Protein AF-0000000080282689 (afdb_homodimer)

Solvent-accessible surface area (backbone atoms only — not comparable to full-atom values): 25185 Å² total; per-residue (Å²): 124,76,77,72,83,67,72,73,35,67,40,57,52,53,36,49,52,53,47,50,32,41,63,33,33,80,43,41,75,64,36,74,52,79,48,43,68,50,42,13,62,77,68,71,48,55,62,68,43,23,44,47,22,53,29,46,38,37,45,72,53,45,31,46,82,39,90,97,75,43,44,22,32,34,51,87,43,56,35,81,43,74,64,42,29,55,49,6,24,50,74,70,57,30,40,57,28,86,57,38,48,64,47,43,77,41,40,41,78,41,65,24,52,64,60,54,10,26,55,52,70,50,58,71,55,37,58,20,32,40,33,32,36,37,31,27,40,67,81,73,39,51,49,32,38,35,41,38,36,33,64,34,84,41,52,83,64,44,60,66,60,51,43,58,58,82,54,65,64,27,68,57,55,50,47,22,62,60,67,74,49,47,76,31,32,38,41,38,33,40,24,6,33,60,27,46,68,67,54,9,62,68,49,72,48,61,66,60,38,39,17,25,34,36,40,35,38,33,22,26,63,81,56,48,50,62,30,38,35,38,37,41,28,52,49,63,25,35,30,79,48,77,47,75,46,70,77,85,89,126,77,76,75,82,66,72,73,34,67,40,57,52,52,36,49,53,53,46,50,32,43,64,32,34,80,41,42,74,63,36,74,51,80,47,42,69,50,40,13,62,77,68,72,47,55,62,67,43,24,45,47,23,53,30,45,37,37,46,70,52,44,31,45,81,38,89,97,75,43,44,22,32,37,52,88,43,53,34,81,42,76,64,40,29,53,49,7,25,51,73,69,57,30,39,57,29,84,57,38,48,67,48,43,77,42,40,42,77,41,64,26,52,63,60,54,10,26,55,52,70,49,58,70,54,36,58,19,33,39,33,32,37,38,33,26,39,67,80,73,40,50,50,31,40,35,39,38,37,33,65,33,84,42,52,84,64,43,58,66,62,52,44,56,58,82,55,63,63,28,67,58,54,50,49,23,61,60,68,73,49,47,75,30,32,38,39,38,33,40,25,6,34,60,26,46,68,67,54,9,63,67,50,74,47,61,66,60,37,39,17,25,36,37,40,37,39,34,21,26,61,80,57,47,51,62,31,36,36,38,36,41,28,53,47,63,25,36,31,77,50,76,45,74,48,71,77,84,89

pLDDT: mean 91.21, std 11.18, range [23.47, 98.25]

Organism: Amycolatopsis orientalis (NCBI:txid31958)

Foldseek 3Di:
DPLPPPDDDPLVVVLVVVVLCDLLQVADFFADDDALVRCCVVVVHDSVSSVVSLVVCVVVVQWDQDPPPGIGGDCPQADRDPVSQVSNCVVPVFSDHPQKDKWWDFKDKFFDDPVRCVLQVHDHRAIKIKIKMWMAGNVRQTFKIKIKIAHPVCCVQQVCRHDRDDDGSDQLVSLCVSVVFAFDDKDKDKDKDWADPVRCVRRVHDGGAIWIWMWMFTATPVGGTSMIMIMIGHPSRDDDDDDDDRPPD/DPLPPPDDDPLVVVLVVVVLCDLLQVADFFADDDALVRCCVVVVHDSVSSVVSLVVCVVVVQWDQDPPPGIGGDCPQADRDPVSQVSNCVVPVFSDHPQKDKWWPFKDKFFDDPVRCVLQVHDHRAIKIKIKMWMAGNVRQTFKIKIKIAHPVCCVQQVCRHPRDDDGSDQLVSLCVSVVFAFDDKDKDKDKDWADPVRCVRRVHDGRAIWIWMWMFTATPVGGTSMIMIMIGHPSRDDDDDDDDRPPD

Structure (mmCIF, N/CA/C/O backbone):
data_AF-0000000080282689-model_v1
#
loop_
_entity.id
_entity.type
_entity.pdbx_description
1 polymer 'GntR family transcriptional regulator'
#
loop_
_atom_site.group_PDB
_atom_site.id
_atom_site.type_symbol
_atom_site.label_atom_id
_atom_site.label_alt_id
_atom_site.label_comp_id
_atom_site.label_asym_id
_atom_site.label_entity_id
_atom_site.label_seq_id
_atom_site.pdbx_PDB_ins_code
_atom_site.Cartn_x
_atom_site.Cartn_y
_atom_site.Cartn_z
_atom_site.occupancy
_atom_site.B_iso_or_equiv
_atom_site.auth_seq_id
_atom_site.auth_comp_id
_atom_site.auth_asym_id
_atom_site.auth_atom_id
_atom_site.pdbx_PDB_model_num
ATOM 1 N N . MET A 1 1 ? 4.629 5.648 -29.484 1 23.47 1 MET A N 1
ATOM 2 C CA . MET A 1 1 ? 3.189 5.426 -29.594 1 23.47 1 MET A CA 1
ATOM 3 C C . MET A 1 1 ? 2.508 5.594 -28.234 1 23.47 1 MET A C 1
ATOM 5 O O . MET A 1 1 ? 3.039 5.164 -27.219 1 23.47 1 MET A O 1
ATOM 9 N N . PRO A 1 2 ? 1.656 6.539 -28.031 1 28.55 2 PRO A N 1
ATOM 10 C CA . PRO A 1 2 ? 1.059 6.801 -26.719 1 28.55 2 PRO A CA 1
ATOM 11 C C . PRO A 1 2 ? 0.636 5.527 -26 1 28.55 2 PRO A C 1
ATOM 13 O O . PRO A 1 2 ? 0.332 4.52 -26.641 1 28.55 2 PRO A O 1
ATOM 16 N N . ALA A 1 3 ? 1.18 5.297 -24.953 1 36.88 3 ALA A N 1
ATOM 17 C CA . ALA A 1 3 ? 0.736 4.133 -24.188 1 36.88 3 ALA A CA 1
ATOM 18 C C . ALA A 1 3 ? -0.761 3.898 -24.375 1 36.88 3 ALA A C 1
ATOM 20 O O . ALA A 1 3 ? -1.563 4.82 -24.203 1 36.88 3 ALA A O 1
ATOM 21 N N . VAL A 1 4 ? -1.228 3.262 -25.266 1 37.06 4 VAL A N 1
ATOM 22 C CA . VAL A 1 4 ? -2.625 2.947 -25.547 1 37.06 4 VAL A CA 1
ATOM 23 C C . VAL A 1 4 ? -3.346 2.605 -24.234 1 37.06 4 VAL A C 1
ATOM 25 O O . VAL A 1 4 ? -2.928 1.701 -23.516 1 37.06 4 VAL A O 1
ATOM 28 N N . ASP A 1 5 ? -3.982 3.512 -23.531 1 50.78 5 ASP A N 1
ATOM 29 C CA . ASP A 1 5 ? -4.891 3.363 -22.391 1 50.78 5 ASP A CA 1
ATOM 30 C C . ASP A 1 5 ? -5.789 2.141 -22.578 1 50.78 5 ASP A C 1
ATOM 32 O O . ASP A 1 5 ? -6.828 2.217 -23.234 1 50.78 5 ASP A O 1
ATOM 36 N N . ARG A 1 6 ? -5.324 0.998 -22.797 1 60.44 6 ARG A N 1
ATOM 37 C CA . ARG A 1 6 ? -6.188 -0.169 -22.938 1 60.44 6 ARG A CA 1
ATOM 38 C C . ARG A 1 6 ? -7.105 -0.322 -21.734 1 60.44 6 ARG A C 1
ATOM 40 O O . ARG A 1 6 ? -6.672 -0.145 -20.594 1 60.44 6 ARG A O 1
ATOM 47 N N . PRO A 1 7 ? -8.375 -0.381 -22.078 1 74.19 7 PRO A N 1
ATOM 48 C CA . PRO A 1 7 ? -9.344 -0.569 -21 1 74.19 7 PRO A CA 1
ATOM 49 C C . PRO A 1 7 ? -9.055 -1.808 -20.141 1 74.19 7 PRO A C 1
ATOM 51 O O . PRO A 1 7 ? -8.523 -2.795 -20.656 1 74.19 7 PRO A O 1
ATOM 54 N N . GLU A 1 8 ? -9.125 -1.675 -18.906 1 84.88 8 GLU A N 1
ATOM 55 C CA . GLU A 1 8 ? -9.016 -2.801 -17.984 1 84.88 8 GLU A CA 1
ATOM 56 C C . GLU A 1 8 ? -9.93 -3.949 -18.406 1 84.88 8 GLU A C 1
ATOM 58 O O . GLU A 1 8 ? -11.055 -3.723 -18.859 1 84.88 8 GLU A O 1
ATOM 63 N N . PRO A 1 9 ? -9.484 -5.203 -18.375 1 90.81 9 PRO A N 1
ATOM 64 C CA . PRO A 1 9 ? -10.344 -6.355 -18.672 1 90.81 9 PRO A CA 1
ATOM 65 C C . PRO A 1 9 ? -11.68 -6.305 -17.938 1 90.81 9 PRO A C 1
ATOM 67 O O . PRO A 1 9 ? -11.742 -5.832 -16.797 1 90.81 9 PRO A O 1
ATOM 70 N N . PRO A 1 10 ? -12.711 -6.816 -18.578 1 91.38 10 PRO A N 1
ATOM 71 C CA . PRO A 1 10 ? -14.07 -6.691 -18.031 1 91.38 10 PRO A CA 1
ATOM 72 C C . PRO A 1 10 ? -14.188 -7.258 -16.625 1 91.38 10 PRO A C 1
ATOM 74 O O . PRO A 1 10 ? -14.828 -6.648 -15.766 1 91.38 10 PRO A O 1
ATOM 77 N N . TYR A 1 11 ? -13.648 -8.484 -16.359 1 93.38 11 TYR A N 1
ATOM 78 C CA . TYR A 1 11 ? -13.836 -9.07 -15.031 1 93.38 11 TYR A CA 1
ATOM 79 C C . TYR A 1 11 ? -13.203 -8.195 -13.953 1 93.38 11 TYR A C 1
ATOM 81 O O . TYR A 1 11 ? -13.695 -8.141 -12.82 1 93.38 11 TYR A O 1
ATOM 89 N N . LEU A 1 12 ? -12.156 -7.512 -14.281 1 93 12 LEU A N 1
ATOM 90 C CA . LEU A 1 12 ? -11.508 -6.621 -13.32 1 93 12 LEU A CA 1
ATOM 91 C C . LEU A 1 12 ? -12.359 -5.379 -13.078 1 93 12 LEU A C 1
ATOM 93 O O . LEU A 1 12 ? -12.414 -4.871 -11.953 1 93 12 LEU A O 1
ATOM 97 N N . GLN A 1 13 ? -12.953 -4.883 -14.078 1 93.56 13 GLN A N 1
ATOM 98 C CA . GLN A 1 13 ? -13.875 -3.76 -13.922 1 93.56 13 GLN A CA 1
ATOM 99 C C . GLN A 1 13 ? -15.039 -4.121 -13.008 1 93.56 13 GLN A C 1
ATOM 101 O O . GLN A 1 13 ? -15.398 -3.35 -12.117 1 93.56 13 GLN A O 1
ATOM 106 N N . ILE A 1 14 ? -15.578 -5.281 -13.258 1 96.19 14 ILE A N 1
ATOM 107 C CA . ILE A 1 14 ? -16.703 -5.738 -12.469 1 96.19 14 ILE A CA 1
ATOM 108 C C . ILE A 1 14 ? -16.266 -5.969 -11.023 1 96.19 14 ILE A C 1
ATOM 110 O O . ILE A 1 14 ? -16.922 -5.52 -10.086 1 96.19 14 ILE A O 1
ATOM 114 N N . ALA A 1 15 ? -15.125 -6.66 -10.844 1 95.56 15 ALA A N 1
ATOM 115 C CA . ALA A 1 15 ? -14.586 -6.891 -9.5 1 95.56 15 ALA A CA 1
ATOM 116 C C . ALA A 1 15 ? -14.344 -5.57 -8.773 1 95.56 15 ALA A C 1
ATOM 118 O O . ALA A 1 15 ? -14.633 -5.453 -7.582 1 95.56 15 ALA A O 1
ATOM 119 N N . GLY A 1 16 ? -13.828 -4.602 -9.508 1 93.5 16 GLY A N 1
ATOM 120 C CA . GLY A 1 16 ? -13.594 -3.281 -8.945 1 93.5 16 GLY A CA 1
ATOM 121 C C . GLY A 1 16 ? -14.867 -2.602 -8.477 1 93.5 16 GLY A C 1
ATOM 122 O O . GLY A 1 16 ? -14.891 -1.984 -7.41 1 93.5 16 GLY A O 1
ATOM 123 N N . SER A 1 17 ? -15.867 -2.717 -9.258 1 94.06 17 SER A N 1
ATOM 124 C CA . SER A 1 17 ? -17.156 -2.129 -8.898 1 94.06 17 SER A CA 1
ATOM 125 C C . SER A 1 17 ? -17.703 -2.756 -7.629 1 94.06 17 SER A C 1
ATOM 127 O O . SER A 1 17 ? -18.188 -2.047 -6.738 1 94.06 17 SER A O 1
ATOM 129 N N . ILE A 1 18 ? -17.641 -4.031 -7.523 1 95.88 18 ILE A N 1
ATOM 130 C CA . ILE A 1 18 ? -18.156 -4.73 -6.344 1 95.88 18 ILE A CA 1
ATOM 131 C C . ILE A 1 18 ? -17.281 -4.398 -5.133 1 95.88 18 ILE A C 1
ATOM 133 O O . ILE A 1 18 ? -17.797 -4.18 -4.035 1 95.88 18 ILE A O 1
ATOM 137 N N . ARG A 1 19 ? -16 -4.336 -5.316 1 94.81 19 ARG A N 1
ATOM 138 C CA . ARG A 1 19 ? -15.102 -3.934 -4.242 1 94.81 19 ARG A CA 1
ATOM 139 C C . ARG A 1 19 ? -15.461 -2.551 -3.711 1 94.81 19 ARG A C 1
ATOM 141 O O . ARG A 1 19 ? -15.5 -2.338 -2.498 1 94.81 19 ARG A O 1
ATOM 148 N N . ASP A 1 20 ? -15.719 -1.635 -4.648 1 92.88 20 ASP A N 1
ATOM 149 C CA . ASP A 1 20 ? -16.078 -0.279 -4.25 1 92.88 20 ASP A CA 1
ATOM 150 C C . ASP A 1 20 ? -17.359 -0.279 -3.402 1 92.88 20 ASP A C 1
ATOM 152 O O . ASP A 1 20 ? -17.469 0.483 -2.439 1 92.88 20 ASP A O 1
ATOM 156 N N . ASP A 1 21 ? -18.266 -1.149 -3.75 1 94.31 21 ASP A N 1
ATOM 157 C CA . ASP A 1 21 ? -19.5 -1.267 -2.975 1 94.31 21 ASP A CA 1
ATOM 158 C C . ASP A 1 21 ? -19.219 -1.819 -1.579 1 94.31 21 ASP A C 1
ATOM 160 O O . ASP A 1 21 ? -19.828 -1.399 -0.602 1 94.31 21 ASP A O 1
ATOM 164 N N . ILE A 1 22 ? -18.281 -2.68 -1.488 1 94.62 22 ILE A N 1
ATOM 165 C CA . ILE A 1 22 ? -17.938 -3.289 -0.208 1 94.62 22 ILE A CA 1
ATOM 166 C C . ILE A 1 22 ? -17.219 -2.273 0.67 1 94.62 22 ILE A C 1
ATOM 168 O O . ILE A 1 22 ? -17.594 -2.059 1.824 1 94.62 22 ILE A O 1
ATOM 172 N N . VAL A 1 23 ? -16.234 -1.553 0.123 1 91.88 23 VAL A N 1
ATOM 173 C CA . VAL A 1 23 ? -15.398 -0.657 0.92 1 91.88 23 VAL A CA 1
ATOM 174 C C . VAL A 1 23 ? -16.219 0.558 1.353 1 91.88 23 VAL A C 1
ATOM 176 O O . VAL A 1 23 ? -15.992 1.108 2.434 1 91.88 23 VAL A O 1
ATOM 179 N N . SER A 1 24 ? -17.203 0.934 0.515 1 90.44 24 SER A N 1
ATOM 180 C CA . SER A 1 24 ? -18.031 2.092 0.83 1 90.44 24 SER A CA 1
ATOM 181 C C . SER A 1 24 ? -19.125 1.733 1.833 1 90.44 24 SER A C 1
ATOM 183 O O . SER A 1 24 ? -19.75 2.619 2.41 1 90.44 24 SER A O 1
ATOM 185 N N . GLY A 1 25 ? -19.391 0.456 1.929 1 91.38 25 GLY A N 1
ATOM 186 C CA . GLY A 1 25 ? -20.422 -0.004 2.852 1 91.38 25 GLY A CA 1
ATOM 187 C C . GLY A 1 25 ? -21.781 -0.192 2.195 1 91.38 25 GLY A C 1
ATOM 188 O O . GLY A 1 25 ? -22.75 -0.55 2.861 1 91.38 25 GLY A O 1
ATOM 189 N N . ARG A 1 26 ? -21.922 0.06 0.976 1 93.38 26 ARG A N 1
ATOM 190 C CA . ARG A 1 26 ? -23.156 -0.264 0.269 1 93.38 26 ARG A CA 1
ATOM 191 C C . ARG A 1 26 ? -23.469 -1.757 0.351 1 93.38 26 ARG A C 1
ATOM 193 O O . ARG A 1 26 ? -24.625 -2.156 0.444 1 93.38 26 ARG A O 1
ATOM 200 N N . LEU A 1 27 ? -22.438 -2.58 0.226 1 94.81 27 LEU A N 1
ATOM 201 C CA . LEU A 1 27 ? -22.5 -3.992 0.583 1 94.81 27 LEU A CA 1
ATOM 202 C C . LEU A 1 27 ? -21.844 -4.238 1.939 1 94.81 27 LEU A C 1
ATOM 204 O O . LEU A 1 27 ? -20.672 -3.896 2.139 1 94.81 27 LEU A O 1
ATOM 208 N N . LYS A 1 28 ? -22.609 -4.805 2.855 1 92.44 28 LYS A N 1
ATOM 209 C CA . LYS A 1 28 ? -22.156 -4.957 4.234 1 92.44 28 LYS A CA 1
ATOM 210 C C . LYS A 1 28 ? -21.734 -6.391 4.52 1 92.44 28 LYS A C 1
ATOM 212 O O . LYS A 1 28 ? -22 -7.297 3.725 1 92.44 28 LYS A O 1
ATOM 217 N N . GLU A 1 29 ? -21.062 -6.523 5.703 1 92.69 29 GLU A N 1
ATOM 218 C CA . GLU A 1 29 ? -20.688 -7.855 6.164 1 92.69 29 GLU A CA 1
ATOM 219 C C . GLU A 1 29 ? -21.875 -8.812 6.102 1 92.69 29 GLU A C 1
ATOM 221 O O . GLU A 1 29 ? -22.953 -8.508 6.609 1 92.69 29 GLU A O 1
ATOM 226 N N . GLY A 1 30 ? -21.656 -9.906 5.402 1 94.31 30 GLY A N 1
ATOM 227 C CA . GLY A 1 30 ? -22.672 -10.945 5.367 1 94.31 30 GLY A CA 1
ATOM 228 C C . GLY A 1 30 ? -23.656 -10.781 4.223 1 94.31 30 GLY A C 1
ATOM 229 O O . GLY A 1 30 ? -24.391 -11.703 3.898 1 94.31 30 GLY A O 1
ATOM 230 N N . ASP A 1 31 ? -23.734 -9.625 3.574 1 96 31 ASP A N 1
ATOM 231 C CA . ASP A 1 31 ? -24.594 -9.438 2.408 1 96 31 ASP A CA 1
ATOM 232 C C . ASP A 1 31 ? -24.188 -10.383 1.274 1 96 31 ASP A C 1
ATOM 234 O O . ASP A 1 31 ? -23 -10.633 1.057 1 96 31 ASP A O 1
ATOM 238 N N . ALA A 1 32 ? -25.172 -10.844 0.539 1 96.75 32 ALA A N 1
ATOM 239 C CA . ALA A 1 32 ? -24.891 -11.633 -0.658 1 96.75 32 ALA A CA 1
ATOM 240 C C . ALA A 1 32 ? -24.422 -10.742 -1.804 1 96.75 32 ALA A C 1
ATOM 242 O O . ALA A 1 32 ? -24.953 -9.648 -2.01 1 96.75 32 ALA A O 1
ATOM 243 N N . VAL A 1 33 ? -23.391 -11.195 -2.463 1 97.25 33 VAL A N 1
ATOM 244 C CA . VAL A 1 33 ? -23.031 -10.539 -3.719 1 97.25 33 VAL A CA 1
ATOM 245 C C . VAL A 1 33 ? -23.672 -11.281 -4.887 1 97.25 33 VAL A C 1
ATOM 247 O O . VAL A 1 33 ? -24.109 -12.422 -4.738 1 97.25 33 VAL A O 1
ATOM 250 N N . PRO A 1 34 ? -23.797 -10.594 -6.07 1 96.44 34 PRO A N 1
ATOM 251 C CA . PRO A 1 34 ? -24.391 -11.289 -7.223 1 96.44 34 PRO A CA 1
ATOM 252 C C . PRO A 1 34 ? -23.672 -12.609 -7.539 1 96.44 34 PRO A C 1
ATOM 254 O O . PRO A 1 34 ? -22.453 -12.695 -7.445 1 96.44 34 PRO A O 1
ATOM 257 N N . SER A 1 35 ? -24.484 -13.602 -7.824 1 96.38 35 SER A N 1
ATOM 258 C CA . SER A 1 35 ? -23.938 -14.883 -8.258 1 96.38 35 SER A CA 1
ATOM 259 C C . SER A 1 35 ? -23.234 -14.758 -9.609 1 96.38 35 SER A C 1
ATOM 261 O O . SER A 1 35 ? -23.375 -13.742 -10.289 1 96.38 35 SER A O 1
ATOM 263 N N . ALA A 1 36 ? -22.453 -15.82 -9.93 1 96.69 36 ALA A N 1
ATOM 264 C CA . ALA A 1 36 ? -21.812 -15.828 -11.25 1 96.69 36 ALA A CA 1
ATOM 265 C C . ALA A 1 36 ? -22.844 -15.688 -12.359 1 96.69 36 ALA A C 1
ATOM 267 O O . ALA A 1 36 ? -22.641 -14.945 -13.32 1 96.69 36 ALA A O 1
ATOM 268 N N . ARG A 1 37 ? -24 -16.344 -12.234 1 96.94 37 ARG A N 1
ATOM 269 C CA . ARG A 1 37 ? -25.062 -16.266 -13.227 1 96.94 37 ARG A CA 1
ATOM 270 C C . ARG A 1 37 ? -25.625 -14.852 -13.312 1 96.94 37 ARG A C 1
ATOM 272 O O . ARG A 1 37 ? -25.859 -14.336 -14.406 1 96.94 37 ARG A O 1
ATOM 279 N N . GLU A 1 38 ? -25.844 -14.211 -12.203 1 97.5 38 GLU A N 1
ATOM 280 C CA . GLU A 1 38 ? -26.344 -12.844 -12.172 1 97.5 38 GLU A CA 1
ATOM 281 C C . GLU A 1 38 ? -25.328 -11.867 -12.766 1 97.5 38 GLU A C 1
ATOM 283 O O . GLU A 1 38 ? -25.703 -10.938 -13.484 1 97.5 38 GLU A O 1
ATOM 288 N N . ILE A 1 39 ? -24.031 -12.016 -12.422 1 97.62 39 ILE A N 1
ATOM 289 C CA . ILE A 1 39 ? -22.984 -11.164 -12.977 1 97.62 39 ILE A CA 1
ATOM 290 C C . ILE A 1 39 ? -22.969 -11.289 -14.5 1 97.62 39 ILE A C 1
ATOM 292 O O . ILE A 1 39 ? -22.938 -10.281 -15.211 1 97.62 39 ILE A O 1
ATOM 296 N N . ALA A 1 40 ? -23 -12.539 -14.938 1 97.75 40 ALA A N 1
ATOM 297 C CA . ALA A 1 40 ? -22.984 -12.773 -16.375 1 97.75 40 ALA A CA 1
ATOM 298 C C . ALA A 1 40 ? -24.141 -12.055 -17.062 1 97.75 40 ALA A C 1
ATOM 300 O O . ALA A 1 40 ? -23.969 -11.406 -18.094 1 97.75 40 ALA A O 1
ATOM 301 N N . ARG A 1 41 ? -25.281 -12.109 -16.484 1 97.5 41 ARG A N 1
ATOM 302 C CA . ARG A 1 41 ? -26.5 -11.508 -17.031 1 97.5 41 ARG A CA 1
ATOM 303 C C . ARG A 1 41 ? -26.438 -9.992 -16.938 1 97.5 41 ARG A C 1
ATOM 305 O O . ARG A 1 41 ? -26.656 -9.289 -17.938 1 97.5 41 ARG A O 1
ATOM 312 N N . ASN A 1 42 ? -26.141 -9.445 -15.773 1 96.5 42 ASN A N 1
ATOM 313 C CA . ASN A 1 42 ? -26.203 -8.016 -15.492 1 96.5 42 ASN A CA 1
ATOM 314 C C . ASN A 1 42 ? -25.156 -7.234 -16.281 1 96.5 42 ASN A C 1
ATOM 316 O O . ASN A 1 42 ? -25.375 -6.078 -16.641 1 96.5 42 ASN A O 1
ATOM 320 N N . TRP A 1 43 ? -24 -7.863 -16.516 1 96.06 43 TRP A N 1
ATOM 321 C CA . TRP A 1 43 ? -22.906 -7.148 -17.156 1 96.06 43 TRP A CA 1
ATOM 322 C C . TRP A 1 43 ? -22.672 -7.672 -18.578 1 96.06 43 TRP A C 1
ATOM 324 O O . TRP A 1 43 ? -21.75 -7.219 -19.266 1 96.06 43 TRP A O 1
ATOM 334 N N . ASN A 1 44 ? -23.406 -8.641 -19.016 1 96.5 44 ASN A N 1
ATOM 335 C CA . ASN A 1 44 ? -23.312 -9.219 -20.344 1 96.5 44 ASN A CA 1
ATOM 336 C C . ASN A 1 44 ? -21.906 -9.75 -20.641 1 96.5 44 ASN A C 1
ATOM 338 O O . ASN A 1 44 ? -21.297 -9.367 -21.641 1 96.5 44 ASN A O 1
ATOM 342 N N . VAL A 1 45 ? -21.469 -10.633 -19.766 1 96.94 45 VAL A N 1
ATOM 343 C CA . VAL A 1 45 ? -20.172 -11.281 -19.938 1 96.94 45 VAL A CA 1
ATOM 344 C C . VAL A 1 45 ? -20.344 -12.797 -19.875 1 96.94 45 VAL A C 1
ATOM 346 O O . VAL A 1 45 ? -21.391 -13.297 -19.469 1 96.94 45 VAL A O 1
ATOM 349 N N . ALA A 1 46 ? -19.344 -13.508 -20.391 1 96.94 46 ALA A N 1
ATOM 350 C CA . ALA A 1 46 ? -19.344 -14.969 -20.359 1 96.94 46 ALA A CA 1
ATOM 351 C C . ALA A 1 46 ? -19.297 -15.484 -18.922 1 96.94 46 ALA A C 1
ATOM 353 O O . ALA A 1 46 ? -18.812 -14.797 -18.031 1 96.94 46 ALA A O 1
ATOM 354 N N . MET A 1 47 ? -19.812 -16.766 -18.703 1 96.56 47 MET A N 1
ATOM 355 C CA . MET A 1 47 ? -19.812 -17.406 -17.391 1 96.56 47 MET A CA 1
ATOM 356 C C . MET A 1 47 ? -18.406 -17.5 -16.828 1 96.56 47 MET A C 1
ATOM 358 O O . MET A 1 47 ? -18.203 -17.297 -15.625 1 96.56 47 MET A O 1
ATOM 362 N N . ALA A 1 48 ? -17.469 -17.75 -17.641 1 94.19 48 ALA A N 1
ATOM 363 C CA . ALA A 1 48 ? -16.094 -17.859 -17.188 1 94.19 48 ALA A CA 1
ATOM 364 C C . ALA A 1 48 ? -15.578 -16.531 -16.641 1 94.19 48 ALA A C 1
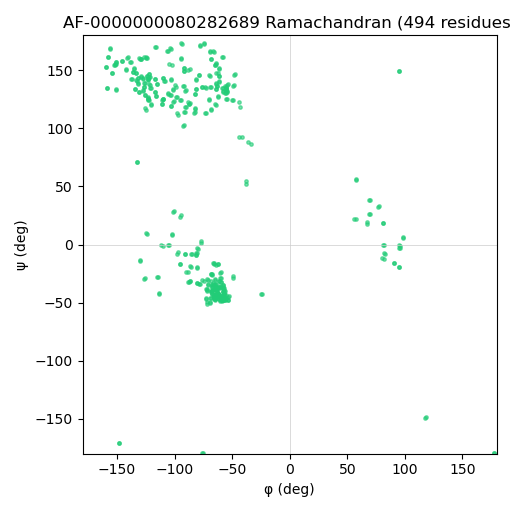ATOM 366 O O . ALA A 1 48 ? -14.844 -16.516 -15.648 1 94.19 48 ALA A O 1
ATOM 367 N N . THR A 1 49 ? -15.938 -15.484 -17.25 1 95.38 49 THR A N 1
ATOM 368 C CA . THR A 1 49 ? -15.594 -14.141 -16.797 1 95.38 49 THR A CA 1
ATOM 369 C C . THR A 1 49 ? -16.266 -13.828 -15.461 1 95.38 49 THR A C 1
ATOM 371 O O . THR A 1 49 ? -15.617 -13.312 -14.547 1 95.38 49 THR A O 1
ATOM 374 N N . ALA A 1 50 ? -17.484 -14.203 -15.391 1 97 50 ALA A N 1
ATOM 375 C CA . ALA A 1 50 ? -18.234 -13.984 -14.164 1 97 50 ALA A CA 1
ATOM 376 C C . ALA A 1 50 ? -17.625 -14.758 -13 1 97 50 ALA A C 1
ATOM 378 O O . ALA A 1 50 ? -17.5 -14.234 -11.891 1 97 50 ALA A O 1
ATOM 379 N N . MET A 1 51 ? -17.25 -15.961 -13.273 1 95.38 51 MET A N 1
ATOM 380 C CA . MET A 1 51 ? -16.625 -16.781 -12.25 1 95.38 51 MET A CA 1
ATOM 381 C C . MET A 1 51 ? -15.297 -16.188 -11.805 1 95.38 51 MET A C 1
ATOM 383 O O . MET A 1 51 ? -14.953 -16.219 -10.625 1 95.38 51 MET A O 1
ATOM 387 N N . LYS A 1 52 ? -14.578 -15.633 -12.719 1 95.06 52 LYS A N 1
ATOM 388 C CA . LYS A 1 52 ? -13.297 -15.008 -12.414 1 95.06 52 LYS A CA 1
ATOM 389 C C . LYS A 1 52 ? -13.477 -13.797 -11.5 1 95.06 52 LYS A C 1
ATOM 391 O O . LYS A 1 52 ? -12.633 -13.531 -10.648 1 95.06 52 LYS A O 1
ATOM 396 N N . VAL A 1 53 ? -14.57 -13.07 -11.648 1 96.94 53 VAL A N 1
ATOM 397 C CA . VAL A 1 53 ? -14.891 -11.945 -10.781 1 96.94 53 VAL A CA 1
ATOM 398 C C . VAL A 1 53 ? -14.953 -12.414 -9.328 1 96.94 53 VAL A C 1
ATOM 400 O O . VAL A 1 53 ? -14.297 -11.836 -8.461 1 96.94 53 VAL A O 1
ATOM 403 N N . LEU A 1 54 ? -15.641 -13.484 -9.148 1 96.31 54 LEU A N 1
ATOM 404 C CA . LEU A 1 54 ? -15.852 -13.977 -7.789 1 96.31 54 LEU A CA 1
ATOM 405 C C . LEU A 1 54 ? -14.562 -14.562 -7.219 1 96.31 54 LEU A C 1
ATOM 407 O O . LEU A 1 54 ? -14.25 -14.359 -6.043 1 96.31 54 LEU A O 1
ATOM 411 N N . SER A 1 55 ? -13.812 -15.281 -8.062 1 95 55 SER A N 1
ATOM 412 C CA . SER A 1 55 ? -12.539 -15.828 -7.602 1 95 55 SER A CA 1
ATOM 413 C C . SER A 1 55 ? -11.57 -14.719 -7.211 1 95 55 SER A C 1
ATOM 415 O O . SER A 1 55 ? -10.836 -14.852 -6.23 1 95 55 SER A O 1
ATOM 417 N N . THR A 1 56 ? -11.609 -13.648 -7.953 1 94.75 56 THR A N 1
ATOM 418 C CA . THR A 1 56 ? -10.758 -12.508 -7.66 1 94.75 56 THR A CA 1
ATOM 419 C C . THR A 1 56 ? -11.125 -11.883 -6.316 1 94.75 56 THR A C 1
ATOM 421 O O . THR A 1 56 ? -10.25 -11.641 -5.48 1 94.75 56 THR A O 1
ATOM 424 N N . LEU A 1 57 ? -12.352 -11.68 -6.086 1 96.31 57 LEU A N 1
ATOM 425 C CA . LEU A 1 57 ? -12.812 -11.078 -4.836 1 96.31 57 LEU A CA 1
ATOM 426 C C . LEU A 1 57 ? -12.523 -11.992 -3.654 1 96.31 57 LEU A C 1
ATOM 428 O O . LEU A 1 57 ? -12.195 -11.523 -2.562 1 96.31 57 LEU A O 1
ATOM 432 N N . ARG A 1 58 ? -12.609 -13.305 -3.857 1 95.44 58 ARG A N 1
ATOM 433 C CA . ARG A 1 58 ? -12.258 -14.266 -2.814 1 95.44 58 ARG A CA 1
ATOM 434 C C . ARG A 1 58 ? -10.773 -14.195 -2.484 1 95.44 58 ARG A C 1
ATOM 436 O O . ARG A 1 58 ? -10.391 -14.203 -1.312 1 95.44 58 ARG A O 1
ATOM 443 N N . ALA A 1 59 ? -9.969 -14.141 -3.521 1 93.44 59 ALA A N 1
ATOM 444 C CA . ALA A 1 59 ? -8.523 -14.055 -3.334 1 93.44 59 ALA A CA 1
ATOM 445 C C . ALA A 1 59 ? -8.148 -12.797 -2.549 1 93.44 59 ALA A C 1
ATOM 447 O O . ALA A 1 59 ? -7.184 -12.812 -1.781 1 93.44 59 ALA A O 1
ATOM 448 N N . GLU A 1 60 ? -8.914 -11.766 -2.734 1 93.12 60 GLU A N 1
ATOM 449 C CA . GLU A 1 60 ? -8.672 -10.508 -2.037 1 93.12 60 GLU A CA 1
ATOM 450 C C . GLU A 1 60 ? -9.242 -10.547 -0.622 1 93.12 60 GLU A C 1
ATOM 452 O O . GLU A 1 60 ? -9.031 -9.617 0.161 1 93.12 60 GLU A O 1
ATOM 457 N N . GLY A 1 61 ? -10.008 -11.594 -0.313 1 93.62 61 GLY A N 1
ATOM 458 C CA . GLY A 1 61 ? -10.539 -11.773 1.027 1 93.62 61 GLY A CA 1
ATOM 459 C C . GLY A 1 61 ? -11.781 -10.953 1.291 1 93.62 61 GLY A C 1
ATOM 460 O O . GLY A 1 61 ? -12.125 -10.68 2.445 1 93.62 61 GLY A O 1
ATOM 461 N N . LEU A 1 62 ? -12.445 -10.5 0.281 1 95.94 62 LEU A N 1
ATOM 462 C CA . LEU A 1 62 ? -13.57 -9.586 0.437 1 95.94 62 LEU A CA 1
ATOM 463 C C . LEU A 1 62 ? -14.891 -10.344 0.449 1 95.94 62 LEU A C 1
ATOM 465 O O . LEU A 1 62 ? -15.93 -9.789 0.829 1 95.94 62 LEU A O 1
ATOM 469 N N . VAL A 1 63 ? -14.836 -11.617 -0.039 1 97.19 63 VAL A N 1
ATOM 470 C CA . VAL A 1 63 ? -16.031 -12.445 -0.054 1 97.19 63 VAL A CA 1
ATOM 471 C C . VAL A 1 63 ? -15.672 -13.883 0.308 1 97.19 63 VAL A C 1
ATOM 473 O O . VAL A 1 63 ? -14.5 -14.258 0.286 1 97.19 63 VAL A O 1
ATOM 476 N N . ARG A 1 64 ? -16.609 -14.617 0.701 1 95.94 64 ARG A N 1
ATOM 477 C CA . ARG A 1 64 ? -16.453 -16.047 0.972 1 95.94 64 ARG A CA 1
ATOM 478 C C . ARG A 1 64 ? -17.688 -16.812 0.523 1 95.94 64 ARG A C 1
ATOM 480 O O . ARG A 1 64 ? -18.797 -16.297 0.534 1 95.94 64 ARG A O 1
ATOM 487 N N . ALA A 1 65 ? -17.438 -18.031 0.167 1 93.81 65 ALA A N 1
ATOM 488 C CA . ALA A 1 65 ? -18.531 -18.922 -0.198 1 93.81 65 ALA A CA 1
ATOM 489 C C . ALA A 1 65 ? -19.188 -19.516 1.043 1 93.81 65 ALA A C 1
ATOM 491 O O . ALA A 1 65 ? -18.5 -19.938 1.975 1 93.81 65 ALA A O 1
ATOM 492 N N . VAL A 1 66 ? -20.516 -19.5 1.056 1 94 66 VAL A N 1
ATOM 493 C CA . VAL A 1 66 ? -21.281 -20.125 2.127 1 94 66 VAL A CA 1
ATOM 494 C C . VAL A 1 66 ? -22.25 -21.156 1.54 1 94 66 VAL A C 1
ATOM 496 O O . VAL A 1 66 ? -23.078 -20.812 0.699 1 94 66 VAL A O 1
ATOM 499 N N . ARG A 1 67 ? -22.125 -22.328 2.061 1 91.38 67 ARG A N 1
ATOM 500 C CA . ARG A 1 67 ? -22.969 -23.406 1.556 1 91.38 67 ARG A CA 1
ATOM 501 C C . ARG A 1 67 ? -24.438 -23.047 1.696 1 91.38 67 ARG A C 1
ATOM 503 O O . ARG A 1 67 ? -24.891 -22.625 2.764 1 91.38 67 ARG A O 1
ATOM 510 N N . GLY A 1 68 ? -25.172 -23.234 0.676 1 90.81 68 GLY A N 1
ATOM 511 C CA . GLY A 1 68 ? -26.609 -23.031 0.69 1 90.81 68 GLY A CA 1
ATOM 512 C C . GLY A 1 68 ? -27 -21.578 0.551 1 90.81 68 GLY A C 1
ATOM 513 O O . GLY A 1 68 ? -28.188 -21.266 0.412 1 90.81 68 GLY A O 1
ATOM 514 N N . VAL A 1 69 ? -26.109 -20.672 0.66 1 89.81 69 VAL A N 1
ATOM 515 C CA . VAL A 1 69 ? -26.438 -19.25 0.602 1 89.81 69 VAL A CA 1
ATOM 516 C C . VAL A 1 69 ? -25.828 -18.625 -0.651 1 89.81 69 VAL A C 1
ATOM 518 O O . VAL A 1 69 ? -26.484 -17.891 -1.38 1 89.81 69 VAL A O 1
ATOM 521 N N . GLY A 1 70 ? -24.609 -18.969 -0.971 1 94.12 70 GLY A N 1
ATOM 522 C CA . GLY A 1 70 ? -23.859 -18.359 -2.062 1 94.12 70 GLY A CA 1
ATOM 523 C C . GLY A 1 70 ? -22.594 -17.656 -1.604 1 94.12 70 GLY A C 1
ATOM 524 O O . GLY A 1 70 ? -21.922 -18.109 -0.683 1 94.12 70 GLY A O 1
ATOM 525 N N . THR A 1 71 ? -22.234 -16.594 -2.334 1 96.44 71 THR A N 1
ATOM 526 C CA . THR A 1 71 ? -21.047 -15.82 -1.979 1 96.44 71 THR A CA 1
ATOM 527 C C . THR A 1 71 ? -21.438 -14.578 -1.194 1 96.44 71 THR A C 1
ATOM 529 O O . THR A 1 71 ? -22.312 -13.82 -1.617 1 96.44 71 THR A O 1
ATOM 532 N N . VAL A 1 72 ? -20.828 -14.391 -0.04 1 97.94 72 VAL A N 1
ATOM 533 C CA . VAL A 1 72 ? -21.234 -13.281 0.814 1 97.94 72 VAL A CA 1
ATOM 534 C C . VAL A 1 72 ? -20.016 -12.406 1.129 1 97.94 72 VAL A C 1
ATOM 536 O O . VAL A 1 72 ? -18.875 -12.867 1.052 1 97.94 72 VAL A O 1
ATOM 539 N N . VAL A 1 73 ? -20.281 -11.188 1.542 1 97.44 73 VAL A N 1
ATOM 540 C CA . VAL A 1 73 ? -19.25 -10.195 1.851 1 97.44 73 VAL A CA 1
ATOM 541 C C . VAL A 1 73 ? -18.562 -10.547 3.166 1 97.44 73 VAL A C 1
ATOM 543 O O . VAL A 1 73 ? -19.219 -10.953 4.129 1 97.44 73 VAL A O 1
ATOM 546 N N . GLN A 1 74 ? -17.281 -10.438 3.121 1 93.88 74 GLN A N 1
ATOM 547 C CA . GLN A 1 74 ? -16.438 -10.562 4.309 1 93.88 74 GLN A CA 1
ATOM 548 C C . GLN A 1 74 ? -15.547 -9.336 4.484 1 93.88 74 GLN A C 1
ATOM 550 O O . GLN A 1 74 ? -14.68 -9.07 3.65 1 93.88 74 GLN A O 1
ATOM 555 N N . THR A 1 75 ? -15.75 -8.578 5.594 1 88.69 75 THR A N 1
ATOM 556 C CA . THR A 1 75 ? -14.992 -7.336 5.758 1 88.69 75 THR A CA 1
ATOM 557 C C . THR A 1 75 ? -14.219 -7.344 7.07 1 88.69 75 THR A C 1
ATOM 559 O O . THR A 1 75 ? -13.625 -6.332 7.453 1 88.69 75 THR A O 1
ATOM 562 N N . ARG A 1 76 ? -14.188 -8.469 7.734 1 85.06 76 ARG A N 1
ATOM 563 C CA . ARG A 1 76 ? -13.562 -8.516 9.055 1 85.06 76 ARG A CA 1
ATOM 564 C C . ARG A 1 76 ? -12.062 -8.242 8.961 1 85.06 76 ARG A C 1
ATOM 566 O O . ARG A 1 76 ? -11.477 -7.66 9.883 1 85.06 76 ARG A O 1
ATOM 573 N N . ALA A 1 77 ? -11.484 -8.594 7.879 1 88.88 77 ALA A N 1
ATOM 574 C CA . ALA A 1 77 ? -10.039 -8.438 7.73 1 88.88 77 ALA A CA 1
ATOM 575 C C . ALA A 1 77 ? -9.695 -7.227 6.871 1 88.88 77 ALA A C 1
ATOM 577 O O . ALA A 1 77 ? -8.539 -7.008 6.523 1 88.88 77 ALA A O 1
ATOM 578 N N . LEU A 1 78 ? -10.703 -6.488 6.582 1 90.38 78 LEU A N 1
ATOM 579 C CA . LEU A 1 78 ? -10.5 -5.336 5.711 1 90.38 78 LEU A CA 1
ATOM 580 C C . LEU A 1 78 ? -10.086 -4.113 6.52 1 90.38 78 LEU A C 1
ATOM 582 O O . LEU A 1 78 ? -10.789 -3.705 7.445 1 90.38 78 LEU A O 1
ATOM 586 N N . HIS A 1 79 ? -8.945 -3.598 6.207 1 91.69 79 HIS A N 1
ATOM 587 C CA . HIS A 1 79 ? -8.562 -2.273 6.684 1 91.69 79 HIS A CA 1
ATOM 588 C C . HIS A 1 79 ? -8.836 -1.207 5.629 1 91.69 79 HIS A C 1
ATOM 590 O O . HIS A 1 79 ? -8.188 -1.185 4.578 1 91.69 79 HIS A O 1
ATOM 596 N N . ARG A 1 80 ? -9.75 -0.396 5.906 1 89.75 80 ARG A N 1
ATOM 597 C CA . ARG A 1 80 ? -10.086 0.671 4.973 1 89.75 80 ARG A CA 1
ATOM 598 C C . ARG A 1 80 ? -9.008 1.752 4.961 1 89.75 80 ARG A C 1
ATOM 600 O O . ARG A 1 80 ? -8.828 2.467 5.949 1 89.75 80 ARG A O 1
ATOM 607 N N . SER A 1 81 ? -8.344 1.844 3.85 1 86.94 81 SER A N 1
ATOM 608 C CA . SER A 1 81 ? -7.266 2.809 3.664 1 86.94 81 SER A CA 1
ATOM 609 C C . SER A 1 81 ? -7.809 4.219 3.479 1 86.94 81 SER A C 1
ATOM 611 O O . SER A 1 81 ? -9.023 4.418 3.402 1 86.94 81 SER A O 1
ATOM 613 N N . ALA A 1 82 ? -6.887 5.18 3.459 1 82.12 82 ALA A N 1
ATOM 614 C CA . ALA A 1 82 ? -7.258 6.559 3.146 1 82.12 82 ALA A CA 1
ATOM 615 C C . ALA A 1 82 ? -7.914 6.648 1.771 1 82.12 82 ALA A C 1
ATOM 617 O O . ALA A 1 82 ? -8.875 7.398 1.585 1 82.12 82 ALA A O 1
ATOM 618 N N . GLN A 1 83 ? -7.43 5.863 0.911 1 81.38 83 GLN A N 1
ATOM 619 C CA . GLN A 1 83 ? -8.016 5.824 -0.425 1 81.38 83 GLN A CA 1
ATOM 620 C C . GLN A 1 83 ? -9.445 5.289 -0.382 1 81.38 83 GLN A C 1
ATOM 622 O O . GLN A 1 83 ? -10.336 5.812 -1.061 1 81.38 83 GLN A O 1
ATOM 627 N N . ASP A 1 84 ? -9.625 4.262 0.34 1 88.31 84 ASP A N 1
ATOM 628 C CA . ASP A 1 84 ? -10.961 3.686 0.46 1 88.31 84 ASP A CA 1
ATOM 629 C C . ASP A 1 84 ? -11.953 4.715 0.997 1 88.31 84 ASP A C 1
ATOM 631 O O . ASP A 1 84 ? -13.125 4.723 0.601 1 88.31 84 ASP A O 1
ATOM 635 N N . ARG A 1 85 ? -11.477 5.535 1.854 1 85.88 85 ARG A N 1
ATOM 636 C CA . ARG A 1 85 ? -12.336 6.582 2.404 1 85.88 85 ARG A CA 1
ATOM 637 C C . ARG A 1 85 ? -12.727 7.594 1.333 1 85.88 85 ARG A C 1
ATOM 639 O O . ARG A 1 85 ? -13.859 8.078 1.312 1 85.88 85 ARG A O 1
ATOM 646 N N . THR A 1 86 ? -11.797 7.883 0.521 1 82.94 86 THR A N 1
ATOM 647 C CA . THR A 1 86 ? -12.102 8.773 -0.592 1 82.94 86 THR A CA 1
ATOM 648 C C . THR A 1 86 ? -13.141 8.148 -1.515 1 82.94 86 THR A C 1
ATOM 650 O O . THR A 1 86 ? -14.047 8.836 -1.99 1 82.94 86 THR A O 1
ATOM 653 N N . ILE A 1 87 ? -13.047 6.867 -1.731 1 83.31 87 ILE A N 1
ATOM 654 C CA . ILE A 1 87 ? -14.016 6.137 -2.537 1 83.31 87 ILE A CA 1
ATOM 655 C C . ILE A 1 87 ? -15.391 6.176 -1.861 1 83.31 87 ILE A C 1
ATOM 657 O O . ILE A 1 87 ? -16.406 6.391 -2.521 1 83.31 87 ILE A O 1
ATOM 661 N N . SER A 1 88 ? -15.359 5.953 -0.584 1 87.44 88 SER A N 1
ATOM 662 C CA . SER A 1 88 ? -16.609 5.965 0.17 1 87.44 88 SER A CA 1
ATOM 663 C C . SER A 1 88 ? -17.328 7.305 0.042 1 87.44 88 SER A C 1
ATOM 665 O O . SER A 1 88 ? -18.531 7.352 -0.189 1 87.44 88 SER A O 1
ATOM 667 N N . ILE A 1 89 ? -16.625 8.344 0.15 1 84.88 89 ILE A N 1
ATOM 668 C CA . ILE A 1 89 ? -17.188 9.688 0.022 1 84.88 89 ILE A CA 1
ATOM 669 C C . ILE A 1 89 ? -17.797 9.852 -1.367 1 84.88 89 ILE A C 1
ATOM 671 O O . ILE A 1 89 ? -18.922 10.336 -1.501 1 84.88 89 ILE A O 1
ATOM 675 N N . ALA A 1 90 ? -17.047 9.477 -2.307 1 80.56 90 ALA A N 1
ATOM 676 C CA . ALA A 1 90 ? -17.531 9.617 -3.682 1 80.56 90 ALA A CA 1
ATOM 677 C C . ALA A 1 90 ? -18.781 8.797 -3.914 1 80.56 90 ALA A C 1
ATOM 679 O O . ALA A 1 90 ? -19.688 9.227 -4.633 1 80.56 90 ALA A O 1
ATOM 680 N N . ARG A 1 91 ? -18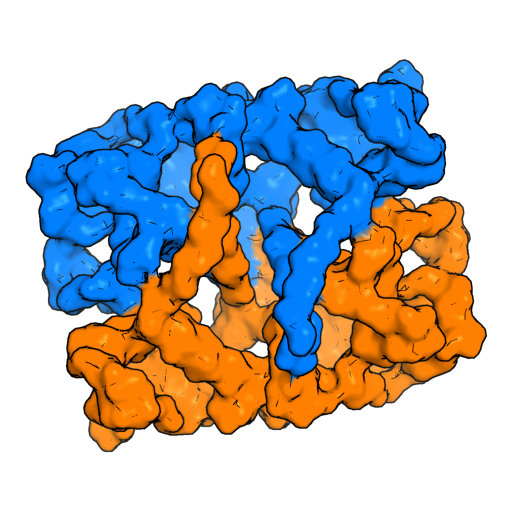.828 7.641 -3.271 1 83.31 91 ARG A N 1
ATOM 681 C CA . ARG A 1 91 ? -19.906 6.684 -3.543 1 83.31 91 ARG A CA 1
ATOM 682 C C . ARG A 1 91 ? -21.125 6.969 -2.678 1 83.31 91 ARG A C 1
ATOM 684 O O . ARG A 1 91 ? -22.266 6.762 -3.111 1 83.31 91 ARG A O 1
ATOM 691 N N . THR A 1 92 ? -20.922 7.473 -1.496 1 86.25 92 THR A N 1
ATOM 692 C CA . THR A 1 92 ? -22.016 7.492 -0.545 1 86.25 92 THR A CA 1
ATOM 693 C C . THR A 1 92 ? -22.188 8.883 0.068 1 86.25 92 THR A C 1
ATOM 695 O O . THR A 1 92 ? -23.172 9.156 0.742 1 86.25 92 THR A O 1
ATOM 698 N N . GLY A 1 93 ? -21.234 9.719 -0.105 1 83.06 93 GLY A N 1
ATOM 699 C CA . GLY A 1 93 ? -21.234 11.008 0.562 1 83.06 93 GLY A CA 1
ATOM 700 C C . GLY A 1 93 ? -20.734 10.945 1.995 1 83.06 93 GLY A C 1
ATOM 701 O O . GLY A 1 93 ? -20.688 11.961 2.688 1 83.06 93 GLY A O 1
ATOM 702 N N . LYS A 1 94 ? -20.391 9.703 2.412 1 86.31 94 LYS A N 1
ATOM 703 C CA . LYS A 1 94 ? -19.922 9.5 3.783 1 86.31 94 LYS A CA 1
ATOM 704 C C . LYS A 1 94 ? -18.531 8.906 3.811 1 86.31 94 LYS A C 1
ATOM 706 O O . LYS A 1 94 ? -18.203 8.031 3.004 1 86.31 94 LYS A O 1
ATOM 711 N N . VAL A 1 95 ? -17.781 9.336 4.77 1 87.38 95 VAL A N 1
ATOM 712 C CA . VAL A 1 95 ? -16.406 8.891 4.855 1 87.38 95 VAL A CA 1
ATOM 713 C C . VAL A 1 95 ? -16.359 7.484 5.453 1 87.38 95 VAL A C 1
ATOM 715 O O . VAL A 1 95 ? -15.5 6.676 5.082 1 87.38 95 VAL A O 1
ATOM 718 N N . TYR A 1 96 ? -17.281 7.172 6.387 1 88.25 96 TYR A N 1
ATOM 719 C CA . TYR A 1 96 ? -17.281 5.875 7.055 1 88.25 96 TYR A CA 1
ATOM 720 C C . TYR A 1 96 ? -18.469 5.039 6.621 1 88.25 96 TYR A C 1
ATOM 722 O O . TYR A 1 96 ? -19.578 5.57 6.438 1 88.25 96 TYR A O 1
ATOM 730 N N . PRO A 1 97 ? -18.234 3.711 6.504 1 86.38 97 PRO A N 1
ATOM 731 C CA . PRO A 1 97 ? -19.375 2.834 6.25 1 86.38 97 PRO A CA 1
ATOM 732 C C . PRO A 1 97 ? -20.312 2.729 7.445 1 86.38 97 PRO A C 1
ATOM 734 O O . PRO A 1 97 ? -19.969 3.15 8.555 1 86.38 97 PRO A O 1
ATOM 737 N N . PRO A 1 98 ? -21.547 2.162 7.18 1 84 98 PRO A N 1
ATOM 738 C CA . PRO A 1 98 ? -22.484 2.016 8.289 1 84 98 PRO A CA 1
ATOM 739 C C . PRO A 1 98 ? -21.891 1.248 9.469 1 84 98 PRO A C 1
ATOM 741 O O . PRO A 1 98 ? -21.219 0.233 9.273 1 84 98 PRO A O 1
ATOM 744 N N . GLY A 1 99 ? -22.078 1.823 10.617 1 86 99 GLY A N 1
ATOM 745 C CA . GLY A 1 99 ? -21.609 1.169 11.828 1 86 99 GLY A CA 1
ATOM 746 C C . GLY A 1 99 ? -20.234 1.636 12.273 1 86 99 GLY A C 1
ATOM 747 O O . GLY A 1 99 ? -19.844 1.433 13.422 1 86 99 GLY A O 1
ATOM 748 N N . HIS A 1 100 ? -19.516 2.219 11.375 1 88.75 100 HIS A N 1
ATOM 749 C CA . HIS A 1 100 ? -18.219 2.766 11.742 1 88.75 100 HIS A CA 1
ATOM 750 C C . HIS A 1 100 ? -18.328 4.23 12.148 1 88.75 100 HIS A C 1
ATOM 752 O O . HIS A 1 100 ? -19.203 4.949 11.664 1 88.75 100 HIS A O 1
ATOM 758 N N . TYR A 1 101 ? -17.469 4.594 13.016 1 89.25 101 TYR A N 1
ATOM 759 C CA . TYR A 1 101 ? -17.422 6 13.406 1 89.25 101 TYR A CA 1
ATOM 760 C C . TYR A 1 101 ? -16.047 6.367 13.945 1 89.25 101 TYR A C 1
ATOM 762 O O . TYR A 1 101 ? -15.203 5.496 14.148 1 89.25 101 TYR A O 1
ATOM 770 N N . ALA A 1 102 ? -15.898 7.625 14.07 1 92.5 102 ALA A N 1
ATOM 771 C CA . ALA A 1 102 ? -14.625 8.125 14.586 1 92.5 102 ALA A CA 1
ATOM 772 C C . ALA A 1 102 ? -14.836 9.047 15.789 1 92.5 102 ALA A C 1
ATOM 774 O O . ALA A 1 102 ? -15.812 9.789 15.836 1 92.5 102 ALA A O 1
ATOM 775 N N . LYS A 1 103 ? -14.031 8.898 16.719 1 94.38 103 LYS A N 1
ATOM 776 C CA . LYS A 1 103 ? -13.93 9.867 17.797 1 94.38 103 LYS A CA 1
ATOM 777 C C . LYS A 1 103 ? -12.711 10.758 17.641 1 94.38 103 LYS A C 1
ATOM 779 O O . LYS A 1 103 ? -11.578 10.266 17.578 1 94.38 103 LYS A O 1
ATOM 784 N N . ILE A 1 104 ? -12.953 12.031 17.516 1 96.44 104 ILE A N 1
ATOM 785 C CA . ILE A 1 104 ? -11.867 13 17.531 1 96.44 104 ILE A CA 1
ATOM 786 C C . ILE A 1 104 ? -11.477 13.312 18.984 1 96.44 104 ILE A C 1
ATOM 788 O O . ILE A 1 104 ? -12.234 13.969 19.703 1 96.44 104 ILE A O 1
ATOM 792 N N . ARG A 1 105 ? -10.32 12.938 19.312 1 96.81 105 ARG A N 1
ATOM 793 C CA . ARG A 1 105 ? -9.898 12.992 20.703 1 96.81 105 ARG A CA 1
ATOM 794 C C . ARG A 1 105 ? -9.289 14.352 21.047 1 96.81 105 ARG A C 1
ATOM 796 O O . ARG A 1 105 ? -9.336 14.789 22.188 1 96.81 105 ARG A O 1
ATOM 803 N N . GLU A 1 106 ? -8.68 14.906 20.109 1 96.44 106 GLU A N 1
ATOM 804 C CA . GLU A 1 106 ? -7.973 16.172 20.297 1 96.44 106 GLU A CA 1
ATOM 805 C C . GLU A 1 106 ? -7.875 16.938 18.969 1 96.44 106 GLU A C 1
ATOM 807 O O . GLU A 1 106 ? -7.797 16.328 17.906 1 96.44 106 GLU A O 1
ATOM 812 N N . ALA A 1 107 ? -7.895 18.234 19.078 1 96.81 107 ALA A N 1
ATOM 813 C CA . ALA A 1 107 ? -7.648 19.141 17.953 1 96.81 107 ALA A CA 1
ATOM 814 C C . ALA A 1 107 ? -7.039 20.453 18.422 1 96.81 107 ALA A C 1
ATOM 816 O O . ALA A 1 107 ? -7.496 21.031 19.422 1 96.81 107 ALA A O 1
ATOM 817 N N . GLY A 1 108 ? -6 20.875 17.75 1 96.25 108 GLY A N 1
ATOM 818 C CA . GLY A 1 108 ? -5.402 22.141 18.156 1 96.25 108 GLY A CA 1
ATOM 819 C C . GLY A 1 108 ? -4.172 22.5 17.344 1 96.25 108 GLY A C 1
ATOM 820 O O . GLY A 1 108 ? -3.779 21.766 16.438 1 96.25 108 GLY A O 1
ATOM 821 N N . LEU A 1 109 ? -3.607 23.625 17.703 1 96.5 109 LEU A N 1
ATOM 822 C CA . LEU A 1 109 ? -2.416 24.156 17.047 1 96.5 109 LEU A CA 1
ATOM 823 C C . LEU A 1 109 ? -1.161 23.828 17.844 1 96.5 109 LEU A C 1
ATOM 825 O O . LEU A 1 109 ? -1.147 23.969 19.078 1 96.5 109 LEU A O 1
ATOM 829 N N . LEU A 1 110 ? -0.146 23.406 17.141 1 96.56 110 LEU A N 1
ATOM 830 C CA . LEU A 1 110 ? 1.149 23.156 17.766 1 96.56 110 LEU A CA 1
ATOM 831 C C . LEU A 1 110 ? 2.283 23.375 16.766 1 96.56 110 LEU A C 1
ATOM 833 O O . LEU A 1 110 ? 2.061 23.359 15.562 1 96.56 110 LEU A O 1
ATOM 837 N N . PRO A 1 111 ? 3.5 23.688 17.312 1 97.56 111 PRO A N 1
ATOM 838 C CA . PRO A 1 111 ? 4.637 23.719 16.391 1 97.56 111 PRO A CA 1
ATOM 839 C C . PRO A 1 111 ? 4.855 22.391 15.672 1 97.56 111 PRO A C 1
ATOM 841 O O . PRO A 1 111 ? 4.82 21.328 16.297 1 97.56 111 PRO A O 1
ATOM 844 N N . ALA A 1 112 ? 5.082 22.453 14.367 1 96.94 112 ALA A N 1
ATOM 845 C CA . ALA A 1 112 ? 5.254 21.234 13.57 1 96.94 112 ALA A CA 1
ATOM 846 C C . ALA A 1 112 ? 6.574 20.547 13.891 1 96.94 112 ALA A C 1
ATOM 848 O O . ALA A 1 112 ? 7.645 21.156 13.781 1 96.94 112 ALA A O 1
ATOM 849 N N . PRO A 1 113 ? 6.516 19.234 14.281 1 95.56 113 PRO A N 1
ATOM 850 C CA . PRO A 1 113 ? 7.766 18.469 14.297 1 95.56 113 PRO A CA 1
ATOM 851 C C . PRO A 1 113 ? 8.453 18.438 12.938 1 95.56 113 PRO A C 1
ATOM 853 O O . PRO A 1 113 ? 7.812 18.656 11.906 1 95.56 113 PRO A O 1
ATOM 856 N N . ASP A 1 114 ? 9.734 18.109 12.922 1 93.75 114 ASP A N 1
ATOM 857 C CA . ASP A 1 114 ? 10.531 18.172 11.703 1 93.75 114 ASP A CA 1
ATOM 858 C C . ASP A 1 114 ? 9.914 17.328 10.594 1 93.75 114 ASP A C 1
ATOM 860 O O . ASP A 1 114 ? 9.75 17.797 9.469 1 93.75 114 ASP A O 1
ATOM 864 N N . ARG A 1 115 ? 9.562 16.172 10.891 1 93.25 115 ARG A N 1
ATOM 865 C CA . ARG A 1 115 ? 9.008 15.266 9.891 1 93.25 115 ARG A CA 1
ATOM 866 C C . ARG A 1 115 ? 7.691 15.805 9.336 1 93.25 115 ARG A C 1
ATOM 868 O O . ARG A 1 115 ? 7.43 15.703 8.133 1 93.25 115 ARG A O 1
ATOM 875 N N . VAL A 1 116 ? 6.902 16.344 10.203 1 97.19 116 VAL A N 1
ATOM 876 C CA . VAL A 1 116 ? 5.613 16.906 9.812 1 97.19 116 VAL A CA 1
ATOM 877 C C . VAL A 1 116 ? 5.828 18.141 8.938 1 97.19 116 VAL A C 1
ATOM 879 O O . VAL A 1 116 ? 5.152 18.312 7.922 1 97.19 116 VAL A O 1
ATOM 882 N N . ALA A 1 117 ? 6.789 18.969 9.352 1 97.12 117 ALA A N 1
ATOM 883 C CA . ALA A 1 117 ? 7.105 20.156 8.562 1 97.12 117 ALA A CA 1
ATOM 884 C C . ALA A 1 117 ? 7.539 19.781 7.148 1 97.12 117 ALA A C 1
ATOM 886 O O . ALA A 1 117 ? 7.055 20.359 6.168 1 97.12 117 ALA A O 1
ATOM 887 N N . ASP A 1 118 ? 8.398 18.766 7.062 1 95.62 118 ASP A N 1
ATOM 888 C CA . ASP A 1 118 ? 8.836 18.266 5.762 1 95.62 118 ASP A CA 1
ATOM 889 C C . ASP A 1 118 ? 7.656 17.719 4.953 1 95.62 118 ASP A C 1
ATOM 891 O O . ASP A 1 118 ? 7.527 18.016 3.764 1 95.62 118 ASP A O 1
ATOM 895 N N . ALA A 1 119 ? 6.777 16.984 5.602 1 96.94 119 ALA A N 1
ATOM 896 C CA . ALA A 1 119 ? 5.66 16.344 4.926 1 96.94 119 ALA A CA 1
ATOM 897 C C . ALA A 1 119 ? 4.656 17.359 4.41 1 96.94 119 ALA A C 1
ATOM 899 O O . ALA A 1 119 ? 4.086 17.188 3.328 1 96.94 119 ALA A O 1
ATOM 900 N N . LEU A 1 120 ? 4.465 18.406 5.16 1 97.12 120 LEU A N 1
ATOM 901 C CA . LEU A 1 120 ? 3.5 19.438 4.793 1 97.12 120 LEU A CA 1
ATOM 902 C C . LEU A 1 120 ? 4.129 20.469 3.855 1 97.12 120 LEU A C 1
ATOM 904 O O . LEU A 1 120 ? 3.42 21.219 3.191 1 97.12 120 LEU A O 1
ATOM 908 N N . GLY A 1 121 ? 5.461 20.516 3.836 1 93.94 121 GLY A N 1
ATOM 909 C CA . GLY A 1 121 ? 6.152 21.531 3.053 1 93.94 121 GLY A CA 1
ATOM 910 C C . GLY A 1 121 ? 6.152 22.891 3.711 1 93.94 121 GLY A C 1
ATOM 911 O O . GLY A 1 121 ? 6.023 23.922 3.035 1 93.94 121 GLY A O 1
ATOM 912 N N . ILE A 1 122 ? 6.188 22.938 5.02 1 94.62 122 ILE A N 1
ATOM 913 C CA . ILE A 1 122 ? 6.23 24.188 5.762 1 94.62 122 ILE A CA 1
ATOM 914 C C . ILE A 1 122 ? 7.535 24.266 6.555 1 94.62 122 ILE A C 1
ATOM 916 O O . ILE A 1 122 ? 8.305 23.312 6.598 1 94.62 122 ILE A O 1
ATOM 920 N N . GLU A 1 123 ? 7.781 25.438 7.094 1 93.31 123 GLU A N 1
ATOM 921 C CA . GLU A 1 123 ? 9.008 25.641 7.855 1 93.31 123 GLU A CA 1
ATOM 922 C C . GLU A 1 123 ? 8.977 24.859 9.172 1 93.31 123 GLU A C 1
ATOM 924 O O . GLU A 1 123 ? 7.926 24.734 9.797 1 93.31 123 GLU A O 1
ATOM 929 N N . GLU A 1 124 ? 10.172 24.391 9.523 1 91.75 124 GLU A N 1
ATOM 930 C CA . GLU A 1 124 ? 10.281 23.75 10.828 1 91.75 124 GLU A CA 1
ATOM 931 C C . GLU A 1 124 ? 9.797 24.672 11.945 1 91.75 124 GLU A C 1
ATOM 933 O O . GLU A 1 124 ? 10.141 25.859 11.969 1 91.75 124 GLU A O 1
ATOM 938 N N . GLY A 1 125 ? 9.023 24.141 12.773 1 94.25 125 GLY A N 1
ATOM 939 C CA . GLY A 1 125 ? 8.539 24.906 13.914 1 94.25 125 GLY A CA 1
ATOM 940 C C . GLY A 1 125 ? 7.355 25.797 13.57 1 94.25 125 GLY A C 1
ATOM 941 O O . GLY A 1 125 ? 6.746 26.391 14.461 1 94.25 125 GLY A O 1
ATOM 942 N N . ALA A 1 126 ? 6.984 25.922 12.336 1 96.56 126 ALA A N 1
ATOM 943 C CA . ALA A 1 126 ? 5.781 26.656 11.969 1 96.56 126 ALA A CA 1
ATOM 944 C C . ALA A 1 126 ? 4.539 26.016 12.578 1 96.56 126 ALA A C 1
ATOM 946 O O . ALA A 1 126 ? 4.527 24.828 12.883 1 96.56 126 ALA A O 1
ATOM 947 N N . PRO A 1 127 ? 3.527 26.828 12.836 1 97.5 127 PRO A N 1
ATOM 948 C CA . PRO A 1 127 ? 2.303 26.25 13.398 1 97.5 127 PRO A CA 1
ATOM 949 C C . PRO A 1 127 ? 1.638 25.25 12.453 1 97.5 127 PRO A C 1
ATOM 951 O O . PRO A 1 127 ? 1.6 25.469 11.242 1 97.5 127 PRO A O 1
ATOM 954 N N . ALA A 1 128 ? 1.218 24.141 13.016 1 98.25 128 ALA A N 1
ATOM 955 C CA . ALA A 1 128 ? 0.426 23.125 12.32 1 98.25 128 ALA A CA 1
ATOM 956 C C . ALA A 1 128 ? -0.783 22.703 13.156 1 98.25 128 ALA A C 1
ATOM 958 O O . ALA A 1 128 ? -0.716 22.688 14.383 1 98.25 128 ALA A O 1
ATOM 959 N N . ILE A 1 129 ? -1.907 22.438 12.477 1 98 129 ILE A N 1
ATOM 960 C CA . ILE A 1 129 ? -3.092 21.891 13.141 1 98 129 ILE A CA 1
ATOM 961 C C . ILE A 1 129 ? -2.955 20.375 13.289 1 98 129 ILE A C 1
ATOM 963 O O . ILE A 1 129 ? -2.639 19.672 12.32 1 98 129 ILE A O 1
ATOM 967 N N .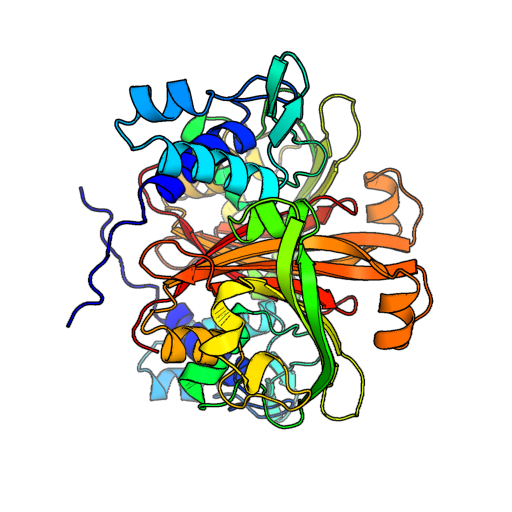 ARG A 1 130 ? -3.176 19.891 14.484 1 98.06 130 ARG A N 1
ATOM 968 C CA . ARG A 1 130 ? -3.148 18.453 14.75 1 98.06 130 ARG A CA 1
ATOM 969 C C . ARG A 1 130 ? -4.523 17.953 15.188 1 98.06 130 ARG A C 1
ATOM 971 O O . ARG A 1 130 ? -5.156 18.531 16.062 1 98.06 130 ARG A O 1
ATOM 978 N N . ARG A 1 131 ? -5.027 16.938 14.555 1 97.38 131 ARG A N 1
ATOM 979 C CA . ARG A 1 131 ? -6.254 16.234 14.922 1 97.38 131 ARG A CA 1
ATOM 980 C C . ARG A 1 131 ? -5.984 14.758 15.195 1 97.38 131 ARG A C 1
ATOM 982 O O . ARG A 1 131 ? -5.434 14.055 14.352 1 97.38 131 ARG A O 1
ATOM 989 N N . ARG A 1 132 ? -6.301 14.32 16.391 1 97.31 132 ARG A N 1
ATOM 990 C CA . ARG A 1 132 ? -6.148 12.914 16.766 1 97.31 132 ARG A CA 1
ATOM 991 C C . ARG A 1 132 ? -7.488 12.188 16.734 1 97.31 132 ARG A C 1
ATOM 993 O O . ARG A 1 132 ? -8.492 12.719 17.219 1 97.31 132 ARG A O 1
ATOM 1000 N N . ARG A 1 133 ? -7.441 11.094 16.156 1 96.06 133 ARG A N 1
ATOM 1001 C CA . ARG A 1 133 ? -8.695 10.383 15.914 1 96.06 133 ARG A CA 1
ATOM 1002 C C . ARG A 1 133 ? -8.539 8.898 16.203 1 96.06 133 ARG A C 1
ATOM 1004 O O . ARG A 1 133 ? -7.477 8.32 15.969 1 96.06 133 ARG A O 1
ATOM 1011 N N . THR A 1 134 ? -9.57 8.258 16.766 1 96.38 134 THR A N 1
ATOM 1012 C CA . THR A 1 134 ? -9.719 6.809 16.812 1 96.38 134 THR A CA 1
ATOM 1013 C C . THR A 1 134 ? -10.961 6.367 16.047 1 96.38 134 THR A C 1
ATOM 1015 O O . THR A 1 134 ? -12.031 6.973 16.188 1 96.38 134 THR A O 1
ATOM 1018 N N . THR A 1 135 ? -10.805 5.43 15.234 1 93.62 135 THR A N 1
ATOM 1019 C CA . THR A 1 135 ? -11.922 4.91 14.453 1 93.62 135 THR A CA 1
ATOM 1020 C C . THR A 1 135 ? -12.406 3.582 15.023 1 93.62 135 THR A C 1
ATOM 1022 O O . THR A 1 135 ? -11.602 2.738 15.43 1 93.62 135 THR A O 1
ATOM 1025 N N . TYR A 1 136 ? -13.688 3.467 14.977 1 92.75 136 TYR A N 1
ATOM 1026 C CA . TYR A 1 136 ? -14.344 2.297 15.547 1 92.75 136 TYR A CA 1
ATOM 1027 C C . TYR A 1 136 ? -15.211 1.594 14.508 1 92.75 136 TYR A C 1
ATOM 1029 O O . TYR A 1 136 ? -15.805 2.244 13.641 1 92.75 136 TYR A O 1
ATOM 1037 N N . ALA A 1 137 ? -15.219 0.302 14.656 1 85.38 137 ALA A N 1
ATOM 1038 C CA . ALA A 1 137 ? -16.188 -0.502 13.906 1 85.38 137 ALA A CA 1
ATOM 1039 C C . ALA A 1 137 ? -17.438 -0.755 14.734 1 85.38 137 ALA A C 1
ATOM 1041 O O . ALA A 1 137 ? -17.562 -0.265 15.859 1 85.38 137 ALA A O 1
ATOM 1042 N N . GLY A 1 138 ? -18.5 -1.345 14.203 1 75 138 GLY A N 1
ATOM 1043 C CA . GLY A 1 138 ? -19.844 -1.499 14.758 1 75 138 GLY A CA 1
ATOM 1044 C C . GLY A 1 138 ? -19.844 -2.035 16.172 1 75 138 GLY A C 1
ATOM 1045 O O . GLY A 1 138 ? -20.703 -1.685 16.984 1 75 138 GLY A O 1
ATOM 1046 N N . ASP A 1 139 ? -19.047 -2.727 16.641 1 76.44 139 ASP A N 1
ATOM 1047 C CA . ASP A 1 139 ? -19.094 -3.297 17.984 1 76.44 139 ASP A CA 1
ATOM 1048 C C . ASP A 1 139 ? -18.203 -2.518 18.953 1 76.44 139 ASP A C 1
ATOM 1050 O O . ASP A 1 139 ? -17.625 -3.098 19.875 1 76.44 139 ASP A O 1
ATOM 1054 N N . GLU A 1 140 ? -18.047 -1.258 18.672 1 84.44 140 GLU A N 1
ATOM 1055 C CA . GLU A 1 140 ? -17.25 -0.347 19.484 1 84.44 140 GLU A CA 1
ATOM 1056 C C . GLU A 1 140 ? -15.828 -0.854 19.656 1 84.44 140 GLU A C 1
ATOM 1058 O O . GLU A 1 140 ? -15.227 -0.7 20.719 1 84.44 140 GLU A O 1
ATOM 1063 N N . GLN A 1 141 ? -15.5 -1.598 18.844 1 88.56 141 GLN A N 1
ATOM 1064 C CA . GLN A 1 141 ? -14.109 -2.041 18.812 1 88.56 141 GLN A CA 1
ATOM 1065 C C . GLN A 1 141 ? -13.242 -1.088 18 1 88.56 141 GLN A C 1
ATOM 1067 O O . GLN A 1 141 ? -13.531 -0.81 16.844 1 88.56 141 GLN A O 1
ATOM 1072 N N . PRO A 1 142 ? -12.188 -0.548 18.703 1 94.44 142 PRO A N 1
ATOM 1073 C CA . PRO A 1 142 ? -11.289 0.306 17.906 1 94.44 142 PRO A CA 1
ATOM 1074 C C . PRO A 1 142 ? -10.57 -0.455 16.797 1 94.44 142 PRO A C 1
ATOM 1076 O O . PRO A 1 142 ? -10.188 -1.611 16.984 1 94.44 142 PRO A O 1
ATOM 1079 N N . VAL A 1 143 ? -10.484 0.181 15.695 1 92 143 VAL A N 1
ATOM 1080 C CA . VAL A 1 143 ? -9.852 -0.502 14.57 1 92 143 VAL A CA 1
ATOM 1081 C C . VAL A 1 143 ? -8.57 0.227 14.18 1 92 143 VAL A C 1
ATOM 1083 O O . VAL A 1 143 ? -7.645 -0.382 13.641 1 92 143 VAL A O 1
ATOM 1086 N N . SER A 1 144 ? -8.531 1.525 14.438 1 95.69 144 SER A N 1
ATOM 1087 C CA . SER A 1 144 ? -7.34 2.295 14.102 1 95.69 144 SER A CA 1
ATOM 1088 C C . SER A 1 144 ? -7.281 3.6 14.891 1 95.69 144 SER A C 1
ATOM 1090 O O . SER A 1 144 ? -8.305 4.086 15.367 1 95.69 144 SER A O 1
ATOM 1092 N N . THR A 1 145 ? -6.121 4.066 15.109 1 97.38 145 THR A N 1
ATOM 1093 C CA . THR A 1 145 ? -5.863 5.402 15.633 1 97.38 145 THR A CA 1
ATOM 1094 C C . THR A 1 145 ? -4.988 6.203 14.672 1 97.38 145 THR A C 1
ATOM 1096 O O . THR A 1 145 ? -4.148 5.637 13.969 1 97.38 145 THR A O 1
ATOM 1099 N N . SER A 1 146 ? -5.254 7.5 14.648 1 96.75 146 SER A N 1
ATOM 1100 C CA . SER A 1 146 ? -4.547 8.297 13.648 1 96.75 146 SER A CA 1
ATOM 1101 C C . SER A 1 146 ? -4.352 9.727 14.125 1 96.75 146 SER A C 1
ATOM 1103 O O . SER A 1 146 ? -5.039 10.188 15.039 1 96.75 146 SER A O 1
ATOM 1105 N N . VAL A 1 147 ? -3.369 10.352 13.547 1 97.12 147 VAL A N 1
ATOM 1106 C CA . VAL A 1 147 ? -3.107 11.781 13.68 1 97.12 147 VAL A CA 1
ATOM 1107 C C . VAL A 1 147 ? -3.082 12.43 12.297 1 97.12 147 VAL A C 1
ATOM 1109 O O . VAL A 1 147 ? -2.4 11.945 11.391 1 97.12 147 VAL A O 1
ATOM 1112 N N . SER A 1 148 ? -3.852 13.438 12.125 1 97.06 148 SER A N 1
ATOM 1113 C CA . SER A 1 148 ? -3.84 14.25 10.914 1 97.06 148 SER A CA 1
ATOM 1114 C C . SER A 1 148 ? -3.219 15.617 11.18 1 97.06 148 SER A C 1
ATOM 1116 O O . SER A 1 148 ? -3.473 16.234 12.219 1 97.06 148 SER A O 1
ATOM 1118 N N . TRP A 1 149 ? -2.451 16.062 10.219 1 98.06 149 TRP A N 1
ATOM 1119 C CA . TRP A 1 149 ? -1.768 17.344 10.305 1 98.06 149 TRP A CA 1
ATOM 1120 C C . TRP A 1 149 ? -2.143 18.25 9.133 1 98.06 149 TRP A C 1
ATOM 1122 O O . TRP A 1 149 ? -2.244 17.781 7.996 1 98.06 149 TRP A O 1
ATOM 1132 N N . PHE A 1 150 ? -2.287 19.5 9.406 1 98.06 150 PHE A N 1
ATOM 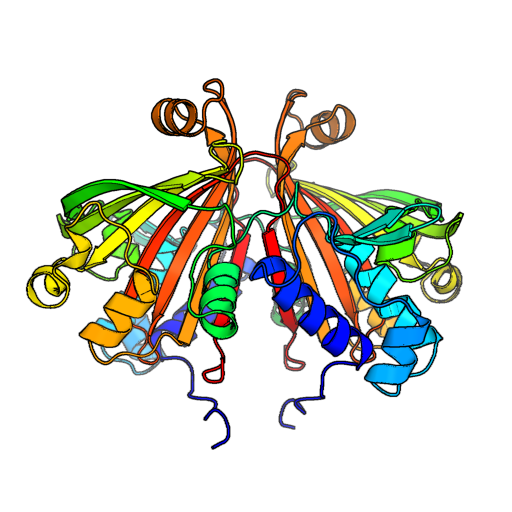1133 C CA . PHE A 1 150 ? -2.596 20.531 8.414 1 98.06 150 PHE A CA 1
ATOM 1134 C C . PHE A 1 150 ? -1.722 21.766 8.633 1 98.06 150 PHE A C 1
ATOM 1136 O O . PHE A 1 150 ? -1.294 22.047 9.75 1 98.06 150 PHE A O 1
ATOM 1143 N N . ASP A 1 151 ? -1.488 22.453 7.492 1 97.38 151 ASP A N 1
ATOM 1144 C CA . ASP A 1 151 ? -0.819 23.75 7.613 1 97.38 151 ASP A CA 1
ATOM 1145 C C . ASP A 1 151 ? -1.578 24.672 8.562 1 97.38 151 ASP A C 1
ATOM 1147 O O . ASP A 1 151 ? -2.785 24.875 8.406 1 97.38 151 ASP A O 1
ATOM 1151 N N . GLY A 1 152 ? -0.863 25.25 9.484 1 97.06 152 GLY A N 1
ATOM 1152 C CA . GLY A 1 152 ? -1.483 26.172 10.422 1 97.06 152 GLY A CA 1
ATOM 1153 C C . GLY A 1 152 ? -2.129 27.375 9.75 1 97.06 152 GLY A C 1
ATOM 1154 O O . GLY A 1 152 ? -3.045 27.984 10.312 1 97.06 152 GLY A O 1
ATOM 1155 N N . ALA A 1 153 ? -1.694 27.688 8.633 1 95.25 153 ALA A N 1
ATOM 1156 C CA . ALA A 1 153 ? -2.236 28.812 7.875 1 95.25 153 ALA A CA 1
ATOM 1157 C C . ALA A 1 153 ? -3.705 28.594 7.531 1 95.25 153 ALA A C 1
ATOM 1159 O O . ALA A 1 153 ? -4.418 29.531 7.172 1 95.25 153 ALA A O 1
ATOM 1160 N N . LEU A 1 154 ? -4.188 27.344 7.637 1 94.56 154 LEU A N 1
ATOM 1161 C CA . LEU A 1 154 ? -5.566 27 7.32 1 94.56 154 LEU A CA 1
ATOM 1162 C C . LEU A 1 154 ? -6.492 27.344 8.484 1 94.56 154 LEU A C 1
ATOM 1164 O O . LEU A 1 154 ? -7.719 27.266 8.352 1 94.56 154 LEU A O 1
ATOM 1168 N N . ALA A 1 155 ? -5.941 27.734 9.586 1 92.62 155 ALA A N 1
ATOM 1169 C CA . ALA A 1 155 ? -6.703 27.906 10.82 1 92.62 155 ALA A CA 1
ATOM 1170 C C . ALA A 1 155 ? -7.91 28.812 10.602 1 92.62 155 ALA A C 1
ATOM 1172 O O . ALA A 1 155 ? -9.023 28.484 11.031 1 92.62 155 ALA A O 1
ATOM 117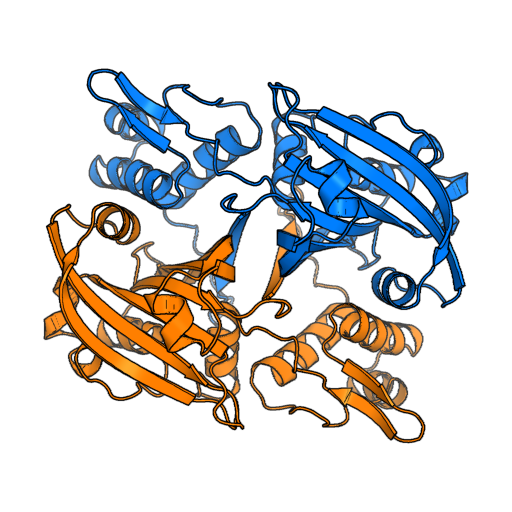3 N N . ALA A 1 156 ? -7.707 29.875 9.914 1 92.56 156 ALA A N 1
ATOM 1174 C CA . ALA A 1 156 ? -8.781 30.844 9.719 1 92.56 156 ALA A CA 1
ATOM 1175 C C . ALA A 1 156 ? -9.781 30.344 8.68 1 92.56 156 ALA A C 1
ATOM 1177 O O . ALA A 1 156 ? -10.984 30.594 8.797 1 92.56 156 ALA A O 1
ATOM 1178 N N . LYS A 1 157 ? -9.367 29.594 7.754 1 94.25 157 LYS A N 1
ATOM 1179 C CA . LYS A 1 157 ? -10.188 29.203 6.617 1 94.25 157 LYS A CA 1
ATOM 1180 C C . LYS A 1 157 ? -10.953 27.906 6.922 1 94.25 157 LYS A C 1
ATOM 1182 O O . LYS A 1 157 ? -11.969 27.625 6.281 1 94.25 157 LYS A O 1
ATOM 1187 N N . ALA A 1 158 ? -10.469 27.141 7.824 1 95.12 158 ALA A N 1
ATOM 1188 C CA . ALA A 1 158 ? -11.055 25.828 8.094 1 95.12 158 ALA A CA 1
ATOM 1189 C C . ALA A 1 158 ? -11.25 25.625 9.586 1 95.12 158 ALA A C 1
ATOM 1191 O O . ALA A 1 158 ? -10.641 24.734 10.18 1 95.12 158 ALA A O 1
ATOM 1192 N N . PRO A 1 159 ? -12.18 26.312 10.18 1 94.62 159 PRO A N 1
ATOM 1193 C CA . PRO A 1 159 ? -12.328 26.312 11.633 1 94.62 159 PRO A CA 1
ATOM 1194 C C . PRO A 1 159 ? -12.789 24.953 12.172 1 94.62 159 PRO A C 1
ATOM 1196 O O . PRO A 1 159 ? -12.523 24.625 13.328 1 94.62 159 PRO A O 1
ATOM 1199 N N . LEU A 1 160 ? -13.461 24.141 11.391 1 95.06 160 LEU A N 1
ATOM 1200 C CA . LEU A 1 160 ? -13.969 22.859 11.867 1 95.06 160 LEU A CA 1
ATOM 1201 C C . LEU A 1 160 ? -12.812 21.922 12.203 1 95.06 160 LEU A C 1
ATOM 1203 O O . LEU A 1 160 ? -13.008 20.906 12.883 1 95.06 160 LEU A O 1
ATOM 1207 N N . LEU A 1 161 ? -11.617 22.203 11.727 1 95.75 161 LEU A N 1
ATOM 1208 C CA . LEU A 1 161 ? -10.445 21.391 12.031 1 95.75 161 LEU A CA 1
ATOM 1209 C C . LEU A 1 161 ? -10.117 21.438 13.523 1 95.75 161 LEU A C 1
ATOM 1211 O O . LEU A 1 161 ? -9.375 20.594 14.031 1 95.75 161 LEU A O 1
ATOM 1215 N N . PHE A 1 162 ? -10.672 22.438 14.188 1 94.44 162 PHE A N 1
ATOM 1216 C CA . PHE A 1 162 ? -10.352 22.625 15.594 1 94.44 162 PHE A CA 1
ATOM 1217 C C . PHE A 1 162 ? -11.422 21.984 16.484 1 94.44 162 PHE A C 1
ATOM 1219 O O . PHE A 1 162 ? -11.273 21.922 17.703 1 94.44 162 PHE A O 1
ATOM 1226 N N . GLU A 1 163 ? -12.438 21.531 15.922 1 93 163 GLU A N 1
ATOM 1227 C CA . GLU A 1 163 ? -13.523 20.906 16.672 1 93 163 GLU A CA 1
ATOM 1228 C C . GLU A 1 163 ? -13.273 19.422 16.859 1 93 163 GLU A C 1
ATOM 1230 O O . GLU A 1 163 ? -12.648 18.781 16 1 93 163 GLU A O 1
ATOM 1235 N N . THR A 1 164 ? -13.766 18.906 17.922 1 93 164 THR A N 1
ATOM 1236 C CA . THR A 1 164 ? -13.648 17.484 18.188 1 93 164 THR A CA 1
ATOM 1237 C C . THR A 1 164 ? -14.891 16.734 17.703 1 93 164 THR A C 1
ATOM 1239 O O . THR A 1 164 ? -15.32 15.766 18.328 1 93 164 THR A O 1
ATOM 1242 N N . GLU A 1 165 ? -15.516 17.344 16.734 1 90.69 165 GLU A N 1
ATOM 1243 C CA . GLU A 1 165 ? -16.641 16.688 16.078 1 90.69 165 GLU A CA 1
ATOM 1244 C C . GLU A 1 165 ? -16.25 16.172 14.695 1 90.69 165 GLU A C 1
ATOM 1246 O O . GLU A 1 165 ? -15.336 16.703 14.062 1 90.69 165 GLU A O 1
ATOM 1251 N N . ARG A 1 166 ? -16.969 15.234 14.352 1 86.94 166 ARG A N 1
ATOM 1252 C CA . ARG A 1 166 ? -16.719 14.633 13.047 1 86.94 166 ARG A CA 1
ATOM 1253 C C . ARG A 1 166 ? -17.094 15.594 11.922 1 86.94 166 ARG A C 1
ATOM 1255 O O . ARG A 1 166 ? -18.125 16.266 11.992 1 86.94 166 ARG A O 1
ATOM 1262 N N . ILE A 1 167 ? -16.25 15.672 10.977 1 89 167 ILE A N 1
ATOM 1263 C CA . ILE A 1 167 ? -16.562 16.344 9.719 1 89 167 ILE A CA 1
ATOM 1264 C C . ILE A 1 167 ? -17.109 15.328 8.719 1 89 167 ILE A C 1
ATOM 1266 O O . ILE A 1 167 ? -16.375 14.461 8.242 1 89 167 ILE A O 1
ATOM 1270 N N . VAL A 1 168 ? -18.281 15.406 8.344 1 82.44 168 VAL A N 1
ATOM 1271 C CA . VAL A 1 168 ? -19.078 14.383 7.664 1 82.44 168 VAL A CA 1
ATOM 1272 C C . VAL A 1 168 ? -18.422 14.023 6.328 1 82.44 168 VAL A C 1
ATOM 1274 O O . VAL A 1 168 ? -18.312 12.844 5.977 1 82.44 168 VAL A O 1
ATOM 1277 N N . GLU A 1 169 ? -18.031 15.016 5.555 1 86.19 169 GLU A N 1
ATOM 1278 C CA . GLU A 1 169 ? -17.484 14.766 4.23 1 86.19 169 GLU A CA 1
ATOM 1279 C C . GLU A 1 169 ? -16.016 14.344 4.312 1 86.19 169 GLU A C 1
ATOM 1281 O O . GLU A 1 169 ? -15.406 13.984 3.305 1 86.19 169 GLU A O 1
ATOM 1286 N N . GLY A 1 170 ? -15.43 14.336 5.535 1 88.88 170 GLY A N 1
ATOM 1287 C CA . GLY A 1 170 ? -14.023 14.023 5.723 1 88.88 170 GLY A CA 1
ATOM 1288 C C . GLY A 1 170 ? -13.133 15.25 5.77 1 88.88 170 GLY A C 1
ATOM 1289 O O . GLY A 1 170 ? -13.422 16.25 5.117 1 88.88 170 GLY A O 1
ATOM 1290 N N . THR A 1 171 ? -12.094 15.219 6.461 1 91.56 171 THR A N 1
ATOM 1291 C CA . THR A 1 171 ? -11.25 16.375 6.738 1 91.56 171 THR A CA 1
ATOM 1292 C C . THR A 1 171 ? -10.555 16.859 5.465 1 91.56 171 THR A C 1
ATOM 1294 O O . THR A 1 171 ? -10.477 18.062 5.219 1 91.56 171 THR A O 1
ATOM 1297 N N . VAL A 1 172 ? -10.109 15.938 4.637 1 91.12 172 VAL A N 1
ATOM 1298 C CA . VAL A 1 172 ? -9.367 16.328 3.445 1 91.12 172 VAL A CA 1
ATOM 1299 C C . VAL A 1 172 ? -10.297 17.031 2.463 1 91.12 172 VAL A C 1
ATOM 1301 O O . VAL A 1 172 ? -9.93 18.062 1.877 1 91.12 172 VAL A O 1
ATOM 1304 N N . LYS A 1 173 ? -11.438 16.469 2.252 1 90.31 173 LYS A N 1
ATOM 1305 C CA . LYS A 1 173 ? -12.406 17.109 1.373 1 90.31 173 LYS A CA 1
ATOM 1306 C C . LYS A 1 173 ? -12.836 18.469 1.919 1 90.31 173 LYS A C 1
ATOM 1308 O O . LYS A 1 173 ? -12.992 19.422 1.16 1 90.31 173 LYS A O 1
ATOM 1313 N N . TYR A 1 174 ? -13.094 18.531 3.186 1 93.38 174 TYR A N 1
ATOM 1314 C CA . TYR A 1 174 ? -13.43 19.797 3.83 1 93.38 174 TYR A CA 1
ATOM 1315 C C . TYR A 1 174 ? -12.375 20.859 3.545 1 93.38 174 TYR A C 1
ATOM 1317 O O . TYR A 1 174 ? -12.695 21.969 3.121 1 93.38 174 TYR A O 1
ATOM 1325 N N . VAL A 1 175 ? -11.086 20.469 3.721 1 95.62 175 VAL A N 1
ATOM 1326 C CA . VAL A 1 175 ? -9.977 21.406 3.504 1 95.62 175 VAL A CA 1
ATOM 1327 C C . VAL A 1 175 ? -9.922 21.797 2.031 1 95.62 175 VAL A C 1
ATOM 1329 O O . VAL A 1 175 ? -9.75 22.984 1.709 1 95.62 175 VAL A O 1
ATOM 1332 N N . ALA A 1 176 ? -10.031 20.812 1.152 1 93.5 176 ALA A N 1
ATOM 1333 C CA . ALA A 1 176 ? -10.023 21.094 -0.281 1 93.5 176 ALA A CA 1
ATOM 1334 C C . ALA A 1 176 ? -11.109 22.094 -0.648 1 93.5 176 ALA A C 1
ATOM 1336 O O . ALA A 1 176 ? -10.844 23.094 -1.319 1 93.5 176 ALA A O 1
ATOM 1337 N N . ASP A 1 177 ? -12.281 21.906 -0.155 1 93 177 ASP A N 1
ATOM 1338 C CA . ASP A 1 177 ? -13.414 22.766 -0.446 1 93 177 ASP A CA 1
ATOM 1339 C C . ASP A 1 177 ? -13.188 24.188 0.103 1 93 177 ASP A C 1
ATOM 1341 O O . ASP A 1 177 ? -13.422 25.172 -0.596 1 93 177 ASP A O 1
ATOM 1345 N N . ARG A 1 178 ? -12.734 24.266 1.293 1 95.62 178 ARG A N 1
ATOM 1346 C CA . ARG A 1 178 ? -12.562 25.547 1.974 1 95.62 178 ARG A CA 1
ATOM 1347 C C . ARG A 1 178 ? -11.461 26.375 1.316 1 95.62 178 ARG A C 1
ATOM 1349 O O . ARG A 1 178 ? -11.453 27.609 1.424 1 95.62 178 ARG A O 1
ATOM 1356 N N . THR A 1 179 ? -10.562 25.719 0.689 1 95.5 179 THR A N 1
ATOM 1357 C CA . THR A 1 179 ? -9.422 26.422 0.129 1 95.5 179 THR A CA 1
ATOM 1358 C C . THR A 1 179 ? -9.531 26.531 -1.389 1 95.5 179 THR A C 1
ATOM 1360 O O . THR A 1 179 ? -8.633 27.047 -2.053 1 95.5 179 THR A O 1
ATOM 1363 N N . GLY A 1 180 ? -10.586 25.984 -1.947 1 94.69 180 GLY A N 1
ATOM 1364 C CA . GLY A 1 180 ? -10.781 26.016 -3.389 1 94.69 180 GLY A CA 1
ATOM 1365 C C . GLY A 1 180 ? -9.805 25.141 -4.141 1 94.69 180 GLY A C 1
ATOM 1366 O O . GLY A 1 180 ? -9.445 25.438 -5.285 1 94.69 180 GLY A O 1
ATOM 1367 N N . ARG A 1 181 ? -9.312 24.125 -3.521 1 93.31 181 ARG A N 1
ATOM 1368 C CA . ARG A 1 181 ? -8.375 23.188 -4.137 1 93.31 181 ARG A CA 1
ATOM 1369 C C . ARG A 1 181 ? -9.062 21.859 -4.453 1 93.31 181 ARG A C 1
ATOM 1371 O O . ARG A 1 181 ? -10.211 21.641 -4.062 1 93.31 181 ARG A O 1
ATOM 1378 N N . VAL A 1 182 ? -8.375 21.078 -5.258 1 90.62 182 VAL A N 1
ATOM 1379 C CA . VAL A 1 182 ? -8.906 19.781 -5.652 1 90.62 182 VAL A CA 1
ATOM 1380 C C . VAL A 1 182 ? -7.918 18.672 -5.266 1 90.62 182 VAL A C 1
ATOM 1382 O O . VAL A 1 182 ? -6.73 18.766 -5.586 1 90.62 182 VAL A O 1
ATOM 1385 N N . LEU A 1 183 ? -8.453 17.703 -4.484 1 90.94 183 LEU A N 1
ATOM 1386 C CA . LEU A 1 183 ? -7.641 16.531 -4.199 1 90.94 183 LEU A CA 1
ATOM 1387 C C . LEU A 1 183 ? -7.312 15.773 -5.484 1 90.94 183 LEU A C 1
ATOM 1389 O O . LEU A 1 183 ? -8.219 15.406 -6.238 1 90.94 183 LEU A O 1
ATOM 1393 N N . SER A 1 184 ? -6.062 15.469 -5.773 1 89.94 184 SER A N 1
ATOM 1394 C CA . SER A 1 184 ? -5.684 14.922 -7.07 1 89.94 184 SER A CA 1
ATOM 1395 C C . SER A 1 184 ? -4.891 13.625 -6.91 1 89.94 184 SER A C 1
ATOM 1397 O O . SER A 1 184 ? -4.91 12.766 -7.793 1 89.94 184 SER A O 1
ATOM 1399 N N . SER A 1 185 ? -4.152 13.461 -5.824 1 89.56 185 SER A N 1
ATOM 1400 C CA . SER A 1 185 ? -3.334 12.266 -5.652 1 89.56 185 SER A CA 1
ATOM 1401 C C . SER A 1 185 ? -3.014 12.023 -4.18 1 89.56 185 SER A C 1
ATOM 1403 O O . SER A 1 185 ? -3.217 12.906 -3.342 1 89.56 185 SER A O 1
ATOM 1405 N N . THR A 1 186 ? -2.643 10.891 -3.873 1 90.56 186 THR A N 1
ATOM 1406 C CA . THR A 1 186 ? -2.209 10.5 -2.535 1 90.56 186 THR A CA 1
ATOM 1407 C C . THR A 1 186 ? -0.892 9.734 -2.596 1 90.56 186 THR A C 1
ATOM 1409 O O . THR A 1 186 ? -0.681 8.922 -3.498 1 90.56 186 THR A O 1
ATOM 1412 N N . ARG A 1 187 ? -0.011 10 -1.693 1 92.25 187 ARG A N 1
ATOM 1413 C CA . ARG A 1 187 ? 1.213 9.242 -1.45 1 92.25 187 ARG A CA 1
ATOM 1414 C C . ARG A 1 187 ? 1.138 8.492 -0.125 1 92.25 187 ARG A C 1
ATOM 1416 O O . ARG A 1 187 ? 0.883 9.094 0.921 1 92.25 187 ARG A O 1
ATOM 1423 N N . THR A 1 188 ? 1.359 7.227 -0.262 1 93.56 188 THR A N 1
ATOM 1424 C CA . THR A 1 188 ? 1.103 6.375 0.894 1 93.56 188 THR A CA 1
ATOM 1425 C C . THR A 1 188 ? 2.322 5.52 1.216 1 93.56 188 THR A C 1
ATOM 1427 O O . THR A 1 188 ? 3 5.031 0.311 1 93.56 188 THR A O 1
ATOM 1430 N N . GLN A 1 189 ? 2.572 5.332 2.498 1 95.69 189 GLN A N 1
ATOM 1431 C CA . GLN A 1 189 ? 3.584 4.41 3.002 1 95.69 189 GLN A CA 1
ATOM 1432 C C . GLN A 1 189 ? 2.998 3.477 4.059 1 95.69 189 GLN A C 1
ATOM 1434 O O . GLN A 1 189 ? 2.156 3.887 4.859 1 95.69 189 GLN A O 1
ATOM 1439 N N . HIS A 1 190 ? 3.48 2.24 4.062 1 96.69 190 HIS A N 1
ATOM 1440 C CA . HIS A 1 190 ? 3.09 1.285 5.09 1 96.69 190 HIS A CA 1
ATOM 1441 C C . HIS A 1 190 ? 4.305 0.548 5.648 1 96.69 190 HIS A C 1
ATOM 1443 O O . HIS A 1 190 ? 5.262 0.279 4.922 1 96.69 190 HIS A O 1
ATOM 1449 N N . ALA A 1 191 ? 4.273 0.213 6.852 1 97.31 191 ALA A N 1
ATOM 1450 C CA . ALA A 1 191 ? 5.242 -0.641 7.535 1 97.31 191 ALA A CA 1
ATOM 1451 C C . ALA A 1 191 ? 4.594 -1.381 8.703 1 97.31 191 ALA A C 1
ATOM 1453 O O . ALA A 1 191 ? 3.549 -0.963 9.203 1 97.31 191 ALA A O 1
ATOM 1454 N N . ALA A 1 192 ? 5.199 -2.486 9 1 97.56 192 ALA A N 1
ATOM 1455 C CA . ALA A 1 192 ? 4.859 -3.098 10.281 1 97.56 192 ALA A CA 1
ATOM 1456 C C . ALA A 1 192 ? 5.629 -2.443 11.43 1 97.56 192 ALA A C 1
ATOM 1458 O O . ALA A 1 192 ? 6.781 -2.039 11.258 1 97.56 192 ALA A O 1
ATOM 1459 N N . GLY A 1 193 ? 4.988 -2.301 12.492 1 96.88 193 GLY A N 1
ATOM 1460 C CA . GLY A 1 193 ? 5.605 -1.79 13.703 1 96.88 193 GLY A CA 1
ATOM 1461 C C . GLY A 1 193 ? 5 -2.367 14.969 1 96.88 193 GLY A C 1
ATOM 1462 O O . GLY A 1 193 ? 4.316 -3.391 14.93 1 96.88 193 GLY A O 1
ATOM 1463 N N . LEU A 1 194 ? 5.422 -1.77 16.062 1 96.81 194 LEU A N 1
ATOM 1464 C CA . LEU A 1 194 ? 4.898 -2.158 17.375 1 96.81 194 LEU A CA 1
ATOM 1465 C C . LEU A 1 194 ? 4.117 -1.013 18 1 96.81 194 LEU A C 1
ATOM 1467 O O . LEU A 1 194 ? 4.523 0.147 17.922 1 96.81 194 LEU A O 1
ATOM 1471 N N . ALA A 1 195 ? 2.98 -1.399 18.594 1 97.12 195 ALA A N 1
ATOM 1472 C CA . ALA A 1 195 ? 2.182 -0.392 19.297 1 97.12 195 ALA A CA 1
ATOM 1473 C C . ALA A 1 195 ? 2.939 0.184 20.484 1 97.12 195 ALA A C 1
ATOM 1475 O O . ALA A 1 195 ? 3.336 -0.552 21.391 1 97.12 195 ALA A O 1
ATOM 1476 N N . ASP A 1 196 ? 3.158 1.489 20.453 1 96.69 196 ASP A N 1
ATOM 1477 C CA . ASP A 1 196 ? 3.668 2.137 21.656 1 96.69 196 ASP A CA 1
ATOM 1478 C C . ASP A 1 196 ? 2.566 2.297 22.703 1 96.69 196 ASP A C 1
ATOM 1480 O O . ASP A 1 196 ? 1.438 1.847 22.5 1 96.69 196 ASP A O 1
ATOM 1484 N N . ALA A 1 197 ? 2.887 2.854 23.797 1 97.5 197 ALA A N 1
ATOM 1485 C CA . ALA A 1 197 ? 1.945 2.949 24.906 1 97.5 197 ALA A CA 1
ATOM 1486 C C . ALA A 1 197 ? 0.67 3.676 24.484 1 97.5 197 ALA A C 1
ATOM 1488 O O . ALA A 1 197 ? -0.437 3.238 24.812 1 97.5 197 ALA A O 1
ATOM 1489 N N . GLU A 1 198 ? 0.815 4.73 23.75 1 96.44 198 GLU A N 1
ATOM 1490 C CA . GLU A 1 198 ? -0.338 5.527 23.344 1 96.44 198 GLU A CA 1
ATOM 1491 C C . GLU A 1 198 ? -1.214 4.766 22.344 1 96.44 198 GLU A C 1
ATOM 1493 O O . GLU A 1 198 ? -2.43 4.676 22.531 1 96.44 198 GLU A O 1
ATOM 1498 N N . ASP A 1 199 ? -0.609 4.23 21.328 1 96.62 199 ASP A N 1
ATOM 1499 C CA . ASP A 1 199 ? -1.354 3.441 20.359 1 96.62 199 ASP A CA 1
ATOM 1500 C C . ASP A 1 199 ? -2.059 2.262 21.016 1 96.62 199 ASP A C 1
ATOM 1502 O O . ASP A 1 199 ? -3.223 1.981 20.734 1 96.62 199 ASP A O 1
ATOM 1506 N N . ALA A 1 200 ? -1.305 1.6 21.891 1 97.5 200 ALA A N 1
ATOM 1507 C CA . ALA A 1 200 ? -1.832 0.424 22.578 1 97.5 200 ALA A CA 1
ATOM 1508 C C . ALA A 1 200 ? -3.078 0.775 23.391 1 97.5 200 ALA A C 1
ATOM 1510 O O . ALA A 1 200 ? -4.078 0.055 23.344 1 97.5 200 ALA A O 1
ATOM 1511 N N . ALA A 1 201 ? -3.008 1.844 24.094 1 97.31 201 ALA A N 1
ATOM 1512 C CA . ALA A 1 201 ? -4.141 2.287 24.906 1 97.31 201 ALA A CA 1
ATOM 1513 C C . ALA A 1 201 ? -5.352 2.598 24.031 1 97.31 201 ALA A C 1
ATOM 1515 O O . ALA A 1 201 ? -6.469 2.178 24.328 1 97.31 201 ALA A O 1
ATOM 1516 N N . GLU A 1 202 ? -5.141 3.252 22.906 1 96.81 202 GLU A N 1
ATOM 1517 C CA . GLU A 1 202 ? -6.23 3.666 22.016 1 96.81 202 GLU A CA 1
ATOM 1518 C C . GLU A 1 202 ? -6.852 2.467 21.312 1 96.81 202 GLU A C 1
ATOM 1520 O O . GLU A 1 202 ? -8.055 2.445 21.062 1 96.81 202 GLU A O 1
ATOM 1525 N N . LEU A 1 203 ? -6.035 1.506 21 1 96.62 203 LEU A N 1
ATOM 1526 C CA . LEU A 1 203 ? -6.504 0.361 20.234 1 96.62 203 LEU A CA 1
ATOM 1527 C C . LEU A 1 203 ? -6.992 -0.753 21.156 1 96.62 203 LEU A C 1
ATOM 1529 O O . LEU A 1 203 ? -7.555 -1.746 20.688 1 96.62 203 LEU A O 1
ATOM 1533 N N . GLY A 1 204 ? -6.789 -0.616 22.422 1 95.38 204 GLY A N 1
ATOM 1534 C CA . GLY A 1 204 ? -7.215 -1.628 23.375 1 95.38 204 GLY A CA 1
ATOM 1535 C C . GLY A 1 204 ? -6.41 -2.91 23.281 1 95.38 204 GLY A C 1
ATOM 1536 O O . GLY A 1 204 ? -6.969 -4.008 23.359 1 95.38 204 GLY A O 1
ATOM 1537 N N . VAL A 1 205 ? -5.133 -2.779 23.047 1 95.75 205 VAL A N 1
ATOM 1538 C CA . VAL A 1 205 ? -4.254 -3.938 22.922 1 95.75 205 VAL A CA 1
ATOM 1539 C C . VAL A 1 205 ? -3.018 -3.744 23.797 1 95.75 205 VAL A C 1
ATOM 1541 O O . VAL A 1 205 ? -2.734 -2.631 24.25 1 95.75 205 VAL A O 1
ATOM 1544 N N . PRO A 1 206 ? -2.291 -4.801 24.141 1 96.44 206 PRO A N 1
ATOM 1545 C CA . PRO A 1 206 ? -1.057 -4.652 24.922 1 96.44 206 PRO A CA 1
ATOM 1546 C C . PRO A 1 206 ? 0.019 -3.867 24.172 1 96.44 206 PRO A C 1
ATOM 1548 O O . PRO A 1 206 ? 0.098 -3.943 22.938 1 96.44 206 PRO A O 1
ATOM 1551 N N . GLU A 1 207 ? 0.802 -3.15 24.938 1 96.56 207 GLU A N 1
ATOM 1552 C CA . GLU A 1 207 ? 1.983 -2.521 24.344 1 96.56 207 GLU A CA 1
ATOM 1553 C C . GLU A 1 207 ? 2.879 -3.553 23.672 1 96.56 207 GLU A C 1
ATOM 1555 O O . GLU A 1 207 ? 3.092 -4.645 24.203 1 96.56 207 GLU A O 1
ATOM 1560 N N . GLY A 1 208 ? 3.354 -3.195 22.484 1 95.06 208 GLY A N 1
ATOM 1561 C CA . GLY A 1 208 ? 4.207 -4.121 21.766 1 95.06 208 GLY A CA 1
ATOM 1562 C C . GLY A 1 208 ? 3.447 -4.973 20.766 1 95.06 208 GLY A C 1
ATOM 1563 O O . GLY A 1 208 ? 4.051 -5.742 20.016 1 95.06 208 GLY A O 1
ATOM 1564 N N . THR A 1 209 ? 2.16 -4.82 20.719 1 96.12 209 THR A N 1
ATOM 1565 C CA . THR A 1 209 ? 1.359 -5.512 19.719 1 96.12 209 THR A CA 1
ATOM 1566 C C . THR A 1 209 ? 1.775 -5.09 18.312 1 96.12 209 THR A C 1
ATOM 1568 O O . THR A 1 209 ? 2.051 -3.916 18.062 1 96.12 209 THR A O 1
ATOM 1571 N N . ALA A 1 210 ? 1.787 -6.113 17.422 1 96.94 210 ALA A N 1
ATOM 1572 C CA . ALA A 1 210 ? 2.057 -5.793 16.016 1 96.94 210 ALA A CA 1
ATOM 1573 C C . ALA A 1 210 ? 0.951 -4.918 15.438 1 96.94 210 ALA A C 1
ATOM 1575 O O . ALA A 1 210 ? -0.234 -5.172 15.656 1 96.94 210 ALA A O 1
ATOM 1576 N N . ILE A 1 211 ? 1.395 -3.857 14.727 1 97.88 211 ILE A N 1
ATOM 1577 C CA . ILE A 1 211 ? 0.422 -2.965 14.102 1 97.88 211 ILE A CA 1
ATOM 1578 C C . ILE A 1 211 ? 0.89 -2.588 12.703 1 97.88 211 ILE A C 1
ATOM 1580 O O . ILE A 1 211 ? 2.072 -2.719 12.375 1 97.88 211 ILE A O 1
ATOM 1584 N N . LEU A 1 212 ? -0.044 -2.209 11.906 1 98.06 212 LEU A N 1
ATOM 1585 C CA . LEU A 1 212 ? 0.264 -1.623 10.609 1 98.06 212 LEU A CA 1
ATOM 1586 C C . LEU A 1 212 ? 0.383 -0.106 10.711 1 98.06 212 LEU A C 1
ATOM 1588 O O . LEU A 1 212 ? -0.579 0.573 11.078 1 98.06 212 LEU A O 1
ATOM 1592 N N . LEU A 1 213 ? 1.548 0.377 10.398 1 97.62 213 LEU A N 1
ATOM 1593 C CA . LEU A 1 213 ? 1.78 1.816 10.352 1 97.62 213 LEU A CA 1
ATOM 1594 C C . LEU A 1 213 ? 1.539 2.361 8.945 1 97.62 213 LEU A C 1
ATOM 1596 O O . LEU A 1 213 ? 1.914 1.729 7.957 1 97.62 213 LEU A O 1
ATOM 1600 N N . SER A 1 214 ? 0.855 3.482 8.906 1 97.06 214 SER A N 1
ATOM 1601 C CA . SER A 1 214 ? 0.601 4.141 7.633 1 97.06 214 SER A CA 1
ATOM 1602 C C . SER A 1 214 ? 0.909 5.629 7.703 1 97.06 214 SER A C 1
ATOM 1604 O O . SER A 1 214 ? 0.668 6.27 8.727 1 97.06 214 SER A O 1
ATOM 1606 N N . ARG A 1 215 ? 1.479 6.164 6.664 1 96.94 215 ARG A N 1
ATOM 1607 C CA . ARG A 1 215 ? 1.669 7.59 6.426 1 96.94 215 ARG A CA 1
ATOM 1608 C C . ARG A 1 215 ? 1.099 8 5.074 1 96.94 215 ARG A C 1
ATOM 1610 O O . ARG A 1 215 ? 1.381 7.363 4.055 1 96.94 215 ARG A O 1
ATOM 1617 N N . ASN A 1 216 ? 0.279 9.023 5.094 1 96.06 216 ASN A N 1
ATOM 1618 C CA . ASN A 1 216 ? -0.391 9.453 3.873 1 96.06 216 ASN A CA 1
ATOM 1619 C C . ASN A 1 216 ? -0.251 10.961 3.656 1 96.06 216 ASN A C 1
ATOM 1621 O O . ASN A 1 216 ? -0.436 11.742 4.59 1 96.06 216 ASN A O 1
ATOM 1625 N N . ARG A 1 217 ? 0.134 11.344 2.486 1 96 217 ARG A N 1
ATOM 1626 C CA . ARG A 1 217 ? 0.045 12.727 2.041 1 96 217 ARG A CA 1
ATOM 1627 C C . ARG A 1 217 ? -1.011 12.891 0.952 1 96 217 ARG A C 1
ATOM 1629 O O . ARG A 1 217 ? -0.956 12.211 -0.077 1 96 217 ARG A O 1
ATOM 1636 N N . PHE A 1 218 ? -1.967 13.719 1.236 1 94.81 218 PHE A N 1
ATOM 1637 C CA . PHE A 1 218 ? -2.996 14.062 0.262 1 94.81 218 PHE A CA 1
ATOM 1638 C C . PHE A 1 218 ? -2.633 15.344 -0.484 1 94.81 218 PHE A C 1
ATOM 1640 O O . PHE A 1 218 ? -2.459 16.391 0.13 1 94.81 218 PHE A O 1
ATOM 1647 N N . LEU A 1 219 ? -2.605 15.227 -1.792 1 94.88 219 LEU A N 1
ATOM 1648 C CA . LEU A 1 219 ? -2.059 16.328 -2.564 1 94.88 219 LEU A CA 1
ATOM 1649 C C . LEU A 1 219 ? -3.123 16.938 -3.477 1 94.88 219 LEU A C 1
ATOM 1651 O O . LEU A 1 219 ? -3.926 16.203 -4.066 1 94.88 219 LEU A O 1
ATOM 1655 N N . SER A 1 220 ? -3.068 18.281 -3.604 1 94.69 220 SER A N 1
ATOM 1656 C CA . SER A 1 220 ? -3.914 18.984 -4.559 1 94.69 220 SER A CA 1
ATOM 1657 C C . SER A 1 220 ? -3.369 18.859 -5.977 1 94.69 220 SER A C 1
ATOM 1659 O O . SER A 1 220 ? -2.258 18.375 -6.18 1 94.69 220 SER A O 1
ATOM 1661 N N . ALA A 1 221 ? -4.133 19.312 -6.914 1 91.12 221 ALA A N 1
ATOM 1662 C CA . ALA A 1 221 ? -3.729 19.312 -8.312 1 91.12 221 ALA A CA 1
ATOM 1663 C C . ALA A 1 221 ? -2.473 20.156 -8.523 1 91.12 221 ALA A C 1
ATOM 1665 O O . ALA A 1 221 ? -1.671 19.875 -9.414 1 91.12 221 ALA A O 1
ATOM 1666 N N . GLU A 1 222 ? -2.297 21.156 -7.676 1 91.38 222 GLU A N 1
ATOM 1667 C CA . GLU A 1 222 ? -1.142 22.047 -7.766 1 91.38 222 GLU A CA 1
ATOM 1668 C C . GLU A 1 222 ? 0.057 21.469 -7.02 1 91.38 222 GLU A C 1
ATOM 1670 O O . GLU A 1 222 ? 1.162 22.016 -7.094 1 91.38 222 GLU A O 1
ATOM 1675 N N . GLY A 1 223 ? -0.181 20.422 -6.312 1 92 223 GLY A N 1
ATOM 1676 C CA . GLY A 1 223 ? 0.919 19.734 -5.641 1 92 223 GLY A CA 1
ATOM 1677 C C . GLY A 1 223 ? 1.043 20.125 -4.176 1 92 223 GLY A C 1
ATOM 1678 O O . GLY A 1 223 ? 1.984 19.703 -3.5 1 92 223 GLY A O 1
ATOM 1679 N N . ASP A 1 224 ? 0.142 20.875 -3.684 1 94.06 224 ASP A N 1
ATOM 1680 C CA . ASP A 1 224 ? 0.157 21.219 -2.266 1 94.06 224 ASP A CA 1
ATOM 1681 C C . ASP A 1 224 ? -0.396 20.078 -1.414 1 94.06 224 ASP A C 1
ATOM 1683 O O . ASP A 1 224 ? -1.33 19.391 -1.825 1 94.06 224 ASP A O 1
ATOM 1687 N N . VAL A 1 225 ? 0.212 19.969 -0.221 1 96.69 225 VAL A N 1
ATOM 1688 C CA . VAL A 1 225 ? -0.289 18.953 0.696 1 96.69 225 VAL A CA 1
ATOM 1689 C C . VAL A 1 225 ? -1.513 19.484 1.439 1 96.69 225 VAL A C 1
ATOM 1691 O O . VAL A 1 225 ? -1.42 20.469 2.18 1 96.69 225 VAL A O 1
ATOM 1694 N N . LEU A 1 226 ? -2.648 18.859 1.25 1 96.38 226 LEU A N 1
ATOM 1695 C CA . LEU A 1 226 ? -3.895 19.219 1.916 1 96.38 226 LEU A CA 1
ATOM 1696 C C . LEU A 1 226 ? -3.945 18.641 3.326 1 96.38 226 LEU A C 1
ATOM 1698 O O . LEU A 1 226 ? -4.504 19.266 4.234 1 96.38 226 LEU A O 1
ATOM 1702 N N . GLU A 1 227 ? -3.381 17.547 3.488 1 96.88 227 GLU A N 1
ATOM 1703 C CA . GLU A 1 227 ? -3.352 16.797 4.742 1 96.88 227 GLU A CA 1
ATOM 1704 C C . GLU A 1 227 ? -2.186 15.812 4.77 1 96.88 227 GLU A C 1
ATOM 1706 O O . GLU A 1 227 ? -1.895 15.164 3.768 1 96.88 227 GLU A O 1
ATOM 1711 N N . TYR A 1 228 ? -1.508 15.805 5.867 1 97.56 228 TYR A N 1
ATOM 1712 C CA . TYR A 1 228 ? -0.59 14.719 6.184 1 97.56 228 TYR A CA 1
ATOM 1713 C C . TYR A 1 228 ? -1.125 13.867 7.332 1 97.56 228 TYR A C 1
ATOM 1715 O O . TYR A 1 228 ? -1.462 14.398 8.391 1 97.56 228 TYR A O 1
ATOM 1723 N N . GLY A 1 229 ? -1.229 12.57 7.086 1 96.94 229 GLY A N 1
ATOM 1724 C CA . GLY A 1 229 ? -1.792 11.68 8.094 1 96.94 229 GLY A CA 1
ATOM 1725 C C . GLY A 1 229 ? -0.859 10.547 8.477 1 96.94 229 GLY A C 1
ATOM 1726 O O . GLY A 1 229 ? -0.154 10 7.625 1 96.94 229 GLY A O 1
ATOM 1727 N N . GLU A 1 230 ? -0.874 10.203 9.742 1 97 230 GLU A N 1
ATOM 1728 C CA . GLU A 1 230 ? -0.251 9 10.289 1 97 230 GLU A CA 1
ATOM 1729 C C . GLU A 1 230 ? -1.274 8.125 11.008 1 97 230 GLU A C 1
ATOM 1731 O O . GLU A 1 230 ? -2.162 8.633 11.695 1 97 230 GLU A O 1
ATOM 1736 N N . SER A 1 231 ? -1.178 6.863 10.797 1 97.06 231 SER A N 1
ATOM 1737 C CA . SER A 1 231 ? -2.158 6.004 11.453 1 97.06 231 SER A CA 1
ATOM 1738 C C . SER A 1 231 ? -1.544 4.664 11.844 1 97.06 231 SER A C 1
ATOM 1740 O O . SER A 1 231 ? -0.477 4.297 11.352 1 97.06 231 SER A O 1
ATOM 1742 N N . ALA A 1 232 ? -2.154 4.031 12.789 1 97.38 232 ALA A N 1
ATOM 1743 C CA . ALA A 1 232 ? -1.868 2.682 13.266 1 97.38 232 ALA A CA 1
ATOM 1744 C C . ALA A 1 232 ? -3.133 1.825 13.273 1 97.38 232 ALA A C 1
ATOM 1746 O O . ALA A 1 232 ? -4.188 2.27 13.734 1 97.38 232 ALA A O 1
ATOM 1747 N N . ALA A 1 233 ? -3.02 0.674 12.758 1 96.44 233 ALA A N 1
ATOM 1748 C CA . ALA A 1 233 ? -4.172 -0.22 12.695 1 96.44 233 ALA A CA 1
ATOM 1749 C C . ALA A 1 233 ? -3.828 -1.6 13.25 1 96.44 233 ALA A C 1
ATOM 1751 O O . ALA A 1 233 ? -2.656 -1.982 13.297 1 96.44 233 ALA A O 1
ATOM 1752 N N . LEU A 1 234 ? -4.852 -2.312 13.625 1 94 234 LEU A N 1
ATOM 1753 C CA . LEU A 1 234 ? -4.711 -3.639 14.219 1 94 234 LEU A CA 1
ATOM 1754 C C . LEU A 1 234 ? -4.117 -4.621 13.211 1 94 234 LEU A C 1
ATOM 1756 O O . LEU A 1 234 ? -4.227 -4.418 12 1 94 234 LEU A O 1
ATOM 1760 N N . PRO A 1 235 ? -3.459 -5.68 13.75 1 93.25 235 PRO A N 1
ATOM 1761 C CA . PRO A 1 235 ? -2.869 -6.668 12.844 1 93.25 235 PRO A CA 1
ATOM 1762 C C . PRO A 1 235 ? -3.922 -7.477 12.086 1 93.25 235 PRO A C 1
ATOM 1764 O O . PRO A 1 235 ? -5.082 -7.523 12.5 1 93.25 235 PRO A O 1
ATOM 1767 N N . ASN A 1 236 ? -3.551 -8.07 10.992 1 90.94 236 ASN A N 1
ATOM 1768 C CA . ASN A 1 236 ? -4.336 -8.977 10.156 1 90.94 236 ASN A CA 1
ATOM 1769 C C . ASN A 1 236 ? -5.5 -8.242 9.492 1 90.94 236 ASN A C 1
ATOM 1771 O O . ASN A 1 236 ? -6.523 -8.852 9.18 1 90.94 236 ASN A O 1
ATOM 1775 N N . HIS A 1 237 ? -5.449 -6.973 9.406 1 93.31 237 HIS A N 1
ATOM 1776 C CA . HIS A 1 237 ? -6.332 -6.172 8.57 1 93.31 237 HIS A CA 1
ATOM 1777 C C . HIS A 1 237 ? -5.613 -5.688 7.316 1 93.31 237 HIS A C 1
ATOM 1779 O O . HIS A 1 237 ? -4.551 -5.066 7.406 1 93.31 237 HIS A O 1
ATOM 1785 N N . TRP A 1 238 ? -6.211 -5.918 6.238 1 95.56 238 TRP A N 1
ATOM 1786 C CA . TRP A 1 238 ? -5.484 -5.773 4.98 1 95.56 238 TRP A CA 1
ATOM 1787 C C . TRP A 1 238 ? -5.914 -4.508 4.246 1 95.56 238 TRP A C 1
ATOM 1789 O O . TRP A 1 238 ? -7.113 -4.25 4.086 1 95.56 238 TRP A O 1
ATOM 1799 N N . VAL A 1 239 ? -4.883 -3.764 3.865 1 94.19 239 VAL A N 1
ATOM 1800 C CA . VAL A 1 239 ? -5.125 -2.676 2.922 1 94.19 239 VAL A CA 1
ATOM 1801 C C . VAL A 1 239 ? -4.926 -3.178 1.493 1 94.19 239 VAL A C 1
ATOM 1803 O O . VAL A 1 239 ? -4.16 -4.117 1.26 1 94.19 239 VAL A O 1
ATOM 1806 N N . PHE A 1 240 ? -5.633 -2.541 0.57 1 90.62 240 PHE A N 1
ATOM 1807 C CA . PHE A 1 240 ? -5.594 -2.951 -0.829 1 90.62 240 PHE A CA 1
ATOM 1808 C C . PHE A 1 240 ? -5.254 -1.77 -1.729 1 90.62 240 PHE A C 1
ATOM 1810 O O . PHE A 1 240 ? -5.758 -0.663 -1.529 1 90.62 240 PHE A O 1
ATOM 1817 N N . TYR A 1 241 ? -4.336 -2.055 -2.672 1 86.81 241 TYR A N 1
ATOM 1818 C CA . TYR A 1 241 ? -3.98 -1.054 -3.672 1 86.81 241 TYR A CA 1
ATOM 1819 C C . TYR A 1 241 ? -3.889 -1.678 -5.059 1 86.81 241 TYR A C 1
ATOM 1821 O O . TYR A 1 241 ? -3.553 -2.857 -5.195 1 86.81 241 TYR A O 1
ATOM 1829 N N . GLU A 1 242 ? -4.203 -0.898 -6.031 1 83.69 242 GLU A N 1
ATOM 1830 C CA . GLU A 1 242 ? -4.02 -1.249 -7.438 1 83.69 242 GLU A CA 1
ATOM 1831 C C . GLU A 1 242 ? -3.107 -0.249 -8.141 1 83.69 242 GLU A C 1
ATOM 1833 O O . GLU A 1 242 ? -3.248 0.962 -7.961 1 83.69 242 GLU A O 1
ATOM 1838 N N . TYR A 1 243 ? -2.172 -0.783 -8.906 1 78.12 243 TYR A N 1
ATOM 1839 C CA . TYR A 1 243 ? -1.251 0.071 -9.648 1 78.12 243 TYR A CA 1
ATOM 1840 C C . TYR A 1 243 ? -1.103 -0.407 -11.086 1 78.12 243 TYR A C 1
ATOM 1842 O O . TYR A 1 243 ? -0.929 -1.603 -11.336 1 78.12 243 TYR A O 1
ATOM 1850 N N . ASN A 1 244 ? -1.19 0.574 -11.961 1 77.69 244 ASN A N 1
ATOM 1851 C CA . ASN A 1 244 ? -0.952 0.276 -13.367 1 77.69 244 ASN A CA 1
ATOM 1852 C C . ASN A 1 244 ? 0.519 0.451 -13.734 1 77.69 244 ASN A C 1
ATOM 1854 O O . ASN A 1 244 ? 1.176 1.379 -13.266 1 77.69 244 ASN A O 1
ATOM 1858 N N . ILE A 1 245 ? 1.041 -0.535 -14.43 1 74.25 245 ILE A N 1
ATOM 1859 C CA . ILE A 1 245 ? 2.418 -0.468 -14.898 1 74.25 245 ILE A CA 1
ATOM 1860 C C . ILE A 1 245 ? 2.451 0.122 -16.312 1 74.25 245 ILE A C 1
ATOM 1862 O O . ILE A 1 245 ? 1.812 -0.403 -17.219 1 74.25 245 ILE A O 1
ATOM 1866 N N . GLU A 1 246 ? 2.803 1.385 -16.453 1 60.94 246 GLU A N 1
ATOM 1867 C CA . GLU A 1 246 ? 2.854 2.031 -17.75 1 60.94 246 GLU A CA 1
ATOM 1868 C C . GLU A 1 246 ? 3.98 1.463 -18.609 1 60.94 246 GLU A C 1
ATOM 1870 O O . GLU A 1 246 ? 5.031 1.079 -18.094 1 60.94 246 GLU A O 1
ATOM 1875 N N . ASP A 1 247 ? 3.711 0.78 -19.812 1 53 247 ASP A N 1
ATOM 1876 C CA . ASP A 1 247 ? 4.574 0.169 -20.812 1 53 247 ASP A CA 1
ATOM 1877 C C . ASP A 1 247 ? 5.965 0.806 -20.797 1 53 247 ASP A C 1
ATOM 1879 O O . ASP A 1 247 ? 6.953 0.156 -21.141 1 53 247 ASP A O 1
ATOM 1883 N N . GLY A 1 248 ? 6.168 2.148 -20.688 1 43.97 248 GLY A N 1
ATOM 1884 C CA . GLY A 1 248 ? 7.418 2.691 -21.188 1 43.97 248 GLY A CA 1
ATOM 1885 C C . GLY A 1 248 ? 8.594 2.449 -20.266 1 43.97 248 GLY A C 1
ATOM 1886 O O . GLY A 1 248 ? 9.641 3.078 -20.406 1 43.97 248 GLY A O 1
ATOM 1887 N N . ALA A 1 249 ? 8.461 1.739 -19.141 1 35.41 249 ALA A N 1
ATOM 1888 C CA . ALA A 1 249 ? 9.82 1.623 -18.594 1 35.41 249 ALA A CA 1
ATOM 1889 C C . ALA A 1 249 ? 10.625 0.58 -19.359 1 35.41 249 ALA A C 1
ATOM 1891 O O . ALA A 1 249 ? 10.062 -0.392 -19.875 1 35.41 249 ALA A O 1
ATOM 1892 N N . MET B 1 1 ? -16.484 15.664 -19.203 1 23.61 1 MET B N 1
ATOM 1893 C CA . MET B 1 1 ? -15.219 16.203 -19.688 1 23.61 1 MET B CA 1
ATOM 1894 C C . MET B 1 1 ? -14.062 15.281 -19.312 1 23.61 1 MET B C 1
ATOM 1896 O O . MET B 1 1 ? -14.023 14.75 -18.203 1 23.61 1 MET B O 1
ATOM 1900 N N . PRO B 1 2 ? -13.383 14.695 -20.266 1 28.69 2 PRO B N 1
ATOM 1901 C CA . PRO B 1 2 ? -12.344 13.703 -19.969 1 28.69 2 PRO B CA 1
ATOM 1902 C C . PRO B 1 2 ? -11.438 14.141 -18.812 1 28.69 2 PRO B C 1
ATOM 1904 O O . PRO B 1 2 ? -11.258 15.336 -18.578 1 28.69 2 PRO B O 1
ATOM 1907 N N . ALA B 1 3 ? -11.375 13.406 -17.891 1 37.72 3 ALA B N 1
ATOM 1908 C CA . ALA B 1 3 ? -10.43 13.727 -16.828 1 37.72 3 ALA B CA 1
ATOM 1909 C C . ALA B 1 3 ? -9.164 14.352 -17.391 1 37.72 3 ALA B C 1
ATOM 1911 O O . ALA B 1 3 ? -8.523 13.789 -18.281 1 37.72 3 ALA B O 1
ATOM 1912 N N . VAL B 1 4 ? -9.008 15.562 -17.594 1 37.41 4 VAL B N 1
ATOM 1913 C CA . VAL B 1 4 ? -7.832 16.266 -18.109 1 37.41 4 VAL B CA 1
ATOM 1914 C C . VAL B 1 4 ? -6.578 15.719 -17.422 1 37.41 4 VAL B C 1
ATOM 1916 O O . VAL B 1 4 ? -6.473 15.75 -16.188 1 37.41 4 VAL B O 1
ATOM 1919 N N . ASP B 1 5 ? -5.883 14.734 -17.938 1 50.75 5 ASP B N 1
ATOM 1920 C CA . ASP B 1 5 ? -4.574 14.211 -17.562 1 50.75 5 ASP B CA 1
ATOM 1921 C C . ASP B 1 5 ? -3.621 15.336 -17.156 1 50.75 5 ASP B C 1
ATOM 1923 O O . ASP B 1 5 ? -2.969 15.938 -18.016 1 50.75 5 ASP B O 1
ATOM 1927 N N . ARG B 1 6 ? -3.922 16.188 -16.312 1 60.69 6 ARG B N 1
ATOM 1928 C CA . ARG B 1 6 ? -2.992 17.25 -15.93 1 60.69 6 ARG B CA 1
ATOM 1929 C C . ARG B 1 6 ? -1.659 16.672 -15.469 1 60.69 6 ARG B C 1
ATOM 1931 O O . ARG B 1 6 ? -1.628 15.664 -14.75 1 60.69 6 ARG B O 1
ATOM 1938 N N . PRO B 1 7 ? -0.653 17.172 -16.125 1 74.38 7 PRO B N 1
ATOM 1939 C CA . PRO B 1 7 ? 0.686 16.719 -15.75 1 74.38 7 PRO B CA 1
ATOM 1940 C C . PRO B 1 7 ? 0.981 16.922 -14.266 1 74.38 7 PRO B C 1
ATOM 1942 O O . PRO B 1 7 ? 0.474 17.859 -13.656 1 74.38 7 PRO B O 1
ATOM 1945 N N . GLU B 1 8 ? 1.509 15.977 -13.664 1 84.88 8 GLU B N 1
ATOM 1946 C CA . GLU B 1 8 ? 1.979 16.078 -12.281 1 84.88 8 GLU B CA 1
ATOM 1947 C C . GLU B 1 8 ? 2.83 17.328 -12.078 1 84.88 8 GLU B C 1
ATOM 1949 O O . GLU B 1 8 ? 3.627 17.688 -12.945 1 84.88 8 GLU B O 1
ATOM 1954 N N . PRO B 1 9 ? 2.674 18.078 -10.992 1 90.88 9 PRO B N 1
ATOM 1955 C CA . PRO B 1 9 ? 3.527 19.234 -10.688 1 90.88 9 PRO B CA 1
ATOM 1956 C C . PRO B 1 9 ? 5.016 18.922 -10.828 1 90.88 9 PRO B C 1
ATOM 1958 O O . PRO B 1 9 ? 5.441 17.797 -10.523 1 90.88 9 PRO B O 1
ATOM 1961 N N . PRO B 1 10 ? 5.793 19.891 -11.25 1 91.38 10 PRO B N 1
ATOM 1962 C CA . PRO B 1 10 ? 7.203 19.656 -11.562 1 91.38 10 PRO B CA 1
ATOM 1963 C C . PRO B 1 10 ? 7.973 19.062 -10.383 1 91.38 10 PRO B C 1
ATOM 1965 O O . PRO B 1 10 ? 8.781 18.156 -10.57 1 91.38 10 PRO B O 1
ATOM 1968 N N . TYR B 1 11 ? 7.82 19.609 -9.141 1 93.44 11 TYR B N 1
ATOM 1969 C CA . TYR B 1 11 ? 8.617 19.109 -8.031 1 93.44 11 TYR B CA 1
ATOM 1970 C C . TYR B 1 11 ? 8.328 17.641 -7.773 1 93.44 11 TYR B C 1
ATOM 1972 O O . TYR B 1 11 ? 9.211 16.891 -7.352 1 93.44 11 TYR B O 1
ATOM 1980 N N . LEU B 1 12 ? 7.133 17.219 -8.031 1 93 12 LEU B N 1
ATOM 1981 C CA . LEU B 1 12 ? 6.77 15.828 -7.844 1 93 12 LEU B CA 1
ATOM 1982 C C . LEU B 1 12 ? 7.406 14.953 -8.922 1 93 12 LEU B C 1
ATOM 1984 O O . LEU B 1 12 ? 7.812 13.82 -8.648 1 93 12 LEU B O 1
ATOM 1988 N N . GLN B 1 13 ? 7.453 15.438 -10.094 1 93.56 13 GLN B N 1
ATOM 1989 C CA . GLN B 1 13 ? 8.141 14.727 -11.164 1 93.56 13 GLN B CA 1
ATOM 1990 C C . GLN B 1 13 ? 9.617 14.523 -10.836 1 93.56 13 GLN B C 1
ATOM 1992 O O . GLN B 1 13 ? 10.156 13.43 -11.008 1 93.56 13 GLN B O 1
ATOM 1997 N N . ILE B 1 14 ? 10.211 15.586 -10.383 1 96.25 14 ILE B N 1
ATOM 1998 C CA . ILE B 1 14 ? 11.625 15.539 -10.039 1 96.25 14 ILE B CA 1
ATOM 1999 C C . ILE B 1 14 ? 11.844 14.594 -8.859 1 96.25 14 ILE B C 1
ATOM 2001 O O . ILE B 1 14 ? 12.727 13.742 -8.891 1 96.25 14 ILE B O 1
ATOM 2005 N N . ALA B 1 15 ? 11.008 14.727 -7.809 1 95.56 15 ALA B N 1
ATOM 2006 C CA . ALA B 1 15 ? 11.102 13.844 -6.652 1 95.56 15 ALA B CA 1
ATOM 2007 C C . ALA B 1 15 ? 10.938 12.383 -7.066 1 95.56 15 ALA B C 1
ATOM 2009 O O . ALA B 1 15 ? 11.648 11.508 -6.57 1 95.56 15 ALA B O 1
ATOM 2010 N N . GLY B 1 16 ? 10.008 12.164 -7.973 1 93.5 16 GLY B N 1
ATOM 2011 C CA . GLY B 1 16 ? 9.789 10.82 -8.492 1 93.5 16 GLY B CA 1
ATOM 2012 C C . GLY B 1 16 ? 11 10.25 -9.203 1 93.5 16 GLY B C 1
ATOM 2013 O O . GLY B 1 16 ? 11.336 9.078 -9.031 1 93.5 16 GLY B O 1
ATOM 2014 N N . SER B 1 17 ? 11.602 11.062 -9.984 1 94.12 17 SER B N 1
ATOM 2015 C CA . SER B 1 17 ? 12.797 10.633 -10.703 1 94.12 17 SER B CA 1
ATOM 2016 C C . SER B 1 17 ? 13.922 10.258 -9.742 1 94.12 17 SER B C 1
ATOM 2018 O O . SER B 1 17 ? 14.57 9.227 -9.914 1 94.12 17 SER B O 1
ATOM 2020 N N . ILE B 1 18 ? 14.125 11.039 -8.742 1 96 18 ILE B N 1
ATOM 2021 C CA . ILE B 1 18 ? 15.172 10.773 -7.766 1 96 18 ILE B CA 1
ATOM 2022 C C . ILE B 1 18 ? 14.812 9.531 -6.949 1 96 18 ILE B C 1
ATOM 2024 O O . ILE B 1 18 ? 15.68 8.695 -6.672 1 96 18 ILE B O 1
ATOM 2028 N N . ARG B 1 19 ? 13.578 9.391 -6.59 1 94.94 19 ARG B N 1
ATOM 2029 C CA . ARG B 1 19 ? 13.117 8.195 -5.887 1 94.94 19 ARG B CA 1
ATOM 2030 C C . ARG B 1 19 ? 13.406 6.938 -6.695 1 94.94 19 ARG B C 1
ATOM 2032 O O . ARG B 1 19 ? 13.891 5.941 -6.156 1 94.94 19 ARG B O 1
ATOM 2039 N N . ASP B 1 20 ? 13.109 7.031 -8 1 93 20 ASP B N 1
ATOM 2040 C CA . ASP B 1 20 ? 13.352 5.883 -8.875 1 93 20 ASP B CA 1
ATOM 2041 C C . ASP B 1 20 ? 14.836 5.508 -8.883 1 93 20 ASP B C 1
ATOM 2043 O O . ASP B 1 20 ? 15.18 4.324 -8.906 1 93 20 ASP B O 1
ATOM 2047 N N . ASP B 1 21 ? 15.664 6.512 -8.836 1 94.5 21 ASP B N 1
ATOM 2048 C CA . ASP B 1 21 ? 17.109 6.258 -8.789 1 94.5 21 ASP B CA 1
ATOM 2049 C C . ASP B 1 21 ? 17.5 5.594 -7.469 1 94.5 21 ASP B C 1
ATOM 2051 O O . ASP B 1 21 ? 18.375 4.723 -7.445 1 94.5 21 ASP B O 1
ATOM 2055 N N . ILE B 1 22 ? 16.844 5.957 -6.434 1 94.81 22 ILE B N 1
ATOM 2056 C CA . ILE B 1 22 ? 17.156 5.406 -5.117 1 94.81 22 ILE B CA 1
ATOM 2057 C C . ILE B 1 22 ? 16.672 3.959 -5.035 1 94.81 22 ILE B C 1
ATOM 2059 O O . ILE B 1 22 ? 17.438 3.061 -4.668 1 94.81 22 ILE B O 1
ATOM 2063 N N . VAL B 1 23 ? 15.445 3.682 -5.477 1 92.12 23 VAL B N 1
ATOM 2064 C CA . VAL B 1 23 ? 14.852 2.357 -5.312 1 92.12 23 VAL B CA 1
ATOM 2065 C C . VAL B 1 23 ? 15.539 1.365 -6.246 1 92.12 23 VAL B C 1
ATOM 2067 O O . VAL B 1 23 ? 15.672 0.184 -5.918 1 92.12 23 VAL B O 1
ATOM 2070 N N . SER B 1 24 ? 16.031 1.874 -7.387 1 90.56 24 SER B N 1
ATOM 2071 C CA . SER B 1 24 ? 16.688 1.006 -8.352 1 90.56 24 SER B CA 1
ATOM 2072 C C . SER B 1 24 ? 18.141 0.731 -7.945 1 90.56 24 SER B C 1
ATOM 2074 O O . SER B 1 24 ? 18.781 -0.17 -8.492 1 90.56 24 SER B O 1
ATOM 2076 N N . GLY B 1 25 ? 18.656 1.584 -7.102 1 91.44 25 GLY B N 1
ATOM 2077 C CA . GLY B 1 25 ? 20.016 1.424 -6.645 1 91.44 25 GLY B CA 1
ATOM 2078 C C . GLY B 1 25 ? 21.016 2.258 -7.434 1 91.44 25 GLY B C 1
ATOM 2079 O O . GLY B 1 25 ? 22.219 2.201 -7.18 1 91.44 25 GLY B O 1
ATOM 2080 N N . ARG B 1 26 ? 20.625 2.977 -8.391 1 93.56 26 ARG B N 1
ATOM 2081 C CA . ARG B 1 26 ? 21.516 3.916 -9.062 1 93.56 26 ARG B CA 1
ATOM 2082 C C . ARG B 1 26 ? 22.078 4.926 -8.078 1 93.56 26 ARG B C 1
ATOM 2084 O O . ARG B 1 26 ? 23.234 5.34 -8.211 1 93.56 26 ARG B O 1
ATOM 2091 N N . LEU B 1 27 ? 21.25 5.398 -7.168 1 94.94 27 LEU B N 1
ATOM 2092 C CA . LEU B 1 27 ? 21.703 6.117 -5.98 1 94.94 27 LEU B CA 1
ATOM 2093 C C . LEU B 1 27 ? 21.703 5.207 -4.758 1 94.94 27 LEU B C 1
ATOM 2095 O O . LEU B 1 27 ? 20.672 4.625 -4.418 1 94.94 27 LEU B O 1
ATOM 2099 N N . LYS B 1 28 ? 22.859 5.086 -4.121 1 92.44 28 LYS B N 1
ATOM 2100 C CA . LYS B 1 28 ? 23.016 4.129 -3.029 1 92.44 28 LYS B CA 1
ATOM 2101 C C . LYS B 1 28 ? 23 4.836 -1.676 1 92.44 28 LYS B C 1
ATOM 2103 O O . LYS B 1 28 ? 23.094 6.062 -1.608 1 92.44 28 LYS B O 1
ATOM 2108 N N . GLU B 1 29 ? 22.906 3.967 -0.622 1 92.75 29 GLU B N 1
ATOM 2109 C CA . GLU B 1 29 ? 22.984 4.484 0.74 1 92.75 29 GLU B CA 1
ATOM 2110 C C . GLU B 1 29 ? 24.188 5.395 0.912 1 92.75 29 GLU B C 1
ATOM 2112 O O . GLU B 1 29 ? 25.312 5.02 0.562 1 92.75 29 GLU B O 1
ATOM 2117 N N . GLY B 1 30 ? 23.906 6.594 1.364 1 94.31 30 GLY B N 1
ATOM 2118 C CA . GLY B 1 30 ? 25 7.512 1.673 1 94.31 30 GLY B CA 1
ATOM 2119 C C . GLY B 1 30 ? 25.391 8.383 0.498 1 94.31 30 GLY B C 1
ATOM 2120 O O . GLY B 1 30 ? 26.094 9.383 0.669 1 94.31 30 GLY B O 1
ATOM 2121 N N . ASP B 1 31 ? 25 8.078 -0.73 1 96.06 31 ASP B N 1
ATOM 2122 C CA . ASP B 1 31 ? 25.281 8.93 -1.883 1 96.06 31 ASP B CA 1
ATOM 2123 C C . ASP B 1 31 ? 24.641 10.305 -1.72 1 96.06 31 ASP B C 1
ATOM 2125 O O . ASP B 1 31 ? 23.516 10.414 -1.205 1 96.06 31 ASP B O 1
ATOM 2129 N N . ALA B 1 32 ? 25.312 11.312 -2.207 1 96.75 32 ALA B N 1
ATOM 2130 C CA . ALA B 1 32 ? 24.719 12.648 -2.232 1 96.75 32 ALA B CA 1
ATOM 2131 C C . ALA B 1 32 ? 23.688 12.766 -3.348 1 96.75 32 ALA B C 1
ATOM 2133 O O . ALA B 1 32 ? 23.906 12.266 -4.453 1 96.75 32 ALA B O 1
ATOM 2134 N N . VAL B 1 33 ? 22.578 13.359 -3 1 97.25 33 VAL B N 1
ATOM 2135 C CA . VAL B 1 33 ? 21.641 13.742 -4.051 1 97.25 33 VAL B CA 1
ATOM 2136 C C . VAL B 1 33 ? 21.875 15.195 -4.461 1 97.25 33 VAL B C 1
ATOM 2138 O O . VAL B 1 33 ? 22.547 15.945 -3.744 1 97.25 33 VAL B O 1
ATOM 2141 N N . PRO B 1 34 ? 21.406 15.586 -5.695 1 96.5 34 PRO B N 1
ATOM 2142 C CA . PRO B 1 34 ? 21.609 16.984 -6.105 1 96.5 34 PRO B CA 1
ATOM 2143 C C . PRO B 1 34 ? 21.078 17.969 -5.074 1 96.5 34 PRO B C 1
ATOM 2145 O O . PRO B 1 34 ? 20.031 17.75 -4.469 1 96.5 34 PRO B O 1
ATOM 2148 N N . SER B 1 35 ? 21.859 19 -4.855 1 96.38 35 SER B N 1
ATOM 2149 C CA . SER B 1 35 ? 21.422 20.078 -3.975 1 96.38 35 SER B CA 1
ATOM 2150 C C . SER B 1 35 ? 20.234 20.828 -4.574 1 96.38 35 SER B C 1
ATOM 2152 O O . SER B 1 35 ? 19.922 20.641 -5.746 1 96.38 35 SER B O 1
ATOM 2154 N N . ALA B 1 36 ? 19.594 21.641 -3.703 1 96.75 36 ALA B N 1
ATOM 2155 C CA . ALA B 1 36 ? 18.5 22.453 -4.207 1 96.75 36 ALA B CA 1
ATOM 2156 C C . ALA B 1 36 ? 18.953 23.344 -5.367 1 96.75 36 ALA B C 1
ATOM 2158 O O . ALA B 1 36 ? 18.25 23.469 -6.367 1 96.75 36 ALA B O 1
ATOM 2159 N N . ARG B 1 37 ? 20.156 23.906 -5.277 1 97 37 ARG B N 1
ATOM 2160 C CA . ARG B 1 37 ? 20.719 24.75 -6.336 1 97 37 ARG B CA 1
ATOM 2161 C C . ARG B 1 37 ? 20.938 23.938 -7.613 1 97 37 ARG B C 1
ATOM 2163 O O . ARG B 1 37 ? 20.609 24.406 -8.711 1 97 37 ARG B O 1
ATOM 2170 N N . GLU B 1 38 ? 21.453 22.766 -7.492 1 97.5 38 GLU B N 1
ATOM 2171 C CA . GLU B 1 38 ? 21.672 21.891 -8.641 1 97.5 38 GLU B CA 1
ATOM 2172 C C . GLU B 1 38 ? 20.359 21.469 -9.281 1 97.5 38 GLU B C 1
ATOM 2174 O O . GLU B 1 38 ? 20.25 21.422 -10.508 1 97.5 38 GLU B O 1
ATOM 2179 N N . ILE B 1 39 ? 19.344 21.094 -8.469 1 97.62 39 ILE B N 1
ATOM 2180 C CA . ILE B 1 39 ? 18.031 20.719 -8.984 1 97.62 39 ILE B CA 1
ATOM 2181 C C . ILE B 1 39 ? 17.438 21.875 -9.773 1 97.62 39 ILE B C 1
ATOM 2183 O O . ILE B 1 39 ? 16.953 21.688 -10.891 1 97.62 39 ILE B O 1
ATOM 2187 N N . ALA B 1 40 ? 17.5 23.047 -9.148 1 97.81 40 ALA B N 1
ATOM 2188 C CA . ALA B 1 40 ? 16.969 24.234 -9.812 1 97.81 40 ALA B CA 1
ATOM 2189 C C . ALA B 1 40 ? 17.609 24.422 -11.18 1 97.81 40 ALA B C 1
ATOM 2191 O O . ALA B 1 40 ? 16.922 24.688 -12.172 1 97.81 40 ALA B O 1
ATOM 2192 N N . ARG B 1 41 ? 18.891 24.25 -11.258 1 97.56 41 ARG B N 1
ATOM 2193 C CA . ARG B 1 41 ? 19.656 24.453 -12.484 1 97.56 41 ARG B CA 1
ATOM 2194 C C . ARG B 1 41 ? 19.375 23.328 -13.492 1 97.56 41 ARG B C 1
ATOM 2196 O O . ARG B 1 41 ? 19.047 23.609 -14.648 1 97.56 41 ARG B O 1
ATOM 2203 N N . ASN B 1 42 ? 19.453 22.078 -13.078 1 96.56 42 ASN B N 1
ATOM 2204 C CA . ASN B 1 42 ? 19.375 20.922 -13.953 1 96.56 42 ASN B CA 1
ATOM 2205 C C . ASN B 1 42 ? 17.969 20.766 -14.547 1 96.56 42 ASN B C 1
ATOM 2207 O O . ASN B 1 42 ? 17.828 20.266 -15.664 1 96.56 42 ASN B O 1
ATOM 2211 N N . TRP B 1 43 ? 16.969 21.172 -13.789 1 96.12 43 TRP B N 1
ATOM 2212 C CA . TRP B 1 43 ? 15.594 20.938 -14.234 1 96.12 43 TRP B CA 1
ATOM 2213 C C . TRP B 1 43 ? 14.906 22.266 -14.586 1 96.12 43 TRP B C 1
ATOM 2215 O O . TRP B 1 43 ? 13.727 22.281 -14.953 1 96.12 43 TRP B O 1
ATOM 2225 N N . ASN B 1 44 ? 15.57 23.359 -14.445 1 96.56 44 ASN B N 1
ATOM 2226 C CA . ASN B 1 44 ? 15.062 24.688 -14.781 1 96.56 44 ASN B CA 1
ATOM 2227 C C . ASN B 1 44 ? 13.781 25 -14.023 1 96.56 44 ASN B C 1
ATOM 2229 O O . ASN B 1 44 ? 12.758 25.344 -14.625 1 96.56 44 ASN B O 1
ATOM 2233 N N . VAL B 1 45 ? 13.883 24.891 -12.719 1 97 45 VAL B N 1
ATOM 2234 C CA . VAL B 1 45 ? 12.766 25.219 -11.836 1 97 45 VAL B CA 1
ATOM 2235 C C . VAL B 1 45 ? 13.203 26.25 -10.797 1 97 45 VAL B C 1
ATOM 2237 O O . VAL B 1 45 ? 14.398 26.484 -10.617 1 97 45 VAL B O 1
ATOM 2240 N N . ALA B 1 46 ? 12.219 26.922 -10.195 1 97 46 ALA B N 1
ATOM 2241 C CA . ALA B 1 46 ? 12.5 27.891 -9.148 1 97 46 ALA B CA 1
ATOM 2242 C C . ALA B 1 46 ? 13.117 27.219 -7.922 1 97 46 ALA B C 1
ATOM 2244 O O . ALA B 1 46 ? 12.922 26.016 -7.703 1 97 46 ALA B O 1
ATOM 2245 N N . MET B 1 47 ? 13.883 28.031 -7.09 1 96.62 47 MET B N 1
ATOM 2246 C CA . MET B 1 47 ? 14.531 27.547 -5.871 1 96.62 47 MET B CA 1
ATOM 2247 C C . MET B 1 47 ? 13.5 26.953 -4.914 1 96.62 47 MET B C 1
ATOM 2249 O O . MET B 1 47 ? 13.758 25.922 -4.281 1 96.62 47 MET B O 1
ATOM 2253 N N . ALA B 1 48 ? 12.383 27.531 -4.855 1 94.25 48 ALA B N 1
ATOM 2254 C CA . ALA B 1 48 ? 11.336 27.047 -3.965 1 94.25 48 ALA B CA 1
ATOM 2255 C C . ALA B 1 48 ? 10.859 25.656 -4.379 1 94.25 48 ALA B C 1
ATOM 2257 O O . ALA B 1 48 ? 10.594 24.812 -3.529 1 94.25 48 ALA B O 1
ATOM 2258 N N . THR B 1 49 ? 10.758 25.438 -5.617 1 95.44 49 THR B N 1
ATOM 2259 C CA . THR B 1 49 ? 10.391 24.141 -6.168 1 95.44 49 THR B CA 1
ATOM 2260 C C . THR B 1 49 ? 11.469 23.094 -5.867 1 95.44 49 THR B C 1
ATOM 2262 O O . THR B 1 49 ? 11.164 21.984 -5.445 1 95.44 49 THR B O 1
ATOM 2265 N N . ALA B 1 50 ? 12.672 23.531 -6.059 1 97.06 50 ALA B N 1
ATOM 2266 C CA . ALA B 1 50 ? 13.805 22.641 -5.793 1 97.06 50 ALA B CA 1
ATOM 2267 C C . ALA B 1 50 ? 13.852 22.234 -4.32 1 97.06 50 ALA B C 1
ATOM 2269 O O . ALA B 1 50 ? 14.086 21.078 -3.998 1 97.06 50 ALA B O 1
ATOM 2270 N N . MET B 1 51 ? 13.602 23.172 -3.479 1 95.44 51 MET B N 1
ATOM 2271 C CA . MET B 1 51 ? 13.586 22.906 -2.045 1 95.44 51 MET B CA 1
ATOM 2272 C C . MET B 1 51 ? 12.461 21.938 -1.687 1 95.44 51 MET B C 1
ATOM 2274 O O . MET B 1 51 ? 12.625 21.062 -0.833 1 95.44 51 MET B O 1
ATOM 2278 N N . LYS B 1 52 ? 11.359 22.094 -2.318 1 95.12 52 LYS B N 1
ATOM 2279 C CA . LYS B 1 52 ? 10.219 21.219 -2.08 1 95.12 52 LYS B CA 1
ATOM 2280 C C . LYS B 1 52 ? 10.531 19.781 -2.479 1 95.12 52 LYS B C 1
ATOM 2282 O O . LYS B 1 52 ? 10.062 18.844 -1.837 1 95.12 52 LYS B O 1
ATOM 2287 N N . VAL B 1 53 ? 11.328 19.594 -3.51 1 96.94 53 VAL B N 1
ATOM 2288 C CA . VAL B 1 53 ? 11.758 18.266 -3.932 1 96.94 53 VAL B CA 1
ATOM 2289 C C . VAL B 1 53 ? 12.477 17.562 -2.779 1 96.94 53 VAL B C 1
ATOM 2291 O O . VAL B 1 53 ? 12.125 16.422 -2.42 1 96.94 53 VAL B O 1
ATOM 2294 N N . LEU B 1 54 ? 13.367 18.281 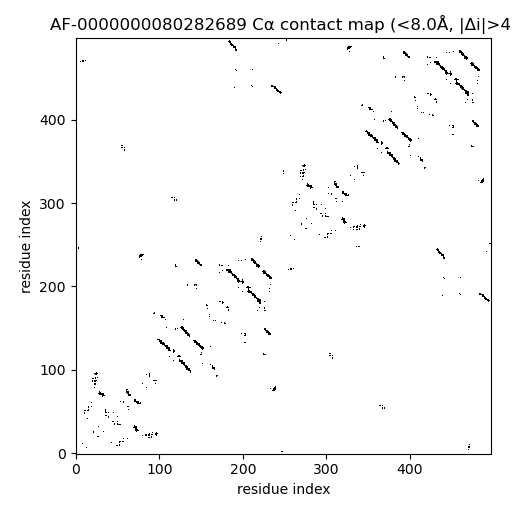-2.184 1 96.38 54 LEU B N 1
ATOM 2295 C CA . LEU B 1 54 ? 14.18 17.688 -1.127 1 96.38 54 LEU B CA 1
ATOM 2296 C C . LEU B 1 54 ? 13.352 17.453 0.13 1 96.38 54 LEU B C 1
ATOM 2298 O O . LEU B 1 54 ? 13.5 16.438 0.797 1 96.38 54 LEU B O 1
ATOM 2302 N N . SER B 1 55 ? 12.453 18.406 0.443 1 95.06 55 SER B N 1
ATOM 2303 C CA . SER B 1 55 ? 11.594 18.219 1.605 1 95.06 55 SER B CA 1
ATOM 2304 C C . SER B 1 55 ? 10.672 17.016 1.433 1 95.06 55 SER B C 1
ATOM 2306 O O . SER B 1 55 ? 10.422 16.281 2.387 1 95.06 55 SER B O 1
ATOM 2308 N N . THR B 1 56 ? 10.234 16.828 0.226 1 94.75 56 THR B N 1
ATOM 2309 C CA . THR B 1 56 ? 9.375 15.68 -0.077 1 94.75 56 THR B CA 1
ATOM 2310 C C . THR B 1 56 ? 10.133 14.367 0.122 1 94.75 56 THR B C 1
ATOM 2312 O O . THR B 1 56 ? 9.633 13.453 0.781 1 94.75 56 THR B O 1
ATOM 2315 N N . LEU B 1 57 ? 11.289 14.281 -0.384 1 96.31 57 LEU B N 1
ATOM 2316 C CA . LEU B 1 57 ? 12.094 13.07 -0.264 1 96.31 57 LEU B CA 1
ATOM 2317 C C . LEU B 1 57 ? 12.461 12.805 1.191 1 96.31 57 LEU B C 1
ATOM 2319 O O . LEU B 1 57 ? 12.523 11.648 1.618 1 96.31 57 LEU B O 1
ATOM 2323 N N . ARG B 1 58 ? 12.695 13.852 1.97 1 95.5 58 ARG B N 1
ATOM 2324 C CA . ARG B 1 58 ? 12.969 13.711 3.396 1 95.5 58 ARG B CA 1
ATOM 2325 C C . ARG B 1 58 ? 11.75 13.164 4.133 1 95.5 58 ARG B C 1
ATOM 2327 O O . ARG B 1 58 ? 11.867 12.266 4.969 1 95.5 58 ARG B O 1
ATOM 2334 N N . ALA B 1 59 ? 10.602 13.719 3.805 1 93.44 59 ALA B N 1
ATOM 2335 C CA . ALA B 1 59 ? 9.359 13.273 4.426 1 93.44 59 ALA B CA 1
ATOM 2336 C C . ALA B 1 59 ? 9.109 11.789 4.145 1 93.44 59 ALA B C 1
ATOM 2338 O O . ALA B 1 59 ? 8.547 11.078 4.98 1 93.44 59 ALA B O 1
ATOM 2339 N N . GLU B 1 60 ? 9.547 11.367 3.002 1 93.12 60 GLU B N 1
ATOM 2340 C CA . GLU B 1 60 ? 9.383 9.969 2.613 1 93.12 60 GLU B CA 1
ATOM 2341 C C . GLU B 1 60 ? 10.461 9.094 3.236 1 93.12 60 GLU B C 1
ATOM 2343 O O . GLU B 1 60 ? 10.422 7.863 3.117 1 93.12 60 GLU B O 1
ATOM 2348 N N . GLY B 1 61 ? 11.461 9.719 3.854 1 93.75 61 GLY B N 1
ATOM 2349 C CA . GLY B 1 61 ? 12.5 8.992 4.555 1 93.75 61 GLY B CA 1
ATOM 2350 C C . GLY B 1 61 ? 13.586 8.461 3.633 1 93.75 61 GLY B C 1
ATOM 2351 O O . GLY B 1 61 ? 14.297 7.52 3.982 1 93.75 61 GLY B O 1
ATOM 2352 N N . LEU B 1 62 ? 13.695 8.992 2.457 1 95.94 62 LEU B N 1
ATOM 2353 C CA . LEU B 1 62 ? 14.609 8.453 1.452 1 95.94 62 LEU B CA 1
ATOM 2354 C C . LEU B 1 62 ? 15.938 9.203 1.471 1 95.94 62 LEU B C 1
ATOM 2356 O O . LEU B 1 62 ? 16.922 8.734 0.891 1 95.94 62 LEU B O 1
ATOM 2360 N N . VAL B 1 63 ? 15.914 10.406 2.111 1 97.25 63 VAL B N 1
ATOM 2361 C CA . VAL B 1 63 ? 17.141 11.195 2.215 1 97.25 63 VAL B CA 1
ATOM 2362 C C . VAL B 1 63 ? 17.219 11.852 3.59 1 97.25 63 VAL B C 1
ATOM 2364 O O . VAL B 1 63 ? 16.219 11.914 4.309 1 97.25 63 VAL B O 1
ATOM 2367 N N . ARG B 1 64 ? 18.344 12.242 3.957 1 96 64 ARG B N 1
ATOM 2368 C CA . ARG B 1 64 ? 18.562 13 5.188 1 96 64 ARG B CA 1
ATOM 2369 C C . ARG B 1 64 ? 19.641 14.07 4.988 1 96 64 ARG B C 1
ATOM 2371 O O . ARG B 1 64 ? 20.547 13.898 4.176 1 96 64 ARG B O 1
ATOM 2378 N N . ALA B 1 65 ? 19.469 15.102 5.746 1 93.88 65 ALA B N 1
ATOM 2379 C CA . ALA B 1 65 ? 20.484 16.156 5.727 1 93.88 65 ALA B CA 1
ATOM 2380 C C . ALA B 1 65 ? 21.672 15.812 6.617 1 93.88 65 ALA B C 1
ATOM 2382 O O . ALA B 1 65 ? 21.484 15.312 7.73 1 93.88 65 ALA B O 1
ATOM 2383 N N . VAL B 1 66 ? 22.844 16.016 6.086 1 94.06 66 VAL B N 1
ATOM 2384 C CA . VAL B 1 66 ? 24.078 15.82 6.852 1 94.06 66 VAL B CA 1
ATOM 2385 C C . VAL B 1 66 ? 24.891 17.109 6.852 1 94.06 66 VAL B C 1
ATOM 2387 O O . VAL B 1 66 ? 25.266 17.625 5.793 1 94.06 66 VAL B O 1
ATOM 2390 N N . ARG B 1 67 ? 25.203 17.531 8.055 1 91.38 67 ARG B N 1
ATOM 2391 C CA . ARG B 1 67 ? 25.953 18.781 8.188 1 91.38 67 ARG B CA 1
ATOM 2392 C C . ARG B 1 67 ? 27.266 18.703 7.43 1 91.38 67 ARG B C 1
ATOM 2394 O O . ARG B 1 67 ? 28.016 17.719 7.566 1 91.38 67 ARG B O 1
ATOM 2401 N N . GLY B 1 68 ? 27.547 19.672 6.668 1 90.81 68 GLY B N 1
ATOM 2402 C CA . GLY B 1 68 ? 28.812 19.781 5.961 1 90.81 68 GLY B CA 1
ATOM 2403 C C . GLY B 1 68 ? 28.859 18.969 4.688 1 90.81 68 GLY B C 1
ATOM 2404 O O . GLY B 1 68 ? 29.812 19.062 3.908 1 90.81 68 GLY B O 1
ATOM 2405 N N . VAL B 1 69 ? 27.953 18.094 4.457 1 89.81 69 VAL B N 1
ATOM 2406 C CA . VAL B 1 69 ? 27.969 17.234 3.285 1 89.81 69 VAL B CA 1
ATOM 2407 C C . VAL B 1 69 ? 26.797 17.578 2.363 1 89.81 69 VAL B C 1
ATOM 2409 O O . VAL B 1 69 ? 26.969 17.703 1.149 1 89.81 69 VAL B O 1
ATOM 2412 N N . GLY B 1 70 ? 25.625 17.828 2.906 1 94.12 70 GLY B N 1
ATOM 2413 C CA . GLY B 1 70 ? 24.422 18.047 2.141 1 94.12 70 GLY B CA 1
ATOM 2414 C C . GLY B 1 70 ? 23.344 17.016 2.404 1 94.12 70 GLY B C 1
ATOM 2415 O O . GLY B 1 70 ? 23.188 16.547 3.535 1 94.12 70 GLY B O 1
ATOM 2416 N N . THR B 1 71 ? 22.531 16.75 1.369 1 96.5 71 THR B N 1
ATOM 2417 C CA . THR B 1 71 ? 21.484 15.758 1.494 1 96.5 71 THR B CA 1
ATOM 2418 C C . THR B 1 71 ? 21.922 14.414 0.91 1 96.5 71 THR B C 1
ATOM 2420 O O . THR B 1 71 ? 22.406 14.359 -0.22 1 96.5 71 THR B O 1
ATOM 2423 N N . VAL B 1 72 ? 21.797 13.367 1.694 1 97.94 72 VAL B N 1
ATOM 2424 C CA . VAL B 1 72 ? 22.312 12.078 1.242 1 97.94 72 VAL B CA 1
ATOM 2425 C C . VAL B 1 72 ? 21.188 11.039 1.285 1 97.94 72 VAL B C 1
ATOM 2427 O O . VAL B 1 72 ? 20.203 11.203 2.02 1 97.94 72 VAL B O 1
ATOM 2430 N N . VAL B 1 73 ? 21.359 9.969 0.564 1 97.44 73 VAL B N 1
ATOM 2431 C CA . VAL B 1 73 ? 20.391 8.883 0.44 1 97.44 73 VAL B CA 1
ATOM 2432 C C . VAL B 1 73 ? 20.359 8.07 1.732 1 97.44 73 VAL B C 1
ATOM 2434 O O . VAL B 1 73 ? 21.406 7.789 2.324 1 97.44 73 VAL B O 1
ATOM 2437 N N . GLN B 1 74 ? 19.156 7.797 2.131 1 94 74 GLN B N 1
ATOM 2438 C CA . GLN B 1 74 ? 18.906 6.887 3.24 1 94 74 GLN B CA 1
ATOM 2439 C C . GLN B 1 74 ? 17.953 5.766 2.824 1 94 74 GLN B C 1
ATOM 2441 O O . GLN B 1 74 ? 16.781 6.02 2.496 1 94 74 GLN B O 1
ATOM 2446 N N . THR B 1 75 ? 18.438 4.5 2.863 1 88.94 75 THR B N 1
ATOM 2447 C CA . THR B 1 75 ? 17.594 3.402 2.381 1 88.94 75 THR B CA 1
ATOM 2448 C C . THR B 1 75 ? 17.438 2.334 3.457 1 88.94 75 THR B C 1
ATOM 2450 O O . THR B 1 75 ? 16.875 1.266 3.197 1 88.94 75 THR B O 1
ATOM 2453 N N . ARG B 1 76 ? 17.875 2.623 4.648 1 85.31 76 ARG B N 1
ATOM 2454 C CA . ARG B 1 76 ? 17.844 1.607 5.695 1 85.31 76 ARG B CA 1
ATOM 2455 C C . ARG B 1 76 ? 16.422 1.216 6.047 1 85.31 76 ARG B C 1
ATOM 2457 O O . ARG B 1 76 ? 16.156 0.065 6.402 1 85.31 76 ARG B O 1
ATOM 2464 N N . ALA B 1 77 ? 15.523 2.127 5.918 1 89.12 77 ALA B N 1
ATOM 2465 C CA . ALA B 1 77 ? 14.141 1.861 6.301 1 89.12 77 ALA B CA 1
ATOM 2466 C C . ALA B 1 77 ? 13.273 1.594 5.074 1 89.12 77 ALA B C 1
ATOM 2468 O O . ALA B 1 77 ? 12.047 1.49 5.18 1 89.12 77 ALA B O 1
ATOM 2469 N N . LEU B 1 78 ? 13.93 1.467 3.982 1 90.75 78 LEU B N 1
ATOM 2470 C CA . LEU B 1 78 ? 13.188 1.265 2.742 1 90.75 78 LEU B CA 1
ATOM 2471 C C . LEU B 1 78 ? 12.922 -0.218 2.506 1 90.75 78 LEU B C 1
ATOM 2473 O O . LEU B 1 78 ? 13.852 -1.024 2.471 1 90.75 78 LEU B O 1
ATOM 2477 N N . HIS B 1 79 ? 11.68 -0.541 2.408 1 91.88 79 HIS B N 1
ATOM 2478 C CA . HIS B 1 79 ? 11.289 -1.851 1.896 1 91.88 79 HIS B CA 1
ATOM 2479 C C . HIS B 1 79 ? 10.922 -1.777 0.417 1 91.88 79 HIS B C 1
ATOM 2481 O O . HIS B 1 79 ? 9.93 -1.153 0.049 1 91.88 79 HIS B O 1
ATOM 2487 N N . ARG B 1 80 ? 11.703 -2.379 -0.359 1 89.94 80 ARG B N 1
ATOM 2488 C CA . ARG B 1 80 ? 11.445 -2.381 -1.795 1 89.94 80 ARG B CA 1
ATOM 2489 C C . ARG B 1 80 ? 10.281 -3.301 -2.143 1 89.94 80 ARG B C 1
ATOM 2491 O O . ARG B 1 80 ? 10.375 -4.52 -1.996 1 89.94 80 ARG B O 1
ATOM 2498 N N . SER B 1 81 ? 9.234 -2.688 -2.59 1 87 81 SER B N 1
ATOM 2499 C CA . SER B 1 81 ? 8.016 -3.402 -2.955 1 87 81 SER B CA 1
ATOM 2500 C C . SER B 1 81 ? 8.18 -4.137 -4.281 1 87 81 SER B C 1
ATOM 2502 O O . SER B 1 81 ? 9.203 -4 -4.949 1 87 81 SER B O 1
ATOM 2504 N N . ALA B 1 82 ? 7.168 -4.934 -4.621 1 82.25 82 ALA B N 1
ATOM 2505 C CA . ALA B 1 82 ? 7.129 -5.582 -5.93 1 82.25 82 ALA B CA 1
ATOM 2506 C C . ALA B 1 82 ? 7.16 -4.551 -7.051 1 82.25 82 ALA B C 1
ATOM 2508 O O . ALA B 1 82 ? 7.812 -4.758 -8.078 1 82.25 82 ALA B O 1
ATOM 2509 N N . GLN B 1 83 ? 6.523 -3.488 -6.801 1 81.5 83 GLN B N 1
ATOM 2510 C CA . GLN B 1 83 ? 6.535 -2.406 -7.777 1 81.5 83 GLN B CA 1
ATOM 2511 C C . GLN B 1 83 ? 7.934 -1.823 -7.941 1 81.5 83 GLN B C 1
ATOM 2513 O O . GLN B 1 83 ? 8.367 -1.537 -9.055 1 81.5 83 GLN B O 1
ATOM 2518 N N . ASP B 1 84 ? 8.562 -1.607 -6.863 1 88.5 84 ASP B N 1
ATOM 2519 C CA . ASP B 1 84 ? 9.922 -1.071 -6.91 1 88.5 84 ASP B CA 1
ATOM 2520 C C . ASP B 1 84 ? 10.844 -1.98 -7.723 1 88.5 84 ASP B C 1
ATOM 2522 O O . ASP B 1 84 ? 11.734 -1.502 -8.422 1 88.5 84 ASP B O 1
ATOM 2526 N N . ARG B 1 85 ? 10.594 -3.229 -7.617 1 85.94 85 ARG B N 1
ATOM 2527 C CA . ARG B 1 85 ? 11.398 -4.184 -8.375 1 85.94 85 ARG B CA 1
ATOM 2528 C C . ARG B 1 85 ? 11.148 -4.039 -9.875 1 85.94 85 ARG B C 1
ATOM 2530 O O . ARG B 1 85 ? 12.07 -4.156 -10.68 1 85.94 85 ARG B O 1
ATOM 2537 N N . THR B 1 86 ? 9.938 -3.818 -10.188 1 83.06 86 THR B N 1
ATOM 2538 C CA . THR B 1 86 ? 9.617 -3.578 -11.594 1 83.06 86 THR B CA 1
ATOM 2539 C C . THR B 1 86 ? 10.305 -2.314 -12.094 1 83.06 86 THR B C 1
ATOM 2541 O O . THR B 1 86 ? 10.812 -2.281 -13.219 1 83.06 86 THR B O 1
ATOM 2544 N N . ILE B 1 87 ? 10.367 -1.312 -11.273 1 83.62 87 ILE B N 1
ATOM 2545 C CA . ILE B 1 87 ? 11.062 -0.07 -11.602 1 83.62 87 ILE B CA 1
ATOM 2546 C C . ILE B 1 87 ? 12.555 -0.343 -11.781 1 83.62 87 ILE B C 1
ATOM 2548 O O . ILE B 1 87 ? 13.172 0.158 -12.719 1 83.62 87 ILE B O 1
ATOM 2552 N N . SER B 1 88 ? 13.07 -1.105 -10.867 1 87.69 88 SER B N 1
ATOM 2553 C CA . SER B 1 88 ? 14.484 -1.436 -10.93 1 87.69 88 SER B CA 1
ATOM 2554 C C . SER B 1 88 ? 14.836 -2.133 -12.242 1 87.69 88 SER B C 1
ATOM 2556 O O . SER B 1 88 ? 15.828 -1.79 -12.891 1 87.69 88 SER B O 1
ATOM 2558 N N . ILE B 1 89 ? 14.062 -3.041 -12.641 1 85.06 89 ILE B N 1
ATOM 2559 C CA . ILE B 1 89 ? 14.281 -3.762 -13.891 1 85.06 89 ILE B CA 1
ATOM 2560 C C . ILE B 1 89 ? 14.258 -2.783 -15.062 1 85.06 89 ILE B C 1
ATOM 2562 O O . ILE B 1 89 ? 15.133 -2.82 -15.93 1 85.06 89 ILE B O 1
ATOM 2566 N N . ALA B 1 90 ? 13.281 -1.986 -15.055 1 80.88 90 ALA B N 1
ATOM 2567 C CA . ALA B 1 90 ? 13.148 -1.022 -16.141 1 80.88 90 ALA B CA 1
ATOM 2568 C C . ALA B 1 90 ? 14.344 -0.079 -16.188 1 80.88 90 ALA B C 1
ATOM 2570 O O . ALA B 1 90 ? 14.805 0.295 -17.266 1 80.88 90 ALA B O 1
ATOM 2571 N N . ARG B 1 91 ? 14.844 0.266 -15.016 1 83.5 91 ARG B N 1
ATOM 2572 C CA . ARG B 1 91 ? 15.875 1.295 -14.914 1 83.5 91 ARG B CA 1
ATOM 2573 C C . ARG B 1 91 ? 17.266 0.697 -15.094 1 83.5 91 ARG B C 1
ATOM 2575 O O . ARG B 1 91 ? 18.156 1.345 -15.648 1 83.5 91 ARG B O 1
ATOM 2582 N N . THR B 1 92 ? 17.438 -0.529 -14.68 1 86.44 92 THR B N 1
ATOM 2583 C CA . THR B 1 92 ? 18.812 -1.03 -14.578 1 86.44 92 THR B CA 1
ATOM 2584 C C . THR B 1 92 ? 18.938 -2.383 -15.273 1 86.44 92 THR B C 1
ATOM 2586 O O . THR B 1 92 ? 20.047 -2.879 -15.469 1 86.44 92 THR B O 1
ATOM 2589 N N . GLY B 1 93 ? 17.859 -2.99 -15.594 1 83.19 93 GLY B N 1
ATOM 2590 C CA . GLY B 1 93 ? 17.891 -4.344 -16.125 1 83.19 93 GLY B CA 1
ATOM 2591 C C . GLY B 1 93 ? 18.016 -5.406 -15.047 1 83.19 93 GLY B C 1
ATOM 2592 O O . GLY B 1 93 ? 18.062 -6.602 -15.352 1 83.19 93 GLY B O 1
ATOM 2593 N N . LYS B 1 94 ? 18.078 -4.918 -13.789 1 86.75 94 LYS B N 1
ATOM 2594 C CA . LYS B 1 94 ? 18.25 -5.84 -12.664 1 86.75 94 LYS B CA 1
ATOM 2595 C C . LYS B 1 94 ? 17.094 -5.691 -11.664 1 86.75 94 LYS B C 1
ATOM 2597 O O . LYS B 1 94 ? 16.656 -4.578 -11.383 1 86.75 94 LYS B O 1
ATOM 2602 N N . VAL B 1 95 ? 16.734 -6.805 -11.117 1 87.81 95 VAL B N 1
ATOM 2603 C CA . VAL B 1 95 ? 15.602 -6.801 -10.195 1 87.81 95 VAL B CA 1
ATOM 2604 C C . VAL B 1 95 ? 16.047 -6.27 -8.836 1 87.81 95 VAL B C 1
ATOM 2606 O O . VAL B 1 95 ? 15.281 -5.598 -8.141 1 87.81 95 VAL B O 1
ATOM 2609 N N . TYR B 1 96 ? 17.312 -6.559 -8.438 1 88.56 96 TYR B N 1
ATOM 2610 C CA . TYR B 1 96 ? 17.812 -6.145 -7.129 1 88.56 96 TYR B CA 1
ATOM 2611 C C . TYR B 1 96 ? 18.859 -5.055 -7.27 1 88.56 96 TYR B C 1
ATOM 2613 O O . TYR B 1 96 ? 19.688 -5.09 -8.195 1 88.56 96 TYR B O 1
ATOM 2621 N N . PRO B 1 97 ? 18.844 -4.105 -6.312 1 86.75 97 PRO B N 1
ATOM 2622 C CA . PRO B 1 97 ? 19.922 -3.123 -6.297 1 86.75 97 PRO B CA 1
ATOM 2623 C C . PRO B 1 97 ? 21.266 -3.732 -5.902 1 86.75 97 PRO B C 1
ATOM 2625 O O . PRO B 1 97 ? 21.312 -4.863 -5.414 1 86.75 97 PRO B O 1
ATOM 2628 N N . PRO B 1 98 ? 22.359 -2.943 -6.156 1 84.06 98 PRO B N 1
ATOM 2629 C CA . PRO B 1 98 ? 23.688 -3.465 -5.785 1 84.06 98 PRO B CA 1
ATOM 2630 C C . PRO B 1 98 ? 23.766 -3.881 -4.316 1 84.06 98 PRO B C 1
ATOM 2632 O O . PRO B 1 98 ? 23.266 -3.166 -3.441 1 84.06 98 PRO B O 1
ATOM 2635 N N . GLY B 1 99 ? 24.281 -5.047 -4.133 1 86.25 99 GLY B N 1
ATOM 2636 C CA . GLY B 1 99 ? 24.469 -5.547 -2.779 1 86.25 99 GLY B CA 1
ATOM 2637 C C . GLY B 1 99 ? 23.328 -6.418 -2.301 1 86.25 99 GLY B C 1
ATOM 2638 O O . GLY B 1 99 ? 23.484 -7.172 -1.334 1 86.25 99 GLY B O 1
ATOM 2639 N N . HIS B 1 100 ? 22.219 -6.305 -2.932 1 89.06 100 HIS B N 1
ATOM 2640 C CA . HIS B 1 100 ? 21.094 -7.168 -2.586 1 89.06 100 HIS B CA 1
ATOM 2641 C C . HIS B 1 100 ? 21.094 -8.438 -3.434 1 89.06 100 HIS B C 1
ATOM 2643 O O . HIS B 1 100 ? 21.562 -8.43 -4.574 1 89.06 100 HIS B O 1
ATOM 2649 N N . TYR B 1 101 ? 20.594 -9.445 -2.842 1 89.5 101 TYR B N 1
ATOM 2650 C CA . TYR B 1 101 ? 20.453 -10.688 -3.588 1 89.5 101 TYR B CA 1
ATOM 2651 C C . TYR B 1 101 ? 19.359 -11.562 -2.988 1 89.5 101 TYR B C 1
ATOM 2653 O O . TYR B 1 101 ? 18.844 -11.258 -1.916 1 89.5 101 TYR B O 1
ATOM 2661 N N . ALA B 1 102 ? 19.062 -12.547 -3.752 1 92.62 102 ALA B N 1
ATOM 2662 C CA . ALA B 1 102 ? 18.031 -13.477 -3.299 1 92.62 102 ALA B CA 1
ATOM 2663 C C . ALA B 1 102 ? 18.531 -14.922 -3.334 1 92.62 102 ALA B C 1
ATOM 2665 O O . ALA B 1 102 ? 19.297 -15.289 -4.219 1 92.62 102 ALA B O 1
ATOM 2666 N N . LYS B 1 103 ? 18.203 -15.617 -2.369 1 94.44 103 LYS B N 1
ATOM 2667 C CA . LYS B 1 103 ? 18.375 -17.078 -2.379 1 94.44 103 LYS B CA 1
ATOM 2668 C C . LYS B 1 103 ? 17.047 -17.781 -2.619 1 94.44 103 LYS B C 1
ATOM 2670 O O . LYS B 1 103 ? 16.094 -17.594 -1.86 1 94.44 103 LYS B O 1
ATOM 2675 N N . ILE B 1 104 ? 17 -18.531 -3.695 1 96.44 104 ILE B N 1
ATOM 2676 C CA . ILE B 1 104 ? 15.844 -19.391 -3.939 1 96.44 104 ILE B CA 1
ATOM 2677 C C . ILE B 1 104 ? 16.016 -20.703 -3.156 1 96.44 104 ILE B C 1
ATOM 2679 O O . ILE B 1 104 ? 16.844 -21.531 -3.5 1 96.44 104 ILE B O 1
ATOM 2683 N N . ARG B 1 105 ? 15.172 -20.859 -2.221 1 96.81 105 ARG B N 1
ATOM 2684 C CA . ARG B 1 105 ? 15.344 -21.969 -1.277 1 96.81 105 ARG B CA 1
ATOM 2685 C C . ARG B 1 105 ? 14.688 -23.234 -1.804 1 96.81 105 ARG B C 1
ATOM 2687 O O . ARG B 1 105 ? 15.109 -24.344 -1.462 1 96.81 105 ARG B O 1
ATOM 2694 N N . GLU B 1 106 ? 13.672 -23.078 -2.5 1 96.44 106 GLU B N 1
ATOM 2695 C CA . GLU B 1 106 ? 12.883 -24.188 -3.016 1 96.44 106 GLU B CA 1
ATOM 2696 C C . GLU B 1 106 ? 12.133 -23.797 -4.285 1 96.44 106 GLU B C 1
ATOM 2698 O O . GLU B 1 106 ? 11.742 -22.641 -4.449 1 96.44 106 GLU B O 1
ATOM 2703 N N . ALA B 1 107 ? 11.961 -24.766 -5.152 1 96.81 107 ALA B N 1
ATOM 2704 C CA . ALA B 1 107 ? 11.133 -24.625 -6.348 1 96.81 107 ALA B CA 1
ATOM 2705 C C . ALA B 1 107 ? 10.539 -25.984 -6.762 1 96.81 107 ALA B C 1
ATOM 2707 O O . ALA B 1 107 ? 11.234 -27 -6.766 1 96.81 107 ALA B O 1
ATOM 2708 N N . GLY B 1 108 ? 9.266 -25.969 -7.047 1 96.25 108 GLY B N 1
ATOM 2709 C CA . GLY B 1 108 ? 8.664 -27.219 -7.469 1 96.25 108 GLY B CA 1
ATOM 2710 C C . GLY B 1 108 ? 7.172 -27.109 -7.715 1 96.25 108 GLY B C 1
ATOM 2711 O O . GLY B 1 108 ? 6.59 -26.031 -7.574 1 96.25 108 GLY B O 1
ATOM 2712 N N . LEU B 1 109 ? 6.602 -28.234 -8.078 1 96.56 109 LEU B N 1
ATOM 2713 C CA . LEU B 1 109 ? 5.172 -28.328 -8.367 1 96.56 109 LEU B CA 1
ATOM 2714 C C . LEU B 1 109 ? 4.418 -28.906 -7.172 1 96.56 109 LEU B C 1
ATOM 2716 O O . LEU B 1 109 ? 4.867 -29.875 -6.555 1 96.56 109 LEU B O 1
ATOM 2720 N N . LEU B 1 110 ? 3.299 -28.312 -6.883 1 96.56 110 LEU B N 1
ATOM 2721 C CA . LEU B 1 110 ? 2.426 -28.812 -5.828 1 96.56 110 LEU B CA 1
ATOM 2722 C C . LEU B 1 110 ? 0.971 -28.453 -6.109 1 96.56 110 LEU B C 1
ATOM 2724 O O . LEU B 1 110 ? 0.691 -27.547 -6.891 1 96.56 110 LEU B O 1
ATOM 2728 N N . PRO B 1 111 ? 0.032 -29.266 -5.52 1 97.56 111 PRO B N 1
ATOM 2729 C CA . PRO B 1 111 ? -1.364 -28.828 -5.629 1 97.56 111 PRO B CA 1
ATOM 2730 C C . PRO B 1 111 ? -1.609 -27.453 -5.02 1 97.56 111 PRO B C 1
ATOM 2732 O O . PRO B 1 111 ? -1.139 -27.172 -3.916 1 97.56 111 PRO B O 1
ATOM 2735 N N . ALA B 1 112 ? -2.348 -26.609 -5.734 1 96.88 112 ALA B N 1
ATOM 2736 C CA . ALA B 1 112 ? -2.602 -25.25 -5.277 1 96.88 112 ALA B CA 1
ATOM 2737 C C . ALA B 1 112 ? -3.537 -25.25 -4.07 1 96.88 112 ALA B C 1
ATOM 2739 O O . ALA B 1 112 ? -4.652 -25.766 -4.141 1 96.88 112 ALA B O 1
ATOM 2740 N N . PRO B 1 113 ? -3.1 -24.609 -2.938 1 95.5 113 PRO B N 1
ATOM 2741 C CA . PRO B 1 113 ? -4.082 -24.328 -1.891 1 95.5 113 PRO B CA 1
ATOM 2742 C C . PRO B 1 113 ? -5.238 -23.453 -2.387 1 95.5 113 PRO B C 1
ATOM 2744 O O . PRO B 1 113 ? -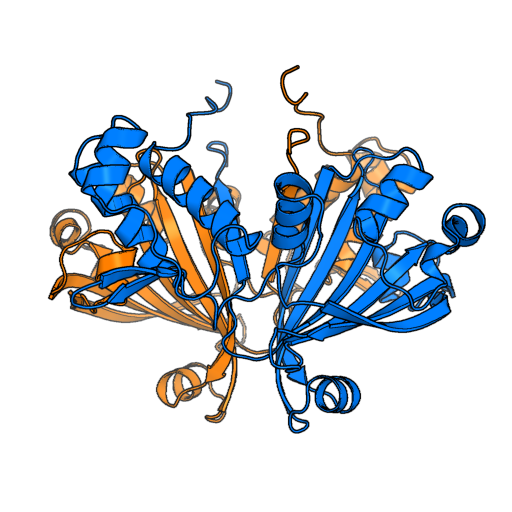5.109 -22.766 -3.4 1 95.5 113 PRO B O 1
ATOM 2747 N N . ASP B 1 114 ? -6.336 -23.453 -1.66 1 93.69 114 ASP B N 1
ATOM 2748 C CA . ASP B 1 114 ? -7.551 -22.781 -2.102 1 93.69 114 ASP B CA 1
ATOM 2749 C C . ASP B 1 114 ? -7.289 -21.312 -2.391 1 93.69 114 ASP B C 1
ATOM 2751 O O . ASP B 1 114 ? -7.672 -20.797 -3.445 1 93.69 114 ASP B O 1
ATOM 2755 N N . ARG B 1 115 ? -6.648 -20.656 -1.539 1 93.19 115 ARG B N 1
ATOM 2756 C CA . ARG B 1 115 ? -6.387 -19.234 -1.701 1 93.19 115 ARG B CA 1
ATOM 2757 C C . ARG B 1 115 ? -5.52 -18.969 -2.928 1 93.19 115 ARG B C 1
ATOM 2759 O O . ARG B 1 115 ? -5.738 -18 -3.656 1 93.19 115 ARG B O 1
ATOM 2766 N N . VAL B 1 116 ? -4.562 -19.812 -3.111 1 97.19 116 VAL B N 1
ATOM 2767 C CA . VAL B 1 116 ? -3.654 -19.672 -4.246 1 97.19 116 VAL B CA 1
ATOM 2768 C C . VAL B 1 116 ? -4.41 -19.938 -5.547 1 97.19 116 VAL B C 1
ATOM 2770 O O . VAL B 1 116 ? -4.234 -19.219 -6.531 1 97.19 116 VAL B O 1
ATOM 2773 N N . ALA B 1 117 ? -5.254 -20.984 -5.52 1 97.06 117 ALA B N 1
ATOM 2774 C CA . ALA B 1 117 ? -6.062 -21.281 -6.695 1 97.06 117 ALA B CA 1
ATOM 2775 C C . ALA B 1 117 ? -6.945 -20.109 -7.078 1 97.06 117 ALA B C 1
ATOM 2777 O O . ALA B 1 117 ? -7 -19.719 -8.25 1 97.06 117 ALA B O 1
ATOM 2778 N N . ASP B 1 118 ? -7.582 -19.5 -6.07 1 95.56 118 ASP B N 1
ATOM 2779 C CA . ASP B 1 118 ? -8.406 -18.328 -6.301 1 95.56 118 ASP B CA 1
ATOM 2780 C C . ASP B 1 118 ? -7.57 -17.172 -6.855 1 95.56 118 ASP B C 1
ATOM 2782 O O . ASP B 1 118 ? -7.977 -16.5 -7.809 1 95.56 118 ASP B O 1
ATOM 2786 N N . ALA B 1 119 ? -6.391 -16.969 -6.309 1 96.88 119 ALA B N 1
ATOM 2787 C CA . ALA B 1 119 ? -5.535 -15.852 -6.684 1 96.88 119 ALA B CA 1
ATOM 2788 C C . ALA B 1 119 ? -5.016 -16 -8.109 1 96.88 119 ALA B C 1
ATOM 2790 O O . ALA B 1 119 ? -4.898 -15.023 -8.844 1 96.88 119 ALA B O 1
ATOM 2791 N N . LEU B 1 120 ? -4.734 -17.219 -8.484 1 97.06 120 LEU B N 1
ATOM 2792 C CA . LEU B 1 120 ? -4.191 -17.484 -9.812 1 97.06 120 LEU B CA 1
ATOM 2793 C C . LEU B 1 120 ? -5.309 -17.641 -10.836 1 97.06 120 LEU B C 1
ATOM 2795 O O . LEU B 1 120 ? -5.066 -17.562 -12.039 1 97.06 120 LEU B O 1
ATOM 2799 N N . GLY B 1 121 ? -6.535 -17.891 -10.367 1 93.88 121 GLY B N 1
ATOM 2800 C CA . GLY B 1 121 ? -7.645 -18.156 -11.266 1 93.88 121 GLY B CA 1
ATOM 2801 C C . GLY B 1 121 ? -7.629 -19.547 -11.852 1 93.88 121 GLY B C 1
ATOM 2802 O O . GLY B 1 121 ? -7.965 -19.75 -13.016 1 93.88 121 GLY B O 1
ATOM 2803 N N . ILE B 1 122 ? -7.137 -20.516 -11.102 1 94.62 122 ILE B N 1
ATOM 2804 C CA . ILE B 1 122 ? -7.105 -21.906 -11.531 1 94.62 122 ILE B CA 1
ATOM 2805 C C . ILE B 1 122 ? -7.98 -22.75 -10.617 1 94.62 122 ILE B C 1
ATOM 2807 O O . ILE B 1 122 ? -8.484 -22.266 -9.602 1 94.62 122 ILE B O 1
ATOM 2811 N N . GLU B 1 123 ? -8.195 -23.984 -11.031 1 93.25 123 GLU B N 1
ATOM 2812 C CA . GLU B 1 123 ? -9.039 -24.875 -10.234 1 93.25 123 GLU B CA 1
ATOM 2813 C C . GLU B 1 123 ? -8.344 -25.266 -8.938 1 93.25 123 GLU B C 1
ATOM 2815 O O . GLU B 1 123 ? -7.129 -25.438 -8.898 1 93.25 123 GLU B O 1
ATOM 2820 N N . GLU B 1 124 ? -9.195 -25.406 -7.922 1 91.62 124 GLU B N 1
ATOM 2821 C CA . GLU B 1 124 ? -8.656 -25.906 -6.66 1 91.62 124 GLU B CA 1
ATOM 2822 C C . GLU B 1 124 ? -7.945 -27.25 -6.855 1 91.62 124 GLU B C 1
ATOM 2824 O O . GLU B 1 124 ? -8.453 -28.141 -7.547 1 91.62 124 GLU B O 1
ATOM 2829 N N . GLY B 1 125 ? -6.824 -27.328 -6.301 1 94.25 125 GLY B N 1
ATOM 2830 C CA . GLY B 1 125 ? -6.078 -28.578 -6.379 1 94.25 125 GLY B CA 1
ATOM 2831 C C . GLY B 1 125 ? -5.305 -28.734 -7.672 1 94.25 125 GLY B C 1
ATOM 2832 O O . GLY B 1 125 ? -4.508 -29.672 -7.82 1 94.25 125 GLY B O 1
ATOM 2833 N N . ALA B 1 126 ? -5.492 -27.875 -8.633 1 96.5 126 ALA B N 1
ATOM 2834 C CA . ALA B 1 126 ? -4.684 -27.906 -9.844 1 96.5 126 ALA B CA 1
ATOM 2835 C C . ALA B 1 126 ? -3.209 -27.688 -9.531 1 96.5 126 ALA B C 1
ATOM 2837 O O . ALA B 1 126 ? -2.873 -27.062 -8.508 1 96.5 126 ALA B O 1
ATOM 2838 N N . PRO B 1 127 ? -2.33 -28.234 -10.359 1 97.44 127 PRO B N 1
ATOM 2839 C CA . PRO B 1 127 ? -0.903 -28.016 -10.102 1 97.44 127 PRO B CA 1
ATOM 2840 C C . PRO B 1 127 ? -0.5 -26.547 -10.203 1 97.44 127 PRO B C 1
ATOM 2842 O O . PRO B 1 127 ? -0.987 -25.828 -11.086 1 97.44 127 PRO B O 1
ATOM 2845 N N . ALA B 1 128 ? 0.29 -26.109 -9.266 1 98.25 128 ALA B N 1
ATOM 2846 C CA . ALA B 1 128 ? 0.907 -24.797 -9.266 1 98.25 128 ALA B CA 1
ATOM 2847 C C . ALA B 1 128 ? 2.4 -24.875 -8.961 1 98.25 128 ALA B C 1
ATOM 2849 O O . ALA B 1 128 ? 2.836 -25.75 -8.203 1 98.25 128 ALA B O 1
ATOM 2850 N N . ILE B 1 129 ? 3.205 -24.016 -9.609 1 98 129 ILE B N 1
ATOM 2851 C CA . ILE B 1 129 ? 4.629 -23.906 -9.312 1 98 129 ILE B CA 1
ATOM 2852 C C . ILE B 1 129 ? 4.836 -23 -8.102 1 98 129 ILE B C 1
ATOM 2854 O O . ILE B 1 129 ? 4.293 -21.891 -8.047 1 98 129 ILE B O 1
ATOM 2858 N N . ARG B 1 130 ? 5.598 -23.469 -7.148 1 98.06 130 ARG B N 1
ATOM 2859 C CA . ARG B 1 130 ? 5.93 -22.688 -5.965 1 98.06 130 ARG B CA 1
ATOM 2860 C C . ARG B 1 130 ? 7.43 -22.406 -5.898 1 98.06 130 ARG B C 1
ATOM 2862 O O . ARG B 1 130 ? 8.242 -23.312 -6.059 1 98.06 130 ARG B O 1
ATOM 2869 N N . ARG B 1 131 ? 7.82 -21.172 -5.746 1 97.38 131 ARG B N 1
ATOM 2870 C CA . ARG B 1 131 ? 9.195 -20.734 -5.523 1 97.38 131 ARG B CA 1
ATOM 2871 C C . ARG B 1 131 ? 9.32 -19.969 -4.207 1 97.38 131 ARG B C 1
ATOM 2873 O O . ARG B 1 131 ? 8.609 -18.984 -3.979 1 97.38 131 ARG B O 1
ATOM 2880 N N . ARG B 1 132 ? 10.148 -20.469 -3.318 1 97.31 132 ARG B N 1
ATOM 2881 C CA . ARG B 1 132 ? 10.406 -19.797 -2.047 1 97.31 132 ARG B CA 1
ATOM 2882 C C . ARG B 1 132 ? 11.734 -19.047 -2.08 1 97.31 132 ARG B C 1
ATOM 2884 O O . ARG B 1 132 ? 12.734 -19.562 -2.568 1 97.31 132 ARG B O 1
ATOM 2891 N N . ARG B 1 133 ? 11.648 -17.875 -1.625 1 96.06 133 ARG B N 1
ATOM 2892 C CA . ARG B 1 133 ? 12.805 -17 -1.762 1 96.06 133 ARG B CA 1
ATOM 2893 C C . ARG B 1 133 ? 13.047 -16.219 -0.477 1 96.06 133 ARG B C 1
ATOM 2895 O O . ARG B 1 133 ? 12.102 -15.852 0.224 1 96.06 133 ARG B O 1
ATOM 2902 N N . THR B 1 134 ? 14.312 -16 -0.101 1 96.44 134 THR B N 1
ATOM 2903 C CA . THR B 1 134 ? 14.727 -15.023 0.894 1 96.44 134 THR B CA 1
ATOM 2904 C C . THR B 1 134 ? 15.617 -13.961 0.263 1 96.44 134 THR B C 1
ATOM 2906 O O . THR B 1 134 ? 16.516 -14.281 -0.51 1 96.44 134 THR B O 1
ATOM 2909 N N . THR B 1 135 ? 15.32 -12.773 0.507 1 93.69 135 THR B N 1
ATOM 2910 C CA . THR B 1 135 ? 16.109 -11.664 -0.023 1 93.69 135 THR B CA 1
ATOM 2911 C C . THR B 1 135 ? 17.016 -11.078 1.057 1 93.69 135 THR B C 1
ATOM 2913 O O . THR B 1 135 ? 16.609 -10.938 2.209 1 93.69 135 THR B O 1
ATOM 2916 N N . TYR B 1 136 ? 18.156 -10.734 0.601 1 92.88 136 TYR B N 1
ATOM 2917 C CA . TYR B 1 136 ? 19.188 -10.219 1.501 1 92.88 136 TYR B CA 1
ATOM 2918 C C . TYR B 1 136 ? 19.672 -8.852 1.048 1 92.88 136 TYR B C 1
ATOM 2920 O O . TYR B 1 136 ? 19.75 -8.578 -0.153 1 92.88 136 TYR B O 1
ATOM 2928 N N . ALA B 1 137 ? 19.969 -8.07 2.041 1 85.69 137 ALA B N 1
ATOM 2929 C CA . ALA B 1 137 ? 20.688 -6.824 1.791 1 85.69 137 ALA B CA 1
ATOM 2930 C C . ALA B 1 137 ? 22.188 -7.012 1.944 1 85.69 137 ALA B C 1
ATOM 2932 O O . ALA B 1 137 ? 22.656 -8.117 2.209 1 85.69 137 ALA B O 1
ATOM 2933 N N . GLY B 1 138 ? 23.031 -6.035 1.608 1 75.19 138 GLY B N 1
ATOM 2934 C CA . GLY B 1 138 ? 24.484 -6.082 1.509 1 75.19 138 GLY B CA 1
ATOM 2935 C C . GLY B 1 138 ? 25.141 -6.691 2.73 1 75.19 138 GLY B C 1
ATOM 2936 O O . GLY B 1 138 ? 26.188 -7.324 2.621 1 75.19 138 GLY B O 1
ATOM 2937 N N . ASP B 1 139 ? 24.719 -6.688 3.799 1 76.75 139 ASP B N 1
ATOM 2938 C CA . ASP B 1 139 ? 25.406 -7.219 4.973 1 76.75 139 ASP B CA 1
ATOM 2939 C C . ASP B 1 139 ? 24.859 -8.602 5.336 1 76.75 139 ASP B C 1
ATOM 2941 O O . ASP B 1 139 ? 24.828 -8.977 6.512 1 76.75 139 ASP B O 1
ATOM 2945 N N . GLU B 1 140 ? 24.375 -9.289 4.352 1 84.62 140 GLU B N 1
ATOM 2946 C CA . GLU B 1 140 ? 23.844 -10.641 4.496 1 84.62 140 GLU B CA 1
ATOM 2947 C C . GLU B 1 140 ? 22.719 -10.688 5.52 1 84.62 140 GLU B C 1
ATOM 2949 O O . GLU B 1 140 ? 22.594 -11.664 6.266 1 84.62 140 GLU B O 1
ATOM 2954 N N . GLN B 1 141 ? 22.219 -9.664 5.703 1 88.62 141 GLN B N 1
ATOM 2955 C CA . GLN B 1 141 ? 21.047 -9.609 6.562 1 88.62 141 GLN B CA 1
ATOM 2956 C C . GLN B 1 141 ? 19.766 -9.844 5.762 1 88.62 141 GLN B C 1
ATOM 2958 O O . GLN B 1 141 ? 19.516 -9.156 4.77 1 88.62 141 GLN B O 1
ATOM 2963 N N . PRO B 1 142 ? 19 -10.898 6.211 1 94.56 142 PRO B N 1
ATOM 2964 C CA . PRO B 1 142 ? 17.734 -11.086 5.508 1 94.56 142 PRO B CA 1
ATOM 2965 C C . PRO B 1 142 ? 16.781 -9.914 5.688 1 94.56 142 PRO B C 1
ATOM 2967 O O . PRO B 1 142 ? 16.719 -9.328 6.77 1 94.56 142 PRO B O 1
ATOM 2970 N N . VAL B 1 143 ? 16.156 -9.57 4.629 1 92.12 143 VAL B N 1
ATOM 2971 C CA . VAL B 1 143 ? 15.258 -8.422 4.711 1 92.12 143 VAL B CA 1
ATOM 2972 C C . VAL B 1 143 ? 13.82 -8.875 4.48 1 92.12 143 VAL B C 1
ATOM 2974 O O . VAL B 1 143 ? 12.883 -8.25 4.973 1 92.12 143 VAL B O 1
ATOM 2977 N N . SER B 1 144 ? 13.656 -9.953 3.723 1 95.81 144 SER B N 1
ATOM 2978 C CA . SER B 1 144 ? 12.312 -10.453 3.457 1 95.81 144 SER B CA 1
ATOM 2979 C C . SER B 1 144 ? 12.344 -11.914 3.012 1 95.81 144 SER B C 1
ATOM 2981 O O . SER B 1 144 ? 13.367 -12.398 2.533 1 95.81 144 SER B O 1
ATOM 2983 N N . THR B 1 145 ? 11.297 -12.594 3.275 1 97.38 145 THR B N 1
ATOM 2984 C CA . THR B 1 145 ? 11.039 -13.922 2.732 1 97.38 145 THR B CA 1
ATOM 2985 C C . THR B 1 145 ? 9.727 -13.945 1.955 1 97.38 145 THR B C 1
ATOM 2987 O O . THR B 1 145 ? 8.797 -13.211 2.283 1 97.38 145 THR B O 1
ATOM 2990 N N . SER B 1 146 ? 9.734 -14.773 0.917 1 96.75 146 SER B N 1
ATOM 2991 C CA . SER B 1 146 ? 8.562 -14.727 0.053 1 96.75 146 SER B CA 1
ATOM 2992 C C . SER B 1 146 ? 8.312 -16.078 -0.614 1 96.75 146 SER B C 1
ATOM 2994 O O . SER B 1 146 ? 9.211 -16.922 -0.672 1 96.75 146 SER B O 1
ATOM 2996 N N . VAL B 1 147 ? 7.09 -16.266 -0.999 1 97.12 147 VAL B N 1
ATOM 2997 C CA . VAL B 1 147 ? 6.652 -17.375 -1.834 1 97.12 147 VAL B CA 1
ATOM 2998 C C . VAL B 1 147 ? 5.965 -16.844 -3.088 1 97.12 147 VAL B C 1
ATOM 3000 O O . VAL B 1 147 ? 5.078 -15.984 -3.004 1 97.12 147 VAL B O 1
ATOM 3003 N N . SER B 1 148 ? 6.406 -17.281 -4.211 1 97.06 148 SER B N 1
ATOM 3004 C CA . SER B 1 148 ? 5.766 -16.969 -5.488 1 97.06 148 SER B CA 1
ATOM 3005 C C . SER B 1 148 ? 5.07 -18.203 -6.062 1 97.06 148 SER B C 1
ATOM 3007 O O . SER B 1 148 ? 5.609 -19.312 -5.996 1 97.06 148 SER B O 1
ATOM 3009 N N . TRP B 1 149 ? 3.922 -17.969 -6.621 1 98.06 149 TRP B N 1
ATOM 3010 C CA . TRP B 1 149 ? 3.115 -19.031 -7.211 1 98.06 149 TRP B CA 1
ATOM 3011 C C . TRP B 1 149 ? 2.828 -18.734 -8.68 1 98.06 149 TRP B C 1
ATOM 3013 O O . TRP B 1 149 ? 2.549 -17.594 -9.055 1 98.06 149 TRP B O 1
ATOM 3023 N N . PHE B 1 150 ? 2.84 -19.766 -9.469 1 98.06 150 PHE B N 1
ATOM 3024 C CA . PHE B 1 150 ? 2.539 -19.719 -10.898 1 98.06 150 PHE B CA 1
ATOM 3025 C C . PHE B 1 150 ? 1.618 -20.859 -11.297 1 98.06 150 PHE B C 1
ATOM 3027 O O . PHE B 1 150 ? 1.628 -21.922 -10.672 1 98.06 150 PHE B O 1
ATOM 3034 N N . ASP B 1 151 ? 0.837 -20.578 -12.359 1 97.31 151 ASP B N 1
ATOM 3035 C CA . ASP B 1 151 ? 0.054 -21.656 -12.945 1 97.31 151 ASP B CA 1
ATOM 3036 C C . ASP B 1 151 ? 0.95 -22.828 -13.352 1 97.31 151 ASP B C 1
ATOM 3038 O O . ASP B 1 151 ? 1.938 -22.641 -14.062 1 97.31 151 ASP B O 1
ATOM 3042 N N . GLY B 1 152 ? 0.571 -24 -12.945 1 97.06 152 GLY B N 1
ATOM 3043 C CA . GLY B 1 152 ? 1.341 -25.188 -13.289 1 97.06 152 GLY B CA 1
ATOM 3044 C C . GLY B 1 152 ? 1.441 -25.406 -14.789 1 97.06 152 GLY B C 1
ATOM 3045 O O . GLY B 1 152 ? 2.379 -26.047 -15.266 1 97.06 152 GLY B O 1
ATOM 3046 N N . ALA B 1 153 ? 0.547 -24.906 -15.492 1 95.25 153 ALA B N 1
ATOM 3047 C CA . ALA B 1 153 ? 0.531 -25.047 -16.953 1 95.25 153 ALA B CA 1
ATOM 3048 C C . ALA B 1 153 ? 1.757 -24.391 -17.578 1 95.25 153 ALA B C 1
ATOM 3050 O O . ALA B 1 153 ? 2.086 -24.656 -18.734 1 95.25 153 ALA B O 1
ATOM 3051 N N . LEU B 1 154 ? 2.455 -23.531 -16.828 1 94.56 154 LEU B N 1
ATOM 3052 C CA . LEU B 1 154 ? 3.633 -22.812 -17.328 1 94.56 154 LEU B CA 1
ATOM 3053 C C . LEU B 1 154 ? 4.867 -23.703 -17.266 1 94.56 154 LEU B C 1
ATOM 3055 O O . LEU B 1 154 ? 5.93 -23.344 -17.766 1 94.56 154 LEU B O 1
ATOM 3059 N N . ALA B 1 155 ? 4.746 -24.859 -16.672 1 92.62 155 ALA B N 1
ATOM 3060 C CA . ALA B 1 155 ? 5.895 -25.703 -16.375 1 92.62 155 ALA B CA 1
ATOM 3061 C C . ALA B 1 155 ? 6.734 -25.953 -17.625 1 92.62 155 ALA B C 1
ATOM 3063 O O . ALA B 1 155 ? 7.965 -25.844 -17.578 1 92.62 155 ALA B O 1
ATOM 3064 N N . ALA B 1 156 ? 6.09 -26.25 -18.688 1 92.44 156 ALA B N 1
ATOM 3065 C CA . ALA B 1 156 ? 6.809 -26.578 -19.922 1 92.44 156 ALA B CA 1
ATOM 3066 C C . ALA B 1 156 ? 7.383 -25.328 -20.562 1 92.44 156 ALA B C 1
ATOM 3068 O O . ALA B 1 156 ? 8.477 -25.359 -21.141 1 92.44 156 ALA B O 1
ATOM 3069 N N . LYS B 1 157 ? 6.773 -24.234 -20.422 1 94.25 157 LYS B N 1
ATOM 3070 C CA . LYS B 1 157 ? 7.137 -23 -21.125 1 94.25 157 LYS B CA 1
ATOM 3071 C C . LYS B 1 157 ? 8.172 -22.203 -20.344 1 94.25 157 LYS B C 1
ATOM 3073 O O . LYS B 1 157 ? 8.875 -21.359 -20.906 1 94.25 157 LYS B O 1
ATOM 3078 N N . ALA B 1 158 ? 8.234 -22.406 -19.078 1 95.12 158 ALA B N 1
ATOM 3079 C CA . ALA B 1 158 ? 9.094 -21.594 -18.219 1 95.12 158 ALA B CA 1
ATOM 3080 C C . ALA B 1 158 ? 9.906 -22.469 -17.281 1 95.12 158 ALA B C 1
ATOM 3082 O O . ALA B 1 158 ? 9.75 -22.391 -16.047 1 95.12 158 ALA B O 1
ATOM 3083 N N . PRO B 1 159 ? 10.859 -23.188 -17.781 1 94.56 159 PRO B N 1
ATOM 3084 C CA . PRO B 1 159 ? 11.57 -24.188 -16.984 1 94.56 159 PRO B CA 1
ATOM 3085 C C . PRO B 1 159 ? 12.438 -23.562 -15.891 1 94.56 159 PRO B C 1
ATOM 3087 O O . PRO B 1 159 ? 12.719 -24.219 -14.883 1 94.56 159 PRO B O 1
ATOM 3090 N N . LEU B 1 160 ? 12.891 -22.328 -16.047 1 95.06 160 LEU B N 1
ATOM 3091 C CA . LEU B 1 160 ? 13.758 -21.703 -15.055 1 95.06 160 LEU B CA 1
ATOM 3092 C C . LEU B 1 160 ? 13.016 -21.5 -13.734 1 95.06 160 LEU B C 1
ATOM 3094 O O . LEU B 1 160 ? 13.641 -21.266 -12.695 1 95.06 160 LEU B O 1
ATOM 3098 N N . LEU B 1 161 ? 11.688 -21.594 -13.742 1 95.81 161 LEU B N 1
ATOM 3099 C CA . LEU B 1 161 ? 10.906 -21.453 -12.523 1 95.81 161 LEU B CA 1
ATOM 3100 C C . LEU B 1 161 ? 11.188 -22.609 -11.562 1 95.81 161 LEU B C 1
ATOM 3102 O O . LEU B 1 161 ? 10.875 -22.516 -10.375 1 95.81 161 LEU B O 1
ATOM 3106 N N . PHE B 1 162 ? 11.789 -23.656 -12.094 1 94.5 162 PHE B N 1
ATOM 3107 C CA . PHE B 1 162 ? 12.031 -24.844 -11.273 1 94.5 162 PHE B CA 1
ATOM 3108 C C . PHE B 1 162 ? 13.453 -24.844 -10.734 1 94.5 162 PHE B C 1
ATOM 3110 O O . PHE B 1 162 ? 13.82 -25.688 -9.922 1 94.5 162 PHE B O 1
ATOM 3117 N N . GLU B 1 163 ? 14.227 -23.969 -11.164 1 93.12 163 GLU B N 1
ATOM 3118 C CA . GLU B 1 163 ? 15.617 -23.875 -10.711 1 93.12 163 GLU B CA 1
ATOM 3119 C C . GLU B 1 163 ? 15.727 -23.031 -9.445 1 93.12 163 GLU B C 1
ATOM 3121 O O . GLU B 1 163 ? 14.938 -22.109 -9.242 1 93.12 163 GLU B O 1
ATOM 3126 N N . THR B 1 164 ? 16.688 -23.328 -8.656 1 93.06 164 THR B N 1
ATOM 3127 C CA . THR B 1 164 ? 16.922 -22.562 -7.441 1 93.06 164 THR B CA 1
ATOM 3128 C C . THR B 1 164 ? 17.984 -21.484 -7.68 1 93.06 164 THR B C 1
ATOM 3130 O O . THR B 1 164 ? 18.719 -21.109 -6.766 1 93.06 164 THR B O 1
ATOM 3133 N N . GLU B 1 165 ? 18.094 -21.141 -8.938 1 90.69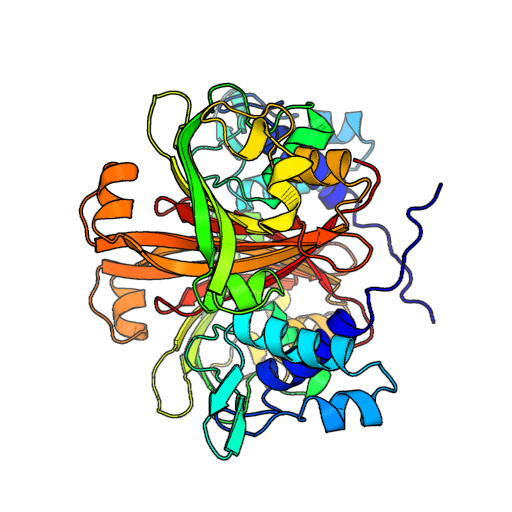 165 GLU B N 1
ATOM 3134 C CA . GLU B 1 165 ? 18.953 -20.016 -9.297 1 90.69 165 GLU B CA 1
ATOM 3135 C C . GLU B 1 165 ? 18.141 -18.766 -9.586 1 90.69 165 GLU B C 1
ATOM 3137 O O . GLU B 1 165 ? 16.969 -18.844 -9.969 1 90.69 165 GLU B O 1
ATOM 3142 N N . ARG B 1 166 ? 18.797 -17.75 -9.391 1 87 166 ARG B N 1
ATOM 3143 C CA . ARG B 1 166 ? 18.156 -16.469 -9.625 1 87 166 ARG B CA 1
ATOM 3144 C C . ARG B 1 166 ? 17.875 -16.25 -11.102 1 87 166 ARG B C 1
ATOM 3146 O O . ARG B 1 166 ? 18.719 -16.562 -11.953 1 87 166 ARG B O 1
ATOM 3153 N N . ILE B 1 167 ? 16.734 -15.789 -11.375 1 88.88 167 ILE B N 1
ATOM 3154 C CA . ILE B 1 167 ? 16.391 -15.289 -12.711 1 88.88 167 ILE B CA 1
ATOM 3155 C C . ILE B 1 167 ? 16.688 -13.789 -12.789 1 88.88 167 ILE B C 1
ATOM 3157 O O . ILE B 1 167 ? 15.992 -12.984 -12.156 1 88.88 167 ILE B O 1
ATOM 3161 N N . VAL B 1 168 ? 17.562 -13.359 -13.531 1 82.5 168 VAL B N 1
ATOM 3162 C CA . VAL B 1 168 ? 18.188 -12.039 -13.516 1 82.5 168 VAL B CA 1
ATOM 3163 C C . VAL B 1 168 ? 17.141 -10.961 -13.773 1 82.5 168 VAL B C 1
ATOM 3165 O O . VAL B 1 168 ? 17.109 -9.938 -13.086 1 82.5 168 VAL B O 1
ATOM 3168 N N . GLU B 1 169 ? 16.297 -11.148 -14.766 1 86.38 169 GLU B N 1
ATOM 3169 C CA . GLU B 1 169 ? 15.32 -10.133 -15.125 1 86.38 169 GLU B CA 1
ATOM 3170 C C . GLU B 1 169 ? 14.109 -10.188 -14.203 1 86.38 169 GLU B C 1
ATOM 3172 O O . GLU B 1 169 ? 13.219 -9.336 -14.297 1 86.38 169 GLU B O 1
ATOM 3177 N N . GLY B 1 170 ? 14.078 -11.164 -13.266 1 89.06 170 GLY B N 1
ATOM 3178 C CA . GLY B 1 170 ? 12.945 -11.336 -12.375 1 89.06 170 GLY B CA 1
ATOM 3179 C C . GLY B 1 170 ? 11.945 -12.367 -12.867 1 89.06 170 GLY B C 1
ATOM 3180 O O . GLY B 1 170 ? 11.773 -12.539 -14.078 1 89.06 170 GLY B O 1
ATOM 3181 N N . THR B 1 171 ? 11.289 -13.016 -12.031 1 91.62 171 THR B N 1
ATOM 3182 C CA . THR B 1 171 ? 10.43 -14.148 -12.359 1 91.62 171 THR B CA 1
ATOM 3183 C C . THR B 1 171 ? 9.219 -13.703 -13.172 1 91.62 171 THR B C 1
ATOM 3185 O O . THR B 1 171 ? 8.844 -14.359 -14.141 1 91.62 171 THR B O 1
ATOM 3188 N N . VAL B 1 172 ? 8.641 -12.562 -12.828 1 91.12 172 VAL B N 1
ATOM 3189 C CA . VAL B 1 172 ? 7.426 -12.125 -13.508 1 91.12 172 VAL B CA 1
ATOM 3190 C C . VAL B 1 172 ? 7.754 -11.734 -14.945 1 91.12 172 VAL B C 1
ATOM 3192 O O . VAL B 1 172 ? 7.012 -12.07 -15.875 1 91.12 172 VAL B O 1
ATOM 3195 N N . LYS B 1 173 ? 8.797 -10.992 -15.109 1 90.38 173 LYS B N 1
ATOM 3196 C CA . LYS B 1 173 ? 9.219 -10.625 -16.469 1 90.38 173 LYS B CA 1
ATOM 3197 C C . LYS B 1 173 ? 9.57 -11.859 -17.281 1 90.38 173 LYS B C 1
ATOM 3199 O O . LYS B 1 173 ? 9.234 -11.945 -18.469 1 90.38 173 LYS B O 1
ATOM 3204 N N . TYR B 1 174 ? 10.297 -12.766 -16.703 1 93.38 174 TYR B N 1
ATOM 3205 C CA . TYR B 1 174 ? 10.633 -14.023 -17.359 1 93.38 174 TYR B CA 1
ATOM 3206 C C . TYR B 1 174 ? 9.375 -14.734 -17.859 1 93.38 174 TYR B C 1
ATOM 3208 O O . TYR B 1 174 ? 9.305 -15.133 -19.016 1 93.38 174 TYR B O 1
ATOM 3216 N N . VAL B 1 175 ? 8.352 -14.828 -16.969 1 95.56 175 VAL B N 1
ATOM 3217 C CA . VAL B 1 175 ? 7.105 -15.5 -17.312 1 95.56 175 VAL B CA 1
ATOM 3218 C C . VAL B 1 175 ? 6.395 -14.742 -18.438 1 95.56 175 VAL B C 1
ATOM 3220 O O . VAL B 1 175 ? 5.906 -15.344 -19.391 1 95.56 175 VAL B O 1
ATOM 3223 N N . ALA B 1 176 ? 6.32 -13.422 -18.297 1 93.5 176 ALA B N 1
ATOM 3224 C CA . ALA B 1 176 ? 5.691 -12.594 -19.328 1 93.5 176 ALA B CA 1
ATOM 3225 C C . ALA B 1 176 ? 6.348 -12.828 -20.688 1 93.5 176 ALA B C 1
ATOM 3227 O O . ALA B 1 176 ? 5.664 -13.078 -21.672 1 93.5 176 ALA B O 1
ATOM 3228 N N . ASP B 1 177 ? 7.648 -12.828 -20.719 1 93 177 ASP B N 1
ATOM 3229 C CA . ASP B 1 177 ? 8.406 -13.008 -21.953 1 93 177 ASP B CA 1
ATOM 3230 C C . ASP B 1 177 ? 8.164 -14.398 -22.547 1 93 177 ASP B C 1
ATOM 3232 O O . ASP B 1 177 ? 7.922 -14.531 -23.75 1 93 177 ASP B O 1
ATOM 3236 N N . ARG B 1 178 ? 8.211 -15.383 -21.734 1 95.5 178 ARG B N 1
ATOM 3237 C CA . ARG B 1 178 ? 8.094 -16.766 -22.188 1 95.5 178 ARG B CA 1
ATOM 3238 C C . ARG B 1 178 ? 6.699 -17.062 -22.719 1 95.5 178 ARG B C 1
ATOM 3240 O O . ARG B 1 178 ? 6.516 -17.969 -23.516 1 95.5 178 ARG B O 1
ATOM 3247 N N . THR B 1 179 ? 5.75 -16.344 -22.25 1 95.38 179 THR B N 1
ATOM 3248 C CA . THR B 1 179 ? 4.367 -16.625 -22.625 1 95.38 179 THR B CA 1
ATOM 3249 C C . THR B 1 179 ? 3.85 -15.609 -23.625 1 95.38 179 THR B C 1
ATOM 3251 O O . THR B 1 179 ? 2.684 -15.648 -24.031 1 95.38 179 THR B O 1
ATOM 3254 N N . GLY B 1 180 ? 4.664 -14.648 -24 1 94.62 180 GLY B N 1
ATOM 3255 C CA . GLY B 1 180 ? 4.262 -13.609 -24.938 1 94.62 180 GLY B CA 1
ATOM 3256 C C . GLY B 1 180 ? 3.234 -12.656 -24.359 1 94.62 180 GLY B C 1
ATOM 3257 O O . GLY B 1 180 ? 2.408 -12.109 -25.094 1 94.62 180 GLY B O 1
ATOM 3258 N N . ARG B 1 181 ? 3.217 -12.5 -23.078 1 93.25 181 ARG B N 1
ATOM 3259 C CA . ARG B 1 181 ? 2.295 -11.594 -22.406 1 93.25 181 ARG B CA 1
ATOM 3260 C C . ARG B 1 181 ? 3.02 -10.344 -21.922 1 93.25 181 ARG B C 1
ATOM 3262 O O . ARG B 1 181 ? 4.246 -10.266 -21.984 1 93.25 181 ARG B O 1
ATOM 3269 N N . VAL B 1 182 ? 2.221 -9.352 -21.562 1 90.75 182 VAL B N 1
ATOM 3270 C CA . VAL B 1 182 ? 2.773 -8.086 -21.078 1 90.75 182 VAL B CA 1
ATOM 3271 C C . VAL B 1 182 ? 2.238 -7.789 -19.672 1 90.75 182 VAL B C 1
ATOM 3273 O O . VAL B 1 182 ? 1.028 -7.828 -19.438 1 90.75 182 VAL B O 1
ATOM 3276 N N . LEU B 1 183 ? 3.199 -7.59 -18.75 1 91 183 LEU B N 1
ATOM 3277 C CA . LEU B 1 183 ? 2.795 -7.133 -17.422 1 91 183 LEU B CA 1
ATOM 3278 C C . LEU B 1 183 ? 2.127 -5.766 -17.5 1 91 183 LEU B C 1
ATOM 3280 O O . LEU B 1 183 ? 2.709 -4.812 -18.031 1 91 183 LEU B O 1
ATOM 3284 N N . SER B 1 184 ? 0.937 -5.578 -16.969 1 90.06 184 SER B N 1
ATOM 3285 C CA . SER B 1 184 ? 0.184 -4.348 -17.172 1 90.06 184 SER B CA 1
ATOM 3286 C C . SER B 1 184 ? -0.235 -3.721 -15.852 1 90.06 184 SER B C 1
ATOM 3288 O O . SER B 1 184 ? -0.406 -2.502 -15.766 1 90.06 184 SER B O 1
ATOM 3290 N N . SER B 1 185 ? -0.443 -4.512 -14.797 1 89.56 185 SER B N 1
ATOM 3291 C CA . SER B 1 185 ? -0.894 -3.963 -13.523 1 89.56 185 SER B CA 1
ATOM 3292 C C . SER B 1 185 ? -0.558 -4.898 -12.367 1 89.56 185 SER B C 1
ATOM 3294 O O . SER B 1 185 ? -0.201 -6.059 -12.586 1 89.56 185 SER B O 1
ATOM 3296 N N . THR B 1 186 ? -0.565 -4.402 -11.242 1 90.62 186 THR B N 1
ATOM 3297 C CA . THR B 1 186 ? -0.357 -5.168 -10.016 1 90.62 186 THR B CA 1
ATOM 3298 C C . THR B 1 186 ? -1.426 -4.832 -8.977 1 90.62 186 THR B C 1
ATOM 3300 O O . THR B 1 186 ? -1.818 -3.672 -8.836 1 90.62 186 THR B O 1
ATOM 3303 N N . ARG B 1 187 ? -1.928 -5.805 -8.305 1 92.19 187 ARG B N 1
ATOM 3304 C CA . ARG B 1 187 ? -2.803 -5.676 -7.145 1 92.19 187 ARG B CA 1
ATOM 3305 C C . ARG B 1 187 ? -2.084 -6.102 -5.871 1 92.19 187 ARG B C 1
ATOM 3307 O O . ARG B 1 187 ? -1.554 -7.211 -5.789 1 92.19 187 ARG B O 1
ATOM 3314 N N . THR B 1 188 ? -2.102 -5.184 -4.961 1 93.5 188 THR B N 1
ATOM 3315 C CA . THR B 1 188 ? -1.264 -5.387 -3.785 1 93.5 188 THR B CA 1
ATOM 3316 C C . THR B 1 188 ? -2.084 -5.242 -2.506 1 93.5 188 THR B C 1
ATOM 3318 O O . THR B 1 188 ? -2.969 -4.391 -2.422 1 93.5 188 THR B O 1
ATOM 3321 N N . GLN B 1 189 ? -1.76 -6.066 -1.521 1 95.62 189 GLN B N 1
ATOM 3322 C CA . GLN B 1 189 ? -2.305 -5.969 -0.17 1 95.62 189 GLN B CA 1
ATOM 3323 C C . GLN B 1 189 ? -1.19 -5.977 0.874 1 95.62 189 GLN B C 1
ATOM 3325 O O . GLN B 1 189 ? -0.188 -6.676 0.714 1 95.62 189 GLN B O 1
ATOM 3330 N N . HIS B 1 190 ? -1.396 -5.215 1.938 1 96.69 190 HIS B N 1
ATOM 3331 C CA . HIS B 1 190 ? -0.465 -5.227 3.059 1 96.69 190 HIS B CA 1
ATOM 3332 C C . HIS B 1 190 ? -1.204 -5.336 4.387 1 96.69 190 HIS B C 1
ATOM 3334 O O . HIS B 1 190 ? -2.309 -4.809 4.535 1 96.69 190 HIS B O 1
ATOM 3340 N N . ALA B 1 191 ? -0.638 -5.953 5.316 1 97.31 191 ALA B N 1
ATOM 3341 C CA . ALA B 1 191 ? -1.087 -6.023 6.703 1 97.31 191 ALA B CA 1
ATOM 3342 C C . ALA B 1 191 ? 0.09 -6.238 7.648 1 97.31 191 ALA B C 1
ATOM 3344 O O . ALA B 1 191 ? 1.155 -6.699 7.234 1 97.31 191 ALA B O 1
ATOM 3345 N N . ALA B 1 192 ? -0.135 -5.793 8.844 1 97.56 192 ALA B N 1
ATOM 3346 C CA . ALA B 1 192 ? 0.789 -6.227 9.891 1 97.56 192 ALA B CA 1
ATOM 3347 C C . ALA B 1 192 ? 0.431 -7.621 10.398 1 97.56 192 ALA B C 1
ATOM 3349 O O . ALA B 1 192 ? -0.747 -7.98 10.461 1 97.56 192 ALA B O 1
ATOM 3350 N N . GLY B 1 193 ? 1.396 -8.367 10.672 1 96.81 193 GLY B N 1
ATOM 3351 C CA . GLY B 1 193 ? 1.231 -9.688 11.258 1 96.81 193 GLY B CA 1
ATOM 3352 C C . GLY B 1 193 ? 2.381 -10.086 12.164 1 96.81 193 GLY B C 1
ATOM 3353 O O . GLY B 1 193 ? 3.16 -9.234 12.594 1 96.81 193 GLY B O 1
ATOM 3354 N N . LEU B 1 194 ? 2.324 -11.336 12.539 1 96.75 194 LEU B N 1
ATOM 3355 C CA . LEU B 1 194 ? 3.383 -11.906 13.367 1 96.75 194 LEU B CA 1
ATOM 3356 C C . LEU B 1 194 ? 4.137 -13 12.617 1 96.75 194 LEU B C 1
ATOM 3358 O O . LEU B 1 194 ? 3.527 -13.797 11.898 1 96.75 194 LEU B O 1
ATOM 3362 N N . ALA B 1 195 ? 5.457 -12.961 12.789 1 97.12 195 ALA B N 1
ATOM 3363 C CA . ALA B 1 195 ? 6.273 -13.992 12.164 1 97.12 195 ALA B CA 1
ATOM 3364 C C . ALA B 1 195 ? 5.965 -15.367 12.75 1 97.12 195 ALA B C 1
ATOM 3366 O O . ALA B 1 195 ? 6.102 -15.578 13.961 1 97.12 195 ALA B O 1
ATOM 3367 N N . ASP B 1 196 ? 5.535 -16.281 11.898 1 96.62 196 ASP B N 1
ATOM 3368 C CA . ASP B 1 196 ? 5.441 -17.672 12.344 1 96.62 196 ASP B CA 1
ATOM 3369 C C . ASP B 1 196 ? 6.82 -18.328 12.406 1 96.62 196 ASP B C 1
ATOM 3371 O O . ASP B 1 196 ? 7.836 -17.672 12.156 1 96.62 196 ASP B O 1
ATOM 3375 N N . ALA B 1 197 ? 6.859 -19.531 12.773 1 97.5 197 ALA B N 1
ATOM 3376 C CA . ALA B 1 197 ? 8.133 -20.219 12.984 1 97.5 197 ALA B CA 1
ATOM 3377 C C . ALA B 1 197 ? 8.984 -20.188 11.719 1 97.5 197 ALA B C 1
ATOM 3379 O O . ALA B 1 197 ? 10.188 -19.922 11.773 1 97.5 197 ALA B O 1
ATOM 3380 N N . GLU B 1 198 ? 8.391 -20.406 10.602 1 96.5 198 GLU B N 1
ATOM 3381 C CA . GLU B 1 198 ? 9.125 -20.453 9.336 1 96.5 198 GLU B CA 1
ATOM 3382 C C . GLU B 1 198 ? 9.648 -19.078 8.953 1 96.5 198 GLU B C 1
ATOM 3384 O O . GLU B 1 198 ? 10.836 -18.922 8.641 1 96.5 198 GLU B O 1
ATOM 3389 N N . ASP B 1 199 ? 8.789 -18.094 8.977 1 96.62 199 ASP B N 1
ATOM 3390 C CA . ASP B 1 199 ? 9.211 -16.734 8.672 1 96.62 199 ASP B CA 1
ATOM 3391 C C . ASP B 1 199 ? 10.32 -16.281 9.617 1 96.62 199 ASP B C 1
ATOM 3393 O O . ASP B 1 199 ? 11.305 -15.672 9.18 1 96.62 199 ASP B O 1
ATOM 3397 N N . ALA B 1 200 ? 10.109 -16.562 10.891 1 97.56 200 ALA B N 1
ATOM 3398 C CA . ALA B 1 200 ? 11.062 -16.156 11.914 1 97.56 200 ALA B CA 1
ATOM 3399 C C . ALA B 1 200 ? 12.445 -16.75 11.641 1 97.56 200 ALA B C 1
ATOM 3401 O O . ALA B 1 200 ? 13.453 -16.047 11.734 1 97.56 200 ALA B O 1
ATOM 3402 N N . ALA B 1 201 ? 12.477 -17.984 11.32 1 97.31 201 ALA B N 1
ATOM 3403 C CA . ALA B 1 201 ? 13.734 -18.656 11.031 1 97.31 201 ALA B CA 1
ATOM 3404 C C . ALA B 1 201 ? 14.422 -18.031 9.82 1 97.31 201 ALA B C 1
ATOM 3406 O O . ALA B 1 201 ? 15.625 -17.766 9.844 1 97.31 201 ALA B O 1
ATOM 3407 N N . GLU B 1 202 ? 13.664 -17.719 8.781 1 96.88 202 GLU B N 1
ATOM 3408 C CA . GLU B 1 202 ? 14.219 -17.188 7.543 1 96.88 202 GLU B CA 1
ATOM 3409 C C . GLU B 1 202 ? 14.711 -15.758 7.73 1 96.88 202 GLU B C 1
ATOM 3411 O O . GLU B 1 202 ? 15.695 -15.344 7.117 1 96.88 202 GLU B O 1
ATOM 3416 N N . LEU B 1 203 ? 14.016 -15.039 8.562 1 96.69 203 LEU B N 1
ATOM 3417 C CA . LEU B 1 203 ? 14.328 -13.625 8.734 1 96.69 203 LEU B CA 1
ATOM 3418 C C . LEU B 1 203 ? 15.336 -13.422 9.859 1 96.69 203 LEU B C 1
ATOM 3420 O O . LEU B 1 203 ? 15.828 -12.312 10.07 1 96.69 203 LEU B O 1
ATOM 3424 N N . GLY B 1 204 ? 15.641 -14.461 10.586 1 95.44 204 GLY B N 1
ATOM 3425 C CA . GLY B 1 204 ? 16.578 -14.367 11.695 1 95.44 204 GLY B CA 1
ATOM 3426 C C . GLY B 1 204 ? 16.047 -13.562 12.867 1 95.44 204 GLY B C 1
ATOM 3427 O O . GLY B 1 204 ? 16.781 -12.766 13.461 1 95.44 204 GLY B O 1
ATOM 3428 N N . VAL B 1 205 ? 14.773 -13.711 13.141 1 95.81 205 VAL B N 1
ATOM 3429 C CA . VAL B 1 205 ? 14.141 -12.992 14.234 1 95.81 205 VAL B CA 1
ATOM 3430 C C . VAL B 1 205 ? 13.344 -13.961 15.102 1 95.81 205 VAL B C 1
ATOM 3432 O O . VAL B 1 205 ? 13.07 -15.094 14.688 1 95.81 205 VAL B O 1
ATOM 3435 N N . PRO B 1 206 ? 13.031 -13.609 16.344 1 96.44 206 PRO B N 1
ATOM 3436 C CA . PRO B 1 206 ? 12.195 -14.477 17.188 1 96.44 206 PRO B CA 1
ATOM 3437 C C . PRO B 1 206 ? 10.797 -14.68 16.609 1 96.44 206 PRO B C 1
ATOM 3439 O O . PRO B 1 206 ? 10.242 -13.773 15.984 1 96.44 206 PRO B O 1
ATOM 3442 N N . GLU B 1 207 ? 10.258 -15.859 16.859 1 96.62 207 GLU B N 1
ATOM 3443 C CA . GLU B 1 207 ? 8.852 -16.094 16.547 1 96.62 207 GLU B CA 1
ATOM 3444 C C . GLU B 1 207 ? 7.953 -15.062 17.234 1 96.62 207 GLU B C 1
ATOM 3446 O O . GLU B 1 207 ? 8.164 -14.734 18.406 1 96.62 207 GLU B O 1
ATOM 3451 N N . GLY B 1 208 ? 6.996 -14.547 16.484 1 95.12 208 GLY B N 1
ATOM 3452 C CA . GLY B 1 208 ? 6.102 -13.555 17.062 1 95.12 208 GLY B CA 1
ATOM 3453 C C . GLY B 1 208 ? 6.535 -12.133 16.781 1 95.12 208 GLY B C 1
ATOM 3454 O O . GLY B 1 208 ? 5.832 -11.18 17.125 1 95.12 208 GLY B O 1
ATOM 3455 N N . THR B 1 209 ? 7.648 -11.977 16.125 1 96.19 209 THR B N 1
ATOM 3456 C CA . THR B 1 209 ? 8.094 -10.648 15.711 1 96.19 209 THR B CA 1
ATOM 3457 C C . THR B 1 209 ? 7.09 -10.016 14.758 1 96.19 209 THR B C 1
ATOM 3459 O O . THR B 1 209 ? 6.531 -10.688 13.891 1 96.19 209 THR B O 1
ATOM 3462 N N . ALA B 1 210 ? 6.902 -8.695 14.977 1 97 210 ALA B N 1
ATOM 3463 C CA . ALA B 1 210 ? 6.047 -7.969 14.039 1 97 210 ALA B CA 1
ATOM 3464 C C . ALA B 1 210 ? 6.652 -7.961 12.641 1 97 210 ALA B C 1
ATOM 3466 O O . ALA B 1 210 ? 7.855 -7.734 12.477 1 97 210 ALA B O 1
ATOM 3467 N N . ILE B 1 211 ? 5.789 -8.25 11.641 1 97.88 211 ILE B N 1
ATOM 3468 C CA . ILE B 1 211 ? 6.258 -8.25 10.258 1 97.88 211 ILE B CA 1
ATOM 3469 C C . ILE B 1 211 ? 5.215 -7.594 9.359 1 97.88 211 ILE B C 1
ATOM 3471 O O . ILE B 1 211 ? 4.043 -7.488 9.734 1 97.88 211 ILE B O 1
ATOM 3475 N N . LEU B 1 212 ? 5.672 -7.121 8.266 1 98 212 LEU B N 1
ATOM 3476 C CA . LEU B 1 212 ? 4.777 -6.652 7.211 1 98 212 LEU B CA 1
ATOM 3477 C C . LEU B 1 212 ? 4.441 -7.781 6.242 1 98 212 LEU B C 1
ATOM 3479 O O . LEU B 1 212 ? 5.332 -8.336 5.59 1 98 212 LEU B O 1
ATOM 3483 N N . LEU B 1 213 ? 3.186 -8.086 6.18 1 97.56 213 LEU B N 1
ATOM 3484 C CA . LEU B 1 213 ? 2.703 -9.078 5.227 1 97.56 213 LEU B CA 1
ATOM 3485 C C . LEU B 1 213 ? 2.266 -8.414 3.926 1 97.56 213 LEU B C 1
ATOM 3487 O O . LEU B 1 213 ? 1.646 -7.348 3.947 1 97.56 213 LEU B O 1
ATOM 3491 N N . SER B 1 214 ? 2.658 -9.039 2.836 1 97.06 214 SER B N 1
ATOM 3492 C CA . SER B 1 214 ? 2.26 -8.531 1.526 1 97.06 214 SER B CA 1
ATOM 3493 C C . SER B 1 214 ? 1.745 -9.656 0.634 1 97.06 214 SER B C 1
ATOM 3495 O O . SER B 1 214 ? 2.258 -10.773 0.679 1 97.06 214 SER B O 1
ATOM 3497 N N . ARG B 1 215 ? 0.729 -9.383 -0.125 1 96.94 215 ARG B N 1
ATOM 3498 C CA . ARG B 1 215 ? 0.208 -10.219 -1.201 1 96.94 215 ARG B CA 1
ATOM 3499 C C . ARG B 1 215 ? 0.116 -9.438 -2.508 1 96.94 215 ARG B C 1
ATOM 3501 O O . ARG B 1 215 ? -0.425 -8.336 -2.537 1 96.94 215 ARG B O 1
ATOM 3508 N N . ASN B 1 216 ? 0.672 -10.016 -3.543 1 96.06 216 ASN B N 1
ATOM 3509 C CA . ASN B 1 216 ? 0.718 -9.328 -4.828 1 96.06 216 ASN B CA 1
ATOM 3510 C C . ASN B 1 216 ? 0.235 -10.227 -5.965 1 96.06 216 ASN B C 1
ATOM 3512 O O . ASN B 1 216 ? 0.63 -11.391 -6.051 1 96.06 216 ASN B O 1
ATOM 3516 N N . ARG B 1 217 ? -0.638 -9.719 -6.762 1 96 217 ARG B N 1
ATOM 3517 C CA . ARG B 1 217 ? -0.982 -10.336 -8.039 1 96 217 ARG B CA 1
ATOM 3518 C C . ARG B 1 217 ? -0.49 -9.484 -9.203 1 96 217 ARG B C 1
ATOM 3520 O O . ARG B 1 217 ? -0.832 -8.305 -9.312 1 96 217 ARG B O 1
ATOM 3527 N N . PHE B 1 218 ? 0.338 -10.094 -10.008 1 94.88 218 PHE B N 1
ATOM 3528 C CA . PHE B 1 218 ? 0.82 -9.453 -11.227 1 94.88 218 PHE B CA 1
ATOM 3529 C C . PHE B 1 218 ? -0.031 -9.859 -12.422 1 94.88 218 PHE B C 1
ATOM 3531 O O . PHE B 1 218 ? -0.134 -11.047 -12.75 1 94.88 218 PHE B O 1
ATOM 3538 N N . LEU B 1 219 ? -0.549 -8.852 -13.094 1 94.88 219 LEU B N 1
ATOM 3539 C CA . LEU B 1 219 ? -1.547 -9.156 -14.117 1 94.88 219 LEU B CA 1
ATOM 3540 C C . LEU B 1 219 ? -1.058 -8.734 -15.5 1 94.88 219 LEU B C 1
ATOM 3542 O O . LEU B 1 219 ? -0.432 -7.68 -15.648 1 94.88 219 LEU B O 1
ATOM 3546 N N . SER B 1 220 ? -1.405 -9.57 -16.5 1 94.69 220 SER B N 1
ATOM 3547 C CA . SER B 1 220 ? -1.15 -9.227 -17.906 1 94.69 220 SER B CA 1
ATOM 3548 C C . SER B 1 220 ? -2.182 -8.227 -18.422 1 94.69 220 SER B C 1
ATOM 3550 O O . SER B 1 220 ? -3.172 -7.941 -17.75 1 94.69 220 SER B O 1
ATOM 3552 N N . ALA B 1 221 ? -1.941 -7.73 -19.578 1 91.31 221 ALA B N 1
ATOM 3553 C CA . ALA B 1 221 ? -2.863 -6.805 -20.234 1 91.31 221 ALA B CA 1
ATOM 3554 C C . ALA B 1 221 ? -4.227 -7.453 -20.453 1 91.31 221 ALA B C 1
ATOM 3556 O O . ALA B 1 221 ? -5.254 -6.77 -20.453 1 91.31 221 ALA B O 1
ATOM 3557 N N . GLU B 1 222 ? -4.227 -8.773 -20.609 1 91.5 222 GLU B N 1
ATOM 3558 C CA . GLU B 1 222 ? -5.465 -9.516 -20.828 1 91.5 222 GLU B CA 1
ATOM 3559 C C . GLU B 1 222 ? -6.145 -9.859 -19.516 1 91.5 222 GLU B C 1
ATOM 3561 O O . GLU B 1 222 ? -7.27 -10.367 -19.5 1 91.5 222 GLU B O 1
ATOM 3566 N N . GLY B 1 223 ? -5.465 -9.602 -18.453 1 92.06 223 GLY B N 1
ATOM 3567 C CA . GLY B 1 223 ? -6.066 -9.82 -17.141 1 92.06 223 GLY B CA 1
ATOM 3568 C C . GLY B 1 223 ? -5.664 -11.133 -16.516 1 92.06 223 GLY B C 1
ATOM 3569 O O . GLY B 1 223 ? -6.168 -11.492 -15.445 1 92.06 223 GLY B O 1
ATOM 3570 N N . ASP B 1 224 ? -4.797 -11.836 -17.125 1 94.06 224 ASP B N 1
ATOM 3571 C CA . ASP B 1 224 ? -4.312 -13.086 -16.531 1 94.06 224 ASP B CA 1
ATOM 3572 C C . ASP B 1 224 ? -3.273 -12.812 -15.453 1 94.06 224 ASP B C 1
ATOM 3574 O O . ASP B 1 224 ? -2.473 -11.883 -15.57 1 94.06 224 ASP B O 1
ATOM 3578 N N . VAL B 1 225 ? -3.326 -13.695 -14.43 1 96.62 225 VAL B N 1
ATOM 3579 C CA . VAL B 1 225 ? -2.334 -13.562 -13.367 1 96.62 225 VAL B CA 1
ATOM 3580 C C . VAL B 1 225 ? -1.03 -14.234 -13.797 1 96.62 225 VAL B C 1
ATOM 3582 O O . VAL B 1 225 ? -0.993 -15.453 -14.016 1 96.62 225 VAL B O 1
ATOM 3585 N N . LEU B 1 226 ? 0.041 -13.469 -13.922 1 96.31 226 LEU B N 1
ATOM 3586 C CA . LEU B 1 226 ? 1.363 -13.969 -14.281 1 96.31 226 LEU B CA 1
ATOM 3587 C C . LEU B 1 226 ? 2.068 -14.57 -13.07 1 96.31 226 LEU B C 1
ATOM 3589 O O . LEU B 1 226 ? 2.818 -15.539 -13.203 1 96.31 226 LEU B O 1
ATOM 3593 N N . GLU B 1 227 ? 1.815 -14.039 -11.984 1 96.88 227 GLU B N 1
ATOM 3594 C CA . GLU B 1 227 ? 2.418 -14.422 -10.711 1 96.88 227 GLU B CA 1
ATOM 3595 C C . GLU B 1 227 ? 1.555 -13.977 -9.531 1 96.88 227 GLU B C 1
ATOM 3597 O O . GLU B 1 227 ? 1.009 -12.875 -9.539 1 96.88 227 GLU B O 1
ATOM 3602 N N . TYR B 1 228 ? 1.389 -14.867 -8.609 1 97.5 228 TYR B N 1
ATOM 3603 C CA . TYR B 1 228 ? 0.879 -14.516 -7.289 1 97.5 228 TYR B CA 1
ATOM 3604 C C . TYR B 1 228 ? 1.967 -14.656 -6.227 1 97.5 228 TYR B C 1
ATOM 3606 O O . TYR B 1 228 ? 2.596 -15.711 -6.109 1 97.5 228 TYR B O 1
ATOM 3614 N N . GLY B 1 229 ? 2.203 -13.57 -5.488 1 96.94 229 GLY B N 1
ATOM 3615 C CA . GLY B 1 229 ? 3.268 -13.57 -4.5 1 96.94 229 GLY B CA 1
ATOM 3616 C C . GLY B 1 229 ? 2.783 -13.242 -3.102 1 96.94 229 GLY B C 1
ATOM 3617 O O . GLY B 1 229 ? 1.905 -12.391 -2.928 1 96.94 229 GLY B O 1
ATOM 3618 N N . GLU B 1 230 ? 3.355 -13.906 -2.125 1 97 230 GLU B N 1
ATOM 3619 C CA . GLU B 1 230 ? 3.225 -13.586 -0.706 1 97 230 GLU B CA 1
ATOM 3620 C C . GLU B 1 230 ? 4.586 -13.312 -0.074 1 97 230 GLU B C 1
ATOM 3622 O O . GLU B 1 230 ? 5.57 -13.984 -0.389 1 97 230 GLU B O 1
ATOM 3627 N N . SER B 1 231 ? 4.648 -12.312 0.729 1 97.06 231 SER B N 1
ATOM 3628 C CA . SER B 1 231 ? 5.945 -12.023 1.332 1 97.06 231 SER B CA 1
ATOM 3629 C C . SER B 1 231 ? 5.785 -11.492 2.756 1 97.06 231 SER B C 1
ATOM 3631 O O . SER B 1 231 ? 4.695 -11.086 3.152 1 97.06 231 SER B O 1
ATOM 3633 N N . ALA B 1 232 ? 6.816 -11.625 3.514 1 97.38 232 ALA B N 1
ATOM 3634 C CA . ALA B 1 232 ? 6.988 -11.086 4.863 1 97.38 232 ALA B CA 1
ATOM 3635 C C . ALA B 1 232 ? 8.281 -10.289 4.973 1 97.38 232 ALA B C 1
ATOM 3637 O O . ALA B 1 232 ? 9.336 -10.734 4.508 1 97.38 232 ALA B O 1
ATOM 3638 N N . ALA B 1 233 ? 8.18 -9.156 5.523 1 96.5 233 ALA B N 1
ATOM 3639 C CA . ALA B 1 233 ? 9.352 -8.297 5.66 1 96.5 233 ALA B CA 1
ATOM 3640 C C . ALA B 1 233 ? 9.508 -7.812 7.102 1 96.5 233 ALA B C 1
ATOM 3642 O O . ALA B 1 233 ? 8.547 -7.793 7.863 1 96.5 233 ALA B O 1
ATOM 3643 N N . LEU B 1 234 ? 10.703 -7.41 7.422 1 94.12 234 LEU B N 1
ATOM 3644 C CA . LEU B 1 234 ? 11.047 -6.949 8.766 1 94.12 234 LEU B CA 1
ATOM 3645 C C . LEU B 1 234 ? 10.289 -5.676 9.109 1 94.12 234 LEU B C 1
ATOM 3647 O O . LEU B 1 234 ? 9.875 -4.93 8.219 1 94.12 234 LEU B O 1
ATOM 3651 N N . PRO B 1 235 ? 10.086 -5.461 10.438 1 93.5 235 PRO B N 1
ATOM 3652 C CA . PRO B 1 235 ? 9.367 -4.25 10.852 1 93.5 235 PRO B CA 1
ATOM 3653 C C . PRO B 1 235 ? 10.164 -2.975 10.578 1 93.5 235 PRO B C 1
ATOM 3655 O O . PRO B 1 235 ? 11.383 -3.029 10.383 1 93.5 235 PRO B O 1
ATOM 3658 N N . ASN B 1 236 ? 9.508 -1.851 10.516 1 91.25 236 ASN B N 1
ATOM 3659 C CA . ASN B 1 236 ? 10.047 -0.503 10.367 1 91.25 236 ASN B CA 1
ATOM 3660 C C . ASN B 1 236 ? 10.695 -0.31 9 1 91.25 236 ASN B C 1
ATOM 3662 O O . ASN B 1 236 ? 11.602 0.517 8.844 1 91.25 236 ASN B O 1
ATOM 3666 N N . HIS B 1 237 ? 10.406 -1.136 8.062 1 93.44 237 HIS B N 1
ATOM 3667 C CA . HIS B 1 237 ? 10.727 -0.927 6.66 1 93.44 237 HIS B CA 1
ATOM 3668 C C . HIS B 1 237 ? 9.492 -0.498 5.871 1 93.44 237 HIS B C 1
ATOM 3670 O O . HIS B 1 237 ? 8.469 -1.183 5.895 1 93.44 237 HIS B O 1
ATOM 3676 N N . TRP B 1 238 ? 9.641 0.534 5.176 1 95.69 238 TRP B N 1
ATOM 3677 C CA . TRP B 1 238 ? 8.461 1.197 4.629 1 95.69 238 TRP B CA 1
ATOM 3678 C C . TRP B 1 238 ? 8.336 0.933 3.131 1 95.69 238 TRP B C 1
ATOM 3680 O O . TRP B 1 238 ? 9.305 1.081 2.385 1 95.69 238 TRP B O 1
ATOM 3690 N N . VAL B 1 239 ? 7.121 0.514 2.777 1 94.25 239 VAL B N 1
ATOM 3691 C CA . VAL B 1 239 ? 6.773 0.486 1.361 1 94.25 239 VAL B CA 1
ATOM 3692 C C . VAL B 1 239 ? 6.117 1.806 0.964 1 94.25 239 VAL B C 1
ATOM 3694 O O . VAL B 1 239 ? 5.5 2.475 1.799 1 94.25 239 VAL B O 1
ATOM 3697 N N . PHE B 1 240 ? 6.285 2.154 -0.296 1 90.62 240 PHE B N 1
ATOM 3698 C CA . PHE B 1 240 ? 5.762 3.418 -0.802 1 90.62 240 PHE B CA 1
ATOM 3699 C C . PHE B 1 240 ? 4.895 3.191 -2.033 1 90.62 240 PHE B C 1
ATOM 3701 O O . PHE B 1 240 ? 5.242 2.391 -2.904 1 90.62 240 PHE B O 1
ATOM 3708 N N . TYR B 1 241 ? 3.738 3.887 -2.025 1 87.06 241 TYR B N 1
ATOM 3709 C CA . TYR B 1 241 ? 2.85 3.852 -3.182 1 87.06 241 TYR B CA 1
ATOM 3710 C C . TYR B 1 241 ? 2.328 5.246 -3.512 1 87.06 241 TYR B C 1
ATOM 3712 O O . TYR B 1 241 ? 2.178 6.086 -2.621 1 87.06 241 TYR B O 1
ATOM 3720 N N . GLU B 1 242 ? 2.096 5.457 -4.762 1 83.62 242 GLU B N 1
ATOM 3721 C CA . GLU B 1 242 ? 1.437 6.66 -5.262 1 83.62 242 GLU B CA 1
ATOM 3722 C C . GLU B 1 242 ? 0.156 6.316 -6.016 1 83.62 242 GLU B C 1
ATOM 3724 O O . GLU B 1 242 ? 0.137 5.387 -6.824 1 83.62 242 GLU B O 1
ATOM 3729 N N . TYR B 1 243 ? -0.909 7.066 -5.715 1 78.12 243 TYR B N 1
ATOM 3730 C CA . TYR B 1 243 ? -2.186 6.848 -6.387 1 78.12 243 TYR B CA 1
ATOM 3731 C C . TYR B 1 243 ? -2.805 8.172 -6.824 1 78.12 243 TYR B C 1
ATOM 3733 O O . TYR B 1 243 ? -2.842 9.133 -6.055 1 78.12 243 TYR B O 1
ATOM 3741 N N . ASN B 1 244 ? -3.256 8.125 -8.062 1 77.44 244 ASN B N 1
ATOM 3742 C CA . ASN B 1 244 ? -3.986 9.281 -8.57 1 77.44 244 ASN B CA 1
ATOM 3743 C C . ASN B 1 244 ? -5.484 9.156 -8.32 1 77.44 244 ASN B C 1
ATOM 3745 O O . ASN B 1 244 ? -6.047 8.062 -8.438 1 77.44 244 ASN B O 1
ATOM 3749 N N . ILE B 1 245 ? -6.051 10.219 -7.809 1 74.12 245 ILE B N 1
ATOM 3750 C CA . ILE B 1 245 ? -7.492 10.258 -7.578 1 74.12 245 ILE B CA 1
ATOM 3751 C C . ILE B 1 245 ? -8.195 10.844 -8.805 1 74.12 245 ILE B C 1
ATOM 3753 O O . ILE B 1 245 ? -7.891 11.961 -9.227 1 74.12 245 ILE B O 1
ATOM 3757 N N . GLU B 1 246 ? -8.812 10.016 -9.633 1 60.59 246 GLU B N 1
ATOM 3758 C CA . GLU B 1 246 ? -9.5 10.477 -10.836 1 60.59 246 GLU B CA 1
ATOM 3759 C C . GLU B 1 246 ? -10.742 11.289 -10.477 1 60.59 246 GLU B C 1
ATOM 3761 O O . GLU B 1 246 ? -11.406 11.008 -9.477 1 60.59 246 GLU B O 1
ATOM 3766 N N . ASP B 1 247 ? -10.844 12.648 -10.812 1 52.91 247 ASP B N 1
ATOM 3767 C CA . ASP B 1 247 ? -11.906 13.633 -10.625 1 52.91 247 ASP B CA 1
ATOM 3768 C C . ASP B 1 247 ? -13.273 12.953 -10.516 1 52.91 247 ASP B C 1
ATOM 3770 O O . ASP B 1 247 ? -14.188 13.484 -9.883 1 52.91 247 ASP B O 1
ATOM 3774 N N . GLY B 1 248 ? -13.656 11.93 -11.312 1 43.84 248 GLY B N 1
ATOM 3775 C CA . GLY B 1 248 ? -15.086 11.703 -11.5 1 43.84 248 GLY B CA 1
ATOM 3776 C C . GLY B 1 248 ? -15.734 11.016 -10.312 1 43.84 248 GLY B C 1
ATOM 3777 O O . GLY B 1 248 ? -16.859 10.523 -10.414 1 43.84 248 GLY B O 1
ATOM 3778 N N . ALA B 1 249 ? -15.039 10.695 -9.219 1 34.72 249 ALA B N 1
ATOM 3779 C CA . ALA B 1 249 ? -16.031 10.148 -8.297 1 34.72 249 ALA B CA 1
ATOM 3780 C C . ALA B 1 249 ? -16.875 11.25 -7.66 1 34.72 249 ALA B C 1
ATOM 3782 O O . ALA B 1 249 ? -16.375 12.367 -7.457 1 34.72 249 ALA B O 1
#

InterPro domains:
  IPR000524 Transcription regulator HTH, GntR [PF00392] (10-73)
  IPR000524 Transcription regulator HTH, GntR [PS50949] (8-76)
  IPR000524 Transcription regulator HTH, GntR [SM00345] (14-73)
  IPR000524 Transcription regulator HTH, GntR [cd07377] (9-73)
  IPR011663 UbiC transcription regulator-associated [PF07702] (103-232)
  IPR011663 UbiC transcription regulator-associated [SM00866] (97-239)
  IPR028978 Chorismate pyruvate-lyase/UbiC transcription regulator-associated domain superfamily [G3DSA:3.40.1410.10] (86-244)
  IPR028978 Chorismate pyruvate-lyase/UbiC transcription regulator-associated domain superfamily [SSF64288] (61-241)
  IPR036388 Winged helix-like DNA-binding domain superfamily [G3DSA:1.10.10.10] (3-74)
  IPR036390 Winged helix DNA-binding domain superfamily [SSF46785] (2-87)
  IPR050679 Bacterial HTH-type transcriptional regulator [PTHR44846] (6-232)

Sequence (498 aa):
MPAVDRPEPPYLQIAGSIRDDIVSGRLKEGDAVPSAREIARNWNVAMATAMKVLSTLRAEGLVRAVRGVGTVVQTRALHRSAQDRTISIARTGKVYPPGHYAKIREAGLLPAPDRVADALGIEEGAPAIRRRRTTYAGDEQPVSTSVSWFDGALAAKAPLLFETERIVEGTVKYVADRTGRVLSSTRTQHAAGLADAEDAAELGVPEGTAILLSRNRFLSAEGDVLEYGESAALPNHWVFYEYNIEDGAMPAVDRPEPPYLQIAGSIRDDIVSGRLKEGDAVPSAREIARNWNVAMATAMKVLSTLRAEGLVRAVRGVGTVVQTRALHRSAQDRTISIARTGKVYPPGHYAKIREAGLLPAPDRVADALGIEEGAPAIRRRRTTYAGDEQPVSTSVSWFDGALAAKAPLLFETERIVEGTVKYVADRTGRVLSSTRTQHAAGLADAEDAAELGVPEGTAILLSRNRFLSAEGDVLEYGESAALPNHWVFYEYNIEDGA

Radius of gyration: 22.52 Å; Cα contacts (8 Å, |Δi|>4): 1122; chains: 2; bounding box: 55×60×54 Å

Nearest PDB structures (foldseek):
  2wv0-assembly4_G-2  TM=5.641E-01  e=5.477E-17  Bacillus subtilis
  2wv0-assembly3_E  TM=5.474E-01  e=3.813E-17  Bacillus subtilis
  4u0w-assembly1_A  TM=5.240E-01  e=3.813E-17  Bacillus subtilis subsp. subtilis str. 168
  3bwg-assembly1_A  TM=5.961E-01  e=2.942E-15  Bacillus subtilis subsp. subtilis str. 168
  3eet-assembly1_A-2  TM=5.827E-01  e=2.291E-14  Streptomyces avermitilis

Secondary structure (DSSP, 8-state):
-----PPPPHHHHHHHHHHHHHHHTSSPTTPBPPPHHHHHHHHT--HHHHHHHHHHHHHTTSEEEETTTEEEE--TTB---HHHHHHHHHHHS-SS-TT-EEEEEEEEEEEPPHHHHHHHT--TT-EEEEEEEEEE-TTS-EEEEEEEEEEGGGTTT-GGGGSSS--TT-HHHHHHHHHT--EEEEEEEEEEEE--HHHHHHHTS-TT-EEEEEEEEEEETTS-EEEEEEEEE-TT-BEEEEEE--TT-/-----PPPPHHHHHHHHHHHHHHHTSSPTTPBPPPHHHHHHHHT--HHHHHHHHHHHHHTTSEEEETTTEEEE--TTB---HHHHHHHHHHHS-SS-TT-EEEEEEEEEEEPPHHHHHHHT--TT-EEEEEEEEEE-TTS-EEEEEEEEEEGGGTTT-GGGGSSS--TT-HHHHHHHHHT--EEEEEEEEEEEE--HHHHHHHTS-TT-EEEEEEEEEEETTS-EEEEEEEEE-TT-BEEEEEE--TT-